Protein AF-A0A973GEZ3-F1 (afdb_monomer_lite)

Sequence (560 aa):
EHDITGLADAHRLAALSAQDWARTVSPTSGGREAATQARGALLAERMAARFPTTAFAARLADDANAPLPHAAEVAAALARHPEFDLARGRTAELLAADDVDLAPEAASTLVAAQRVFRVAPSYAKSRALMTQDVWSSQAVLGRGRQRFVREAVDSGAFDSAQALQAFDAASRIHTAALILAGQIQGAASATMLPALAETPADLSPVVADFPNMKSLFSTIDMCECPDCRSVHGAAAYLVDVLQFLGNRLVVDTTTTPATTLKAARDVLLARRPDLTVTDLDCANTNTPLPYLDVVCELLEEAVAPDPGVAFAGPVADGVVAPALLTALQGLGLAFTADTVVHGPDLDGGFVARDAGAVVGITPDGGGWRLRVLRQTFGSDAELAAAPAYVNAAAYAALAADPACFTLPLDLGHLETRAYFTQLGSDRAGLMSALGTASPAELAAERLGLSDGQHTLVVTPDPGGQQAIWTTPGSPASATLSNVDSFVTRSGRTYADLLELVDLAWVDGGQNLFVQHLDASADLGAKRVANLDDAALDRLHRFLRLRDAIRLPSATLDRAL

Secondary structure (DSSP, 8-state):
-----SHHHHHHHHH--HHHHHHHH--SS---HHHHHHHHHHHHHHHHHHSHHHHHHHHHHH-TT-SSTTHHHHHHHHHH-TTS-TTTS-HHHHHTSTT----HHHHHHHHHHHHHHHHS-SHHHHHHHHHTT--SHHHHHHH-HHHHHHHHHHTTS--HHHHHHHHHHHHHHHHHHHHHHHHHHHHHHHTTSTTT----TTSHHHHHHS--HHHHHS--------GGGSTTSHHHHHHHHHHHHHT-EEEESSSSSPEEEEEHHHHHHHH-GGGGTS--SHHHHH----HHHHHHHHHHHHHS----EEE-S---SEEPPHHHHHHHHTTTS---TT-EEE---TTS-EEEEETTEEEEEEE-SSSEEEEEE----S-HHHHHHS-S---HHHHHHHHH---TTT----HHHHHHHHHHHHTT--HHHHHHHHT-S-HHHHHHHHHT--HHHHHHHHS--TT-HHHHTT-SSSSHHHHHTBHHHHHHHHT--HHHHHHHHT-HHHHTTS--EEEESSSSS-STTEEEET--HHHHHHHHHHHHHHHHH---HHHHHHH-

Foldseek 3Di:
DQPPDDPVVLLVQLLDDLVRQLVVPPDPDDDDSVVSSVRSNVSNVVSCVVQVLSNLLSVLCVDPPQLFPPSNLLSVLSNVVSVADLQDHDLVVSCPDPPRDDDPRSSVRSVQLSQLCNLQSHNLQSSLCSVVVNRHLVLLPLLPLVRQLVSSVVSVSDDSVSSNSSNVSSVVVVVVVVVVLVVLVVVVVQCVPPVSVPPPPVCVVVNVPDCHPCNVVVDDPVDPDPLLPDCNHPLVVLVVVLSSQQSAWDWQPVDVVIDGDGRSSVVVCVLVVLVVQEDSDDQQRPFDADPVLVVQQSVLCVQPPDPFDFDQDDDDFFFDDPSRQVVVVVVVDDRDRPWTKDDDDPQGKIWIDDLGFIWIWHDDPRGTGTDTRDYGNDHNVVRHVDRPDDNPVSLVSCCPQLAPDCDNDNPVLVVVQVVCVVVVHAVLVVCVVVVVDDPLVSVCSVLSHDPSLSCLLPDFDLPCLCRHQVAPDPPNLVQCQQQVSVCVSNVHDPVVVQVQCPQCQLVVVQNWDKDAQDPDPDSRRIGTPSDGSNSVSSSRSLVNVCVSVVDDSNVSSVVD

Structure (mmCIF, N/CA/C/O backbone):
data_AF-A0A973GEZ3-F1
#
_entry.id   AF-A0A973GEZ3-F1
#
loop_
_atom_site.group_PDB
_atom_site.id
_atom_site.type_symbol
_atom_site.label_atom_id
_atom_site.label_alt_id
_atom_site.label_comp_id
_atom_site.label_asym_id
_atom_site.label_entity_id
_atom_site.label_seq_id
_atom_site.pdbx_PDB_ins_code
_atom_site.Cartn_x
_atom_site.Cartn_y
_atom_site.Cartn_z
_atom_site.occupancy
_atom_site.B_iso_or_equiv
_atom_site.auth_seq_id
_atom_site.auth_comp_id
_atom_site.auth_asym_id
_atom_site.auth_atom_id
_atom_site.pdbx_PDB_model_num
ATOM 1 N N . GLU A 1 1 ? 32.925 21.953 -58.087 1.00 43.00 1 GLU A N 1
ATOM 2 C CA . GLU A 1 1 ? 33.976 22.339 -57.121 1.00 43.00 1 GLU A CA 1
ATOM 3 C C . GLU A 1 1 ? 34.073 21.467 -55.864 1.00 43.00 1 GLU A C 1
ATOM 5 O O . GLU A 1 1 ? 35.026 21.657 -55.129 1.00 43.00 1 GLU A O 1
ATOM 10 N N . HIS A 1 2 ? 33.192 20.482 -55.613 1.00 48.94 2 HIS A N 1
ATOM 11 C CA . HIS A 1 2 ? 33.288 19.653 -54.391 1.00 48.94 2 HIS A CA 1
ATOM 12 C C . HIS A 1 2 ? 33.475 18.143 -54.611 1.00 48.94 2 HIS A C 1
ATOM 14 O O . HIS A 1 2 ? 33.249 17.384 -53.682 1.00 48.94 2 HIS A O 1
ATOM 20 N N . ASP A 1 3 ? 33.898 17.715 -55.807 1.00 51.44 3 ASP A N 1
ATOM 21 C CA . ASP A 1 3 ? 34.457 16.368 -56.047 1.00 51.44 3 ASP A CA 1
ATOM 22 C C . ASP A 1 3 ? 33.653 15.184 -55.455 1.00 51.44 3 ASP A C 1
ATOM 24 O O . ASP A 1 3 ? 34.207 14.215 -54.947 1.00 51.44 3 ASP A O 1
ATOM 28 N N . ILE A 1 4 ? 32.316 15.257 -55.522 1.00 58.25 4 ILE A N 1
ATOM 29 C CA . ILE A 1 4 ? 31.422 14.155 -55.136 1.00 58.25 4 ILE A CA 1
ATOM 30 C C . ILE A 1 4 ? 31.420 13.161 -56.297 1.00 58.25 4 ILE A C 1
ATOM 32 O O . ILE A 1 4 ? 30.783 13.407 -57.324 1.00 58.25 4 ILE A O 1
ATOM 36 N N . THR A 1 5 ? 32.155 12.064 -56.158 1.00 60.41 5 THR A N 1
ATOM 37 C CA . THR A 1 5 ? 32.389 11.090 -57.236 1.00 60.41 5 THR A CA 1
ATOM 38 C C . THR A 1 5 ? 31.901 9.680 -56.893 1.00 60.41 5 THR A C 1
ATOM 40 O O . THR A 1 5 ? 31.780 8.858 -57.802 1.00 60.41 5 THR A O 1
ATOM 43 N N . GLY A 1 6 ? 31.523 9.395 -55.635 1.00 72.25 6 GLY A N 1
ATOM 44 C CA . GLY A 1 6 ? 31.007 8.077 -55.236 1.00 72.25 6 GLY A CA 1
ATOM 45 C C . GLY A 1 6 ? 30.158 8.026 -53.955 1.00 72.25 6 GLY A C 1
ATOM 46 O O . GLY A 1 6 ? 29.908 9.028 -53.289 1.00 72.25 6 GLY A O 1
ATOM 47 N N . LEU A 1 7 ? 29.707 6.816 -53.598 1.00 74.56 7 LEU A N 1
ATOM 48 C CA . LEU A 1 7 ? 28.832 6.543 -52.444 1.00 74.56 7 LEU A CA 1
ATOM 49 C C . LEU A 1 7 ? 29.467 6.955 -51.100 1.00 74.56 7 LEU A C 1
ATOM 51 O O . LEU A 1 7 ? 28.786 7.488 -50.227 1.00 74.56 7 LEU A O 1
ATOM 55 N N . ALA A 1 8 ? 30.787 6.795 -50.961 1.00 77.00 8 ALA A N 1
ATOM 56 C CA . ALA A 1 8 ? 31.538 7.207 -49.772 1.00 77.00 8 ALA A CA 1
ATOM 57 C C . ALA A 1 8 ? 31.438 8.722 -49.492 1.00 77.00 8 ALA A C 1
ATOM 59 O O . ALA A 1 8 ? 31.415 9.146 -48.336 1.00 77.00 8 ALA A O 1
ATOM 60 N N . ASP A 1 9 ? 31.314 9.549 -50.534 1.00 80.44 9 ASP A N 1
ATOM 61 C CA . ASP A 1 9 ? 31.133 10.999 -50.397 1.00 80.44 9 ASP A CA 1
ATOM 62 C C . ASP A 1 9 ? 29.749 11.336 -49.845 1.00 80.44 9 ASP A C 1
ATOM 64 O O . ASP A 1 9 ? 29.605 12.245 -49.028 1.00 80.44 9 ASP A O 1
ATOM 68 N N . ALA A 1 10 ? 28.733 10.559 -50.226 1.00 84.19 10 ALA A N 1
ATOM 69 C CA . ALA A 1 10 ? 27.379 10.724 -49.716 1.00 84.19 10 ALA A CA 1
ATOM 70 C C . ALA A 1 10 ? 27.291 10.402 -48.213 1.00 84.19 10 ALA A C 1
ATOM 72 O O . ALA A 1 10 ? 26.637 11.138 -47.475 1.00 84.19 10 ALA A O 1
ATOM 73 N N . HIS A 1 11 ? 28.014 9.383 -47.735 1.00 85.62 11 HIS A N 1
ATOM 74 C CA . HIS A 1 11 ? 28.125 9.092 -46.300 1.00 85.62 11 HIS A CA 1
ATOM 75 C C . HIS A 1 11 ? 28.859 10.204 -45.535 1.00 85.62 11 HIS A C 1
ATOM 77 O O . HIS A 1 11 ? 28.402 10.617 -44.469 1.00 85.62 11 HIS A O 1
ATOM 83 N N . ARG A 1 12 ? 29.937 10.773 -46.095 1.00 85.31 12 ARG A N 1
ATOM 84 C CA . ARG A 1 12 ? 30.619 11.935 -45.489 1.00 85.31 12 ARG A CA 1
ATOM 85 C C . ARG A 1 12 ? 29.690 13.142 -45.354 1.00 85.31 12 ARG A C 1
ATOM 87 O O . ARG A 1 12 ? 29.663 13.780 -44.307 1.00 85.31 12 ARG A O 1
ATOM 94 N N . LEU A 1 13 ? 28.884 13.417 -46.378 1.00 87.06 13 LEU A N 1
ATOM 95 C CA . LEU A 1 13 ? 27.872 14.476 -46.346 1.00 87.06 13 LEU A CA 1
ATOM 96 C C . LEU A 1 13 ? 26.731 14.178 -45.357 1.00 87.06 13 LEU A C 1
ATOM 98 O O . LEU A 1 13 ? 26.176 15.103 -44.765 1.00 87.06 13 LEU A O 1
ATOM 102 N N . ALA A 1 14 ? 26.392 12.904 -45.145 1.00 88.31 14 ALA A N 1
ATOM 103 C CA . ALA A 1 14 ? 25.393 12.490 -44.161 1.00 88.31 14 ALA A CA 1
ATOM 104 C C . ALA A 1 14 ? 25.851 12.639 -42.707 1.00 88.31 14 ALA A C 1
ATOM 106 O O . ALA A 1 14 ? 25.011 12.785 -41.821 1.00 88.31 14 ALA A O 1
ATOM 107 N N . ALA A 1 15 ? 27.162 12.626 -42.460 1.00 90.25 15 ALA A N 1
ATOM 108 C CA . ALA A 1 15 ? 27.723 12.838 -41.130 1.00 90.25 15 ALA A CA 1
ATOM 109 C C . ALA A 1 15 ? 27.660 14.311 -40.673 1.00 90.25 15 ALA A C 1
ATOM 111 O O . ALA A 1 15 ? 27.711 14.578 -39.470 1.00 90.25 15 ALA A O 1
ATOM 112 N N . LEU A 1 16 ? 27.530 15.266 -41.604 1.00 90.25 16 LEU A N 1
ATOM 113 C CA . LEU A 1 16 ? 27.536 16.704 -41.312 1.00 90.25 16 LEU A CA 1
ATOM 114 C C . LEU A 1 16 ? 26.326 17.138 -40.471 1.00 90.25 16 LEU A C 1
ATOM 116 O O . LEU A 1 16 ? 25.181 16.774 -40.755 1.00 90.25 16 LEU A O 1
ATOM 120 N N . SER A 1 17 ? 26.569 17.975 -39.458 1.00 88.19 17 SER A N 1
ATOM 121 C CA . SER A 1 17 ? 25.506 18.566 -38.640 1.00 88.19 17 SER A CA 1
ATOM 122 C C . SER A 1 17 ? 24.729 19.651 -39.399 1.00 88.19 17 SER A C 1
ATOM 124 O O . SER A 1 17 ? 25.179 20.174 -40.419 1.00 88.19 17 SER A O 1
ATOM 126 N N . ALA A 1 18 ? 23.573 20.066 -38.869 1.00 86.62 18 ALA A N 1
ATOM 127 C CA . ALA A 1 18 ? 22.837 21.213 -39.408 1.00 86.62 18 ALA A CA 1
ATOM 128 C C . ALA A 1 18 ? 23.678 22.506 -39.409 1.00 86.62 18 ALA A C 1
ATOM 130 O O . ALA A 1 18 ? 23.543 23.326 -40.318 1.00 86.62 18 ALA A O 1
ATOM 131 N N . GLN A 1 19 ? 24.564 22.676 -38.418 1.00 86.31 19 GLN A N 1
ATOM 132 C CA . GLN A 1 19 ? 25.479 23.817 -38.348 1.00 86.31 19 GLN A CA 1
ATOM 133 C C . GLN A 1 19 ? 26.583 23.720 -39.401 1.00 86.31 19 GLN A C 1
ATOM 135 O O . GLN A 1 19 ? 26.905 24.728 -40.026 1.00 86.31 19 GLN A O 1
ATOM 140 N N . ASP A 1 20 ? 27.126 22.525 -39.641 1.00 88.19 20 ASP A N 1
ATOM 141 C CA . ASP A 1 20 ? 28.138 22.319 -40.680 1.00 88.19 20 ASP A CA 1
ATOM 142 C C . ASP A 1 20 ? 27.543 22.586 -42.060 1.00 88.19 20 ASP A C 1
ATOM 144 O O . ASP A 1 20 ? 28.095 23.380 -42.816 1.00 88.19 20 ASP A O 1
ATOM 148 N N . TRP A 1 21 ? 26.347 22.058 -42.338 1.00 88.00 21 TRP A N 1
ATOM 149 C CA . TRP A 1 21 ? 25.609 22.376 -43.560 1.00 88.00 21 TRP A CA 1
ATOM 150 C C . TRP A 1 21 ? 25.318 23.872 -43.704 1.00 88.00 21 TRP A C 1
ATOM 152 O O . TRP A 1 21 ? 25.455 24.420 -44.797 1.00 88.00 21 TRP A O 1
ATOM 162 N N . ALA A 1 22 ? 24.945 24.560 -42.621 1.00 85.25 22 ALA A N 1
ATOM 163 C CA . ALA A 1 22 ? 24.736 26.005 -42.650 1.00 85.25 22 ALA A CA 1
ATOM 164 C C . ALA A 1 22 ? 26.038 26.766 -42.970 1.00 85.25 22 ALA A C 1
ATOM 166 O O . ALA A 1 22 ? 26.009 27.714 -43.754 1.00 85.25 22 ALA A O 1
ATOM 167 N N . ARG A 1 23 ? 27.189 26.328 -42.440 1.00 84.69 23 ARG A N 1
ATOM 168 C CA . ARG A 1 23 ? 28.506 26.894 -42.786 1.00 84.69 23 ARG A CA 1
ATOM 169 C C . ARG A 1 23 ? 28.862 26.639 -44.251 1.00 84.69 23 ARG A C 1
ATOM 171 O O . ARG A 1 23 ? 29.357 27.550 -44.907 1.00 84.69 23 ARG A O 1
ATOM 178 N N . THR A 1 24 ? 28.574 25.448 -44.775 1.00 81.69 24 THR A N 1
ATOM 179 C CA . THR A 1 24 ? 28.872 25.073 -46.169 1.00 81.69 24 THR A CA 1
ATOM 180 C C . THR A 1 24 ? 27.982 25.796 -47.186 1.00 81.69 24 THR A C 1
ATOM 182 O O . THR A 1 24 ? 28.426 26.078 -48.294 1.00 81.69 24 THR A O 1
ATOM 185 N N . VAL A 1 25 ? 26.729 26.108 -46.835 1.00 77.12 25 VAL A N 1
ATOM 186 C CA . VAL A 1 25 ? 25.731 26.702 -47.752 1.00 77.12 25 VAL A CA 1
ATOM 187 C C . VAL A 1 25 ? 25.644 28.230 -47.631 1.00 77.12 25 VAL A C 1
ATOM 189 O O . VAL A 1 25 ? 24.945 28.874 -48.417 1.00 77.12 25 VAL A O 1
ATOM 192 N N . SER A 1 26 ? 26.348 28.830 -46.668 1.00 67.56 26 SER A N 1
ATOM 193 C CA . SER A 1 26 ? 26.360 30.280 -46.458 1.00 67.56 26 SER A CA 1
ATOM 194 C C . SER A 1 26 ? 26.862 31.009 -47.718 1.00 67.56 26 SER A C 1
ATOM 196 O O . SER A 1 26 ? 27.996 30.775 -48.140 1.00 67.56 26 SER A O 1
ATOM 198 N N . PRO A 1 27 ? 26.056 31.883 -48.356 1.00 56.16 27 PRO A N 1
ATOM 199 C CA . PRO A 1 27 ? 26.508 32.614 -49.530 1.00 56.16 27 PRO A CA 1
ATOM 200 C C . PRO A 1 27 ? 27.574 33.638 -49.132 1.00 56.16 27 PRO A C 1
ATOM 202 O O . PRO A 1 27 ? 27.478 34.281 -48.087 1.00 56.16 27 PRO A O 1
ATOM 205 N N . THR A 1 28 ? 28.540 33.869 -50.018 1.00 54.84 28 THR A N 1
ATOM 206 C CA . THR A 1 28 ? 29.580 34.905 -49.900 1.00 54.84 28 THR A CA 1
ATOM 207 C C . THR A 1 28 ? 29.040 36.348 -49.884 1.00 54.84 28 THR A C 1
ATOM 209 O O . THR A 1 28 ? 29.823 37.291 -49.801 1.00 54.84 28 THR A O 1
ATOM 212 N N . SER A 1 29 ? 27.718 36.562 -49.905 1.00 48.78 29 SER A N 1
ATOM 213 C CA . SER A 1 29 ? 27.098 37.884 -49.767 1.00 48.78 29 SER A CA 1
ATOM 214 C C . SER A 1 29 ? 25.665 37.838 -49.198 1.00 48.78 29 SER A C 1
ATOM 216 O O . SER A 1 29 ? 24.706 37.448 -49.859 1.00 48.78 29 SER A O 1
ATOM 218 N N . GLY A 1 30 ? 25.500 38.301 -47.953 1.00 55.22 30 GLY A N 1
ATOM 219 C CA . GLY A 1 30 ? 24.270 38.959 -47.475 1.00 55.22 30 GLY A CA 1
ATOM 220 C C . GLY A 1 30 ? 23.014 38.117 -47.191 1.00 55.22 30 GLY A C 1
ATOM 221 O O . GLY A 1 30 ? 21.939 38.696 -47.032 1.00 55.22 30 GLY A O 1
ATOM 222 N N . GLY A 1 31 ? 23.093 36.786 -47.105 1.00 57.47 31 GLY A N 1
ATOM 223 C CA . GLY A 1 31 ? 21.952 35.964 -46.675 1.00 57.47 31 GLY A CA 1
ATOM 224 C C . GLY A 1 31 ? 21.567 36.218 -45.208 1.00 57.47 31 GLY A C 1
ATOM 225 O O . GLY A 1 31 ? 22.442 36.301 -44.351 1.00 57.47 31 GLY A O 1
ATOM 226 N N . ARG A 1 32 ? 20.264 36.325 -44.891 1.00 66.44 32 ARG A N 1
ATOM 227 C CA . ARG A 1 32 ? 19.797 36.386 -43.489 1.00 66.44 32 ARG A CA 1
ATOM 228 C C . ARG A 1 32 ? 20.185 35.085 -42.780 1.00 66.44 32 ARG A C 1
ATOM 230 O O . ARG A 1 32 ? 19.777 34.018 -43.229 1.00 66.44 32 ARG A O 1
ATOM 237 N N . GLU A 1 33 ? 20.901 35.180 -41.664 1.00 73.12 33 GLU A N 1
ATOM 238 C CA . GLU A 1 33 ? 21.434 34.048 -40.888 1.00 73.12 33 GLU A CA 1
ATOM 239 C C . GLU A 1 33 ? 20.395 32.943 -40.613 1.00 73.12 33 GLU A C 1
ATOM 241 O O . GLU A 1 33 ? 20.660 31.761 -40.836 1.00 73.12 33 GLU A O 1
ATOM 246 N N . ALA A 1 34 ? 19.164 33.331 -40.263 1.00 74.31 34 ALA A N 1
ATOM 247 C CA . ALA A 1 34 ? 18.051 32.408 -40.042 1.00 74.31 34 ALA A CA 1
ATOM 248 C C . ALA A 1 34 ? 17.692 31.557 -41.281 1.00 74.31 34 ALA A C 1
ATOM 250 O O . ALA A 1 34 ? 17.328 30.390 -41.151 1.00 74.31 34 ALA A O 1
ATOM 251 N N . ALA A 1 35 ? 17.817 32.106 -42.494 1.00 78.50 35 ALA A N 1
ATOM 252 C CA . ALA A 1 35 ? 17.536 31.375 -43.730 1.00 78.50 35 ALA A CA 1
ATOM 253 C C . ALA A 1 35 ? 18.636 30.349 -44.052 1.00 78.50 35 ALA A C 1
ATOM 255 O O . ALA A 1 35 ? 18.333 29.255 -44.529 1.00 78.50 35 ALA A O 1
ATOM 256 N N . THR A 1 36 ? 19.900 30.671 -43.758 1.00 81.88 36 THR A N 1
ATOM 257 C CA . THR A 1 36 ? 21.025 29.735 -43.910 1.00 81.88 36 THR A CA 1
ATOM 258 C C . THR A 1 36 ? 20.922 28.586 -42.909 1.00 81.88 36 THR A C 1
ATOM 260 O O . THR A 1 36 ? 21.084 27.429 -43.294 1.00 81.88 36 THR A O 1
ATOM 263 N N . GLN A 1 37 ? 20.576 28.877 -41.651 1.00 82.88 37 GLN A N 1
ATOM 264 C CA . GLN A 1 37 ? 20.348 27.852 -40.627 1.00 82.88 37 GLN A CA 1
ATOM 265 C C . GLN A 1 37 ? 19.179 26.928 -40.996 1.00 82.88 37 GLN A C 1
ATOM 267 O O . GLN A 1 37 ? 19.329 25.708 -40.954 1.00 82.88 37 GLN A O 1
ATOM 272 N N . ALA A 1 38 ? 18.048 27.484 -41.448 1.00 82.06 38 ALA A N 1
ATOM 273 C CA . ALA A 1 38 ? 16.905 26.691 -41.906 1.00 82.06 38 ALA A CA 1
ATOM 274 C C . ALA A 1 38 ? 17.264 25.783 -43.097 1.00 82.06 38 ALA A C 1
ATOM 276 O O . ALA A 1 38 ? 16.849 24.625 -43.159 1.00 82.06 38 ALA A O 1
ATOM 277 N N . ARG A 1 39 ? 18.079 26.281 -44.036 1.00 85.06 39 ARG A N 1
ATOM 278 C CA . ARG A 1 39 ? 18.545 25.501 -45.190 1.00 85.06 39 ARG A CA 1
ATOM 279 C C . ARG A 1 39 ? 19.539 24.408 -44.792 1.00 85.06 39 ARG A C 1
ATOM 281 O O . ARG A 1 39 ? 19.462 23.312 -45.341 1.00 85.06 39 ARG A O 1
ATOM 288 N N . GLY A 1 40 ? 20.423 24.684 -43.833 1.00 87.25 40 GLY A N 1
ATOM 289 C CA . GLY A 1 40 ? 21.339 23.694 -43.267 1.00 87.25 40 GLY A CA 1
ATOM 290 C C . GLY A 1 40 ? 20.604 22.564 -42.545 1.00 87.25 40 GLY A C 1
ATOM 291 O O . GLY A 1 40 ? 20.884 21.392 -42.792 1.00 87.25 40 GLY A O 1
ATOM 292 N N . ALA A 1 41 ? 19.592 22.903 -41.741 1.00 85.94 41 ALA A N 1
ATOM 293 C CA . ALA A 1 41 ? 18.729 21.927 -41.076 1.00 85.94 41 ALA A CA 1
ATOM 294 C C . ALA A 1 41 ? 17.987 21.026 -42.078 1.00 85.94 41 ALA A C 1
ATOM 296 O O . ALA A 1 41 ? 18.007 19.806 -41.933 1.00 85.94 41 ALA A O 1
ATOM 297 N N . LEU A 1 42 ? 17.415 21.606 -43.141 1.00 86.50 42 LEU A N 1
ATOM 298 C CA . LEU A 1 42 ? 16.721 20.845 -44.186 1.00 86.50 42 LEU A CA 1
ATOM 299 C C . LEU A 1 42 ? 17.649 19.857 -44.915 1.00 86.50 42 LEU A C 1
ATOM 301 O O . LEU A 1 42 ? 17.233 18.749 -45.253 1.00 86.50 42 LEU A O 1
ATOM 305 N N . LEU A 1 43 ? 18.895 20.250 -45.198 1.00 89.00 43 LEU A N 1
ATOM 306 C CA . LEU A 1 43 ? 19.870 19.374 -45.857 1.00 89.00 43 LEU A CA 1
ATOM 307 C C . LEU A 1 43 ? 20.319 18.236 -44.942 1.00 89.00 43 LEU A C 1
ATOM 309 O O . LEU A 1 43 ? 20.336 17.087 -45.385 1.00 89.00 43 LEU A O 1
ATOM 313 N N . ALA A 1 44 ? 20.599 18.536 -43.672 1.00 88.69 44 ALA A N 1
ATOM 314 C CA . ALA A 1 44 ? 20.911 17.522 -42.671 1.00 88.69 44 ALA A CA 1
ATOM 315 C C . ALA A 1 44 ? 19.765 16.506 -42.527 1.00 88.69 44 ALA A C 1
ATOM 317 O O . ALA A 1 44 ? 20.008 15.302 -42.539 1.00 88.69 44 ALA A O 1
ATOM 318 N N . GLU A 1 45 ? 18.512 16.967 -42.476 1.00 86.88 45 GLU A N 1
ATOM 319 C CA . GLU A 1 45 ? 17.335 16.095 -42.384 1.00 86.88 45 GLU A CA 1
ATOM 320 C C . GLU A 1 45 ? 17.178 15.197 -43.620 1.00 86.88 45 GLU A C 1
ATOM 322 O O . GLU A 1 45 ? 16.965 13.991 -43.490 1.00 86.88 45 GLU A O 1
ATOM 327 N N . ARG A 1 46 ? 17.348 15.747 -44.830 1.00 89.69 46 ARG A N 1
ATOM 328 C CA . ARG A 1 46 ? 17.295 14.960 -46.075 1.00 89.69 46 ARG A CA 1
ATOM 329 C C . ARG A 1 46 ? 18.389 13.899 -46.137 1.00 89.69 46 ARG A C 1
ATOM 331 O O . ARG A 1 46 ? 18.119 12.777 -46.565 1.00 89.69 46 ARG A O 1
ATOM 338 N N . MET A 1 47 ? 19.605 14.243 -45.716 1.00 90.50 47 MET A N 1
ATOM 339 C CA . MET A 1 47 ? 20.707 13.287 -45.678 1.00 90.50 47 MET A CA 1
ATOM 340 C C . MET A 1 47 ? 20.487 12.214 -44.614 1.00 90.50 47 MET A C 1
ATOM 342 O O . MET A 1 47 ? 20.673 11.038 -44.914 1.00 90.50 47 MET A O 1
ATOM 346 N N . ALA A 1 48 ? 20.004 12.582 -43.425 1.00 88.94 48 ALA A N 1
ATOM 347 C CA . ALA A 1 48 ? 19.649 11.629 -42.377 1.00 88.94 48 ALA A CA 1
ATOM 348 C C . ALA A 1 48 ? 18.510 10.687 -42.801 1.00 88.94 48 ALA A C 1
ATOM 350 O O . ALA A 1 48 ? 18.527 9.511 -42.455 1.00 88.94 48 ALA A O 1
ATOM 351 N N . ALA A 1 49 ? 17.550 11.155 -43.605 1.00 86.88 49 ALA A N 1
ATOM 352 C CA . ALA A 1 49 ? 16.500 10.297 -44.151 1.00 86.88 49 ALA A CA 1
ATOM 353 C C . ALA A 1 49 ? 17.030 9.274 -45.175 1.00 86.88 49 ALA A C 1
ATOM 355 O O . ALA A 1 49 ? 16.470 8.184 -45.303 1.00 86.88 49 ALA A O 1
ATOM 356 N N . ARG A 1 50 ? 18.096 9.611 -45.918 1.00 89.06 50 ARG A N 1
ATOM 357 C CA . ARG A 1 50 ? 18.695 8.725 -46.931 1.00 89.06 50 ARG A CA 1
ATOM 358 C C . ARG A 1 50 ? 19.769 7.794 -46.363 1.00 89.06 50 ARG A C 1
ATOM 360 O O . ARG A 1 50 ? 19.862 6.663 -46.826 1.00 89.06 50 ARG A O 1
ATOM 367 N N . PHE A 1 51 ? 20.536 8.263 -45.382 1.00 90.94 51 PHE A N 1
ATOM 368 C CA . PHE A 1 51 ? 21.653 7.563 -44.740 1.00 90.94 51 PHE A CA 1
ATOM 369 C C . PHE A 1 51 ? 21.486 7.583 -43.207 1.00 90.94 51 PHE A C 1
ATOM 371 O O . PHE A 1 51 ? 22.286 8.206 -42.498 1.00 90.94 51 PHE A O 1
ATOM 378 N N . PRO A 1 52 ? 20.429 6.933 -42.679 1.00 90.88 52 PRO A N 1
ATOM 379 C CA . PRO A 1 52 ? 20.035 7.040 -41.273 1.00 90.88 52 PRO A CA 1
ATOM 380 C C . PRO A 1 52 ? 21.128 6.592 -40.309 1.00 90.88 52 PRO A C 1
ATOM 382 O O . PRO A 1 52 ? 21.360 7.251 -39.300 1.00 90.88 52 PRO A O 1
ATOM 385 N N . THR A 1 53 ? 21.838 5.518 -40.641 1.00 92.81 53 THR A N 1
ATOM 386 C CA . THR A 1 53 ? 22.889 4.936 -39.800 1.00 92.81 53 THR A CA 1
ATOM 387 C C . THR A 1 53 ? 24.098 5.839 -39.681 1.00 92.81 53 THR A C 1
ATOM 389 O O . THR A 1 53 ? 24.554 6.104 -38.575 1.00 92.81 53 THR A O 1
ATOM 392 N N . THR A 1 54 ? 24.585 6.377 -40.800 1.00 93.31 54 THR A N 1
ATOM 393 C CA . THR A 1 54 ? 25.729 7.294 -40.802 1.00 93.31 54 THR A CA 1
ATOM 394 C C . THR A 1 54 ? 25.412 8.589 -40.069 1.00 93.31 54 THR A C 1
ATOM 396 O O . THR A 1 54 ? 26.211 9.041 -39.252 1.00 93.31 54 THR A O 1
ATOM 399 N N . ALA A 1 55 ? 24.230 9.163 -40.312 1.00 92.94 55 ALA A N 1
ATOM 400 C CA . ALA A 1 55 ? 23.799 10.358 -39.601 1.00 92.94 55 ALA A CA 1
ATOM 401 C C . ALA A 1 55 ? 23.642 10.085 -38.096 1.00 92.94 55 ALA A C 1
ATOM 403 O O . ALA A 1 55 ? 24.120 10.870 -37.281 1.00 92.94 55 ALA A O 1
ATOM 404 N N . PHE A 1 56 ? 23.021 8.965 -37.713 1.00 94.31 56 PHE A N 1
ATOM 405 C CA . PHE A 1 56 ? 22.857 8.580 -36.311 1.00 94.31 56 PHE A CA 1
ATOM 406 C C . PHE A 1 56 ? 24.204 8.360 -35.615 1.00 94.31 56 PHE A C 1
ATOM 408 O O . PHE A 1 56 ? 24.424 8.933 -34.553 1.00 94.31 56 PHE A O 1
ATOM 415 N N . ALA A 1 57 ? 25.116 7.601 -36.227 1.00 94.69 57 ALA A N 1
ATOM 416 C CA . ALA A 1 57 ? 26.445 7.327 -35.686 1.00 94.69 57 ALA A CA 1
ATOM 417 C C . ALA A 1 57 ? 27.257 8.612 -35.478 1.00 94.69 57 ALA A C 1
ATOM 419 O O . ALA A 1 57 ? 27.834 8.805 -34.412 1.00 94.69 57 ALA A O 1
ATOM 420 N N . ALA A 1 58 ? 27.248 9.522 -36.459 1.00 93.94 58 ALA A N 1
ATOM 421 C CA . ALA A 1 58 ? 27.946 10.800 -36.354 1.00 93.94 58 ALA A CA 1
ATOM 422 C C . ALA A 1 58 ? 27.364 11.686 -35.242 1.00 93.94 58 ALA A C 1
ATOM 424 O O . ALA A 1 58 ? 28.107 12.259 -34.453 1.00 93.94 58 ALA A O 1
ATOM 425 N N . ARG A 1 59 ? 26.031 11.780 -35.139 1.00 93.88 59 ARG A N 1
ATOM 426 C CA . ARG A 1 59 ? 25.394 12.566 -34.072 1.00 93.88 59 ARG A CA 1
ATOM 427 C C . ARG A 1 59 ? 25.601 11.948 -32.684 1.00 93.88 59 ARG A C 1
ATOM 429 O O . ARG A 1 59 ? 25.762 12.706 -31.737 1.00 93.88 59 ARG A O 1
ATOM 436 N N . LEU A 1 60 ? 25.610 10.618 -32.573 1.00 94.62 60 LEU A N 1
ATOM 437 C CA . LEU A 1 60 ? 25.891 9.901 -31.325 1.00 94.62 60 LEU A CA 1
ATOM 438 C C . LEU A 1 60 ? 27.349 10.090 -30.884 1.00 94.62 60 LEU A C 1
ATOM 440 O O . LEU A 1 60 ? 27.595 10.309 -29.705 1.00 94.62 60 LEU A O 1
ATOM 444 N N . ALA A 1 61 ? 28.303 10.052 -31.821 1.00 94.19 61 ALA A N 1
ATOM 445 C CA . ALA A 1 61 ? 29.717 10.301 -31.535 1.00 94.19 61 ALA A CA 1
ATOM 446 C C . ALA A 1 61 ? 29.983 11.745 -31.068 1.00 94.19 61 ALA A C 1
ATOM 448 O O . ALA A 1 61 ? 30.823 11.962 -30.199 1.00 94.19 61 ALA A O 1
ATOM 449 N N . ASP A 1 62 ? 29.255 12.718 -31.626 1.00 91.62 62 ASP A N 1
ATOM 450 C CA . ASP A 1 62 ? 29.380 14.140 -31.275 1.00 91.62 62 ASP A CA 1
ATOM 451 C C . ASP A 1 62 ? 28.682 14.507 -29.945 1.00 91.62 62 ASP A C 1
ATOM 453 O O . ASP A 1 62 ? 28.897 15.600 -29.412 1.00 91.62 62 ASP A O 1
ATOM 457 N N . ASP A 1 63 ? 27.817 13.643 -29.406 1.00 92.25 63 ASP A N 1
ATOM 458 C CA . ASP A 1 63 ? 27.018 13.926 -28.212 1.00 92.25 63 ASP A CA 1
ATOM 459 C C . ASP A 1 63 ? 27.683 13.392 -26.940 1.00 92.25 63 ASP A C 1
ATOM 461 O O . ASP A 1 63 ? 27.470 12.256 -26.517 1.00 92.25 63 ASP A O 1
ATOM 465 N N . ALA A 1 64 ? 28.446 14.260 -26.275 1.00 88.81 64 ALA A N 1
ATOM 466 C CA . ALA A 1 64 ? 29.100 13.945 -25.004 1.00 88.81 64 ALA A CA 1
ATOM 467 C C . ALA A 1 64 ? 28.121 13.566 -23.872 1.00 88.81 64 ALA A C 1
ATOM 469 O O . ALA A 1 64 ? 28.538 12.959 -22.890 1.00 88.81 64 ALA A O 1
ATOM 470 N N . ASN A 1 65 ? 26.836 13.921 -24.000 1.00 90.75 65 ASN A N 1
ATOM 471 C CA . ASN A 1 65 ? 25.785 13.630 -23.025 1.00 90.75 65 ASN A CA 1
ATOM 472 C C . ASN A 1 65 ? 24.698 12.736 -23.642 1.00 90.75 65 ASN A C 1
ATOM 474 O O . ASN A 1 65 ? 23.505 12.925 -23.372 1.00 90.75 65 ASN A O 1
ATOM 478 N N . ALA A 1 66 ? 25.091 11.805 -24.514 1.00 91.19 66 ALA A N 1
ATOM 479 C CA . ALA A 1 66 ? 24.172 10.829 -25.072 1.00 91.19 66 ALA A CA 1
ATOM 480 C C . ALA A 1 66 ? 23.525 10.015 -23.932 1.00 91.19 66 ALA A C 1
ATOM 482 O O . ALA A 1 66 ? 24.242 9.449 -23.104 1.00 91.19 66 ALA A O 1
ATOM 483 N N . PRO A 1 67 ? 22.184 9.914 -23.874 1.00 90.19 67 PRO A N 1
ATOM 484 C CA . PRO A 1 67 ? 21.467 9.120 -22.878 1.00 90.19 67 PRO A CA 1
ATOM 485 C C . PRO A 1 67 ? 21.525 7.632 -23.259 1.00 90.19 67 PRO A C 1
ATOM 487 O O . PRO A 1 67 ? 20.492 6.995 -23.402 1.00 90.19 67 PRO A O 1
ATOM 490 N N . LEU A 1 68 ? 22.720 7.108 -23.533 1.00 89.25 68 LEU A N 1
ATOM 491 C CA . LEU A 1 68 ? 22.991 5.756 -24.017 1.00 89.25 68 LEU A CA 1
ATOM 492 C C . LEU A 1 68 ? 24.284 5.250 -23.358 1.00 89.25 68 LEU A C 1
ATOM 494 O O . LEU A 1 68 ? 25.343 5.842 -23.580 1.00 89.25 68 LEU A O 1
ATOM 498 N N . PRO A 1 69 ? 24.237 4.154 -22.579 1.00 89.94 69 PRO A N 1
ATOM 499 C CA . PRO A 1 69 ? 25.446 3.455 -22.148 1.00 89.94 69 PRO A CA 1
ATOM 500 C C . PRO A 1 69 ? 26.305 3.045 -23.355 1.00 89.94 69 PRO A C 1
ATOM 502 O O . PRO A 1 69 ? 25.779 2.808 -24.437 1.00 89.94 69 PRO A O 1
ATOM 505 N N . HIS A 1 70 ? 27.630 2.976 -23.206 1.00 92.69 70 HIS A N 1
ATOM 506 C CA . HIS A 1 70 ? 28.537 2.544 -24.287 1.00 92.69 70 HIS A CA 1
ATOM 507 C C . HIS A 1 70 ? 28.372 3.306 -25.625 1.00 92.69 70 HIS A C 1
ATOM 509 O O . HIS A 1 70 ? 28.689 2.780 -26.693 1.00 92.69 70 HIS A O 1
ATOM 515 N N . ALA A 1 71 ? 27.893 4.559 -25.592 1.00 92.31 71 ALA A N 1
ATOM 516 C CA . ALA A 1 71 ? 27.575 5.348 -26.786 1.00 92.31 71 ALA A CA 1
ATOM 517 C C . ALA A 1 71 ? 28.730 5.430 -27.800 1.00 92.31 71 ALA A C 1
ATOM 519 O O . ALA A 1 71 ? 28.497 5.314 -29.002 1.00 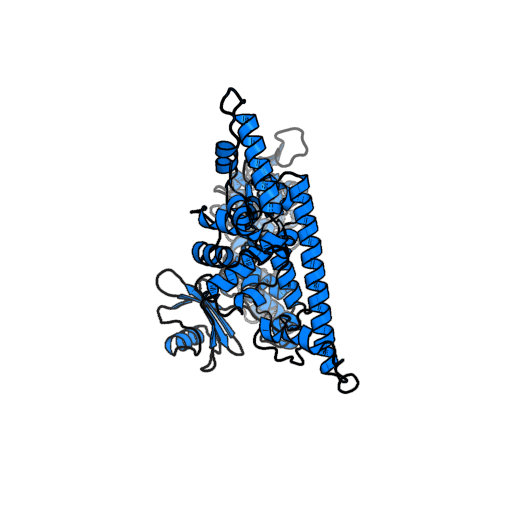92.31 71 ALA A O 1
ATOM 520 N N . ALA A 1 72 ? 29.971 5.587 -27.327 1.00 92.25 72 ALA A N 1
ATOM 521 C CA . ALA A 1 72 ? 31.152 5.672 -28.185 1.00 92.25 72 ALA A CA 1
ATOM 522 C C . ALA A 1 72 ? 31.428 4.361 -28.945 1.00 92.25 72 ALA A C 1
ATOM 524 O O . ALA A 1 72 ? 31.719 4.396 -30.140 1.00 92.25 72 ALA A O 1
ATOM 525 N N . GLU A 1 73 ? 31.289 3.212 -28.277 1.00 92.81 73 GLU A N 1
ATOM 526 C CA . GLU A 1 73 ? 31.469 1.887 -28.886 1.00 92.81 73 GLU A CA 1
ATOM 527 C C . GLU A 1 73 ? 30.388 1.627 -29.942 1.00 92.81 73 GLU A C 1
ATOM 529 O O . GLU A 1 73 ? 30.692 1.237 -31.072 1.00 92.81 73 GLU A O 1
ATOM 534 N N . VAL A 1 74 ? 29.130 1.938 -29.610 1.00 93.44 74 VAL A N 1
ATOM 535 C CA . VAL A 1 74 ? 27.989 1.810 -30.530 1.00 93.44 74 VAL A CA 1
ATOM 536 C C . VAL A 1 74 ? 28.151 2.731 -31.742 1.00 93.44 74 VAL A C 1
ATOM 538 O O . VAL A 1 74 ? 27.947 2.299 -32.878 1.00 93.44 74 VAL A O 1
ATOM 541 N N . ALA A 1 75 ? 28.552 3.988 -31.534 1.00 94.00 75 ALA A N 1
ATOM 542 C CA . ALA A 1 75 ? 28.795 4.933 -32.621 1.00 94.00 75 ALA A CA 1
ATOM 543 C C . ALA A 1 75 ? 29.923 4.456 -33.545 1.00 94.00 75 ALA A C 1
ATOM 545 O O . ALA A 1 75 ? 29.770 4.501 -34.766 1.00 94.00 75 ALA A O 1
ATOM 546 N N . ALA A 1 76 ? 31.026 3.953 -32.982 1.00 92.56 76 ALA A N 1
ATOM 547 C CA . ALA A 1 76 ? 32.154 3.430 -33.748 1.00 92.56 76 ALA A CA 1
ATOM 548 C C . ALA A 1 76 ? 31.782 2.177 -34.553 1.00 92.56 76 ALA A C 1
ATOM 550 O O . ALA A 1 76 ? 32.204 2.046 -35.703 1.00 92.56 76 ALA A O 1
ATOM 551 N N . ALA A 1 77 ? 30.978 1.272 -33.987 1.00 92.19 77 ALA A N 1
ATOM 552 C CA . ALA A 1 77 ? 30.457 0.118 -34.716 1.00 92.19 77 ALA A CA 1
ATOM 553 C C . ALA A 1 77 ? 29.580 0.568 -35.894 1.00 92.19 77 ALA A C 1
ATOM 555 O O . ALA A 1 77 ? 29.861 0.231 -37.040 1.00 92.19 77 ALA A O 1
ATOM 556 N N . LEU A 1 78 ? 28.583 1.424 -35.664 1.00 92.75 78 LEU A N 1
ATOM 557 C CA . LEU A 1 78 ? 27.715 1.910 -36.744 1.00 92.75 78 LEU A CA 1
ATOM 558 C C . LEU A 1 78 ? 28.477 2.706 -37.818 1.00 92.75 78 LEU A C 1
ATOM 560 O O . LEU A 1 78 ? 28.145 2.617 -38.999 1.00 92.75 78 LEU A O 1
ATOM 564 N N . ALA A 1 79 ? 29.515 3.456 -37.438 1.00 91.56 79 ALA A N 1
ATOM 565 C CA . ALA A 1 79 ? 30.357 4.194 -38.379 1.00 91.56 79 ALA A CA 1
ATOM 566 C C . ALA A 1 79 ? 31.201 3.276 -39.281 1.00 91.56 79 ALA A C 1
ATOM 568 O O . ALA A 1 79 ? 31.439 3.623 -40.439 1.00 91.56 79 ALA A O 1
ATOM 569 N N . ARG A 1 80 ? 31.628 2.106 -38.780 1.00 91.12 80 ARG A N 1
ATOM 570 C CA . ARG A 1 80 ? 32.335 1.078 -39.567 1.00 91.12 80 ARG A CA 1
ATOM 571 C C . ARG A 1 80 ? 31.411 0.311 -40.515 1.00 91.12 80 ARG A C 1
ATOM 573 O O . ARG A 1 80 ? 31.882 -0.192 -41.529 1.00 91.12 80 ARG A O 1
ATOM 580 N N . HIS A 1 81 ? 30.104 0.313 -40.244 1.00 90.88 81 HIS A N 1
ATOM 581 C CA . HIS A 1 81 ? 29.084 -0.377 -41.039 1.00 90.88 81 HIS A CA 1
ATOM 582 C C . HIS A 1 81 ? 28.032 0.584 -41.623 1.00 90.88 81 HIS A C 1
ATOM 584 O O . HIS A 1 81 ? 26.843 0.468 -41.318 1.00 90.88 81 HIS A O 1
ATOM 590 N N . PRO A 1 82 ? 28.425 1.531 -42.498 1.00 88.69 82 PRO A N 1
ATOM 591 C CA . PRO A 1 82 ? 27.519 2.559 -43.013 1.00 88.69 82 PRO A CA 1
ATOM 592 C C . PRO A 1 82 ? 26.382 2.015 -43.899 1.00 88.69 82 PRO A C 1
ATOM 594 O O . PRO A 1 82 ? 25.367 2.694 -44.055 1.00 88.69 82 PRO A O 1
ATOM 597 N N . GLU A 1 83 ? 26.540 0.808 -44.452 1.00 87.06 83 GLU A N 1
ATOM 598 C CA . GLU A 1 83 ? 25.544 0.111 -45.285 1.00 87.06 83 GLU A CA 1
ATOM 599 C C . GLU A 1 83 ? 24.422 -0.545 -44.467 1.00 87.06 83 GLU A C 1
ATOM 601 O O . GLU A 1 83 ? 23.349 -0.842 -44.994 1.00 87.06 83 GLU A O 1
ATOM 606 N N . PHE A 1 84 ? 24.638 -0.780 -43.170 1.00 90.44 84 PHE A N 1
ATOM 607 C CA . PHE A 1 84 ? 23.592 -1.312 -42.304 1.00 90.44 84 PHE A CA 1
ATOM 608 C C . PHE A 1 84 ? 22.457 -0.288 -42.200 1.00 90.44 84 PHE A C 1
ATOM 610 O O . PHE A 1 84 ? 22.715 0.842 -41.813 1.00 90.44 84 PHE A O 1
ATOM 617 N N . ASP A 1 85 ? 21.203 -0.638 -42.505 1.00 89.38 85 ASP A N 1
ATOM 618 C CA . ASP A 1 85 ? 20.057 0.273 -42.330 1.00 89.38 85 ASP A CA 1
ATOM 619 C C . ASP A 1 85 ? 19.527 0.182 -40.891 1.00 89.38 85 ASP A C 1
ATOM 621 O O . ASP A 1 85 ? 18.809 -0.755 -40.544 1.00 89.38 85 ASP A O 1
ATOM 625 N N . LEU A 1 86 ? 19.807 1.178 -40.048 1.00 90.94 86 LEU A N 1
ATOM 626 C CA . LEU A 1 86 ? 19.344 1.200 -38.659 1.00 90.94 86 LEU A CA 1
ATOM 627 C C . LEU A 1 86 ? 17.808 1.136 -38.552 1.00 90.94 86 LEU A C 1
ATOM 629 O O . LEU A 1 86 ? 17.282 0.558 -37.601 1.00 90.94 86 LEU A O 1
ATOM 633 N N . ALA A 1 87 ? 17.063 1.651 -39.534 1.00 88.00 87 ALA A N 1
ATOM 634 C CA . ALA A 1 87 ? 15.602 1.612 -39.517 1.00 88.00 87 ALA A CA 1
ATOM 635 C C . ALA A 1 87 ? 15.022 0.234 -39.879 1.00 88.00 87 ALA A C 1
ATOM 637 O O . ALA A 1 87 ? 13.892 -0.061 -39.485 1.00 88.00 87 ALA A O 1
ATOM 638 N N . ARG A 1 88 ? 15.747 -0.610 -40.628 1.00 87.44 88 ARG A N 1
ATOM 639 C CA . ARG A 1 88 ? 15.184 -1.848 -41.213 1.00 87.44 88 ARG A CA 1
ATOM 640 C C . ARG A 1 88 ? 16.009 -3.114 -40.994 1.00 87.44 88 ARG A C 1
ATOM 642 O O . ARG A 1 88 ? 15.426 -4.188 -40.891 1.00 87.44 88 ARG A O 1
ATOM 649 N N . GLY A 1 89 ? 17.328 -3.002 -40.916 1.00 87.81 89 GLY A N 1
ATOM 650 C CA . GLY A 1 89 ? 18.262 -4.121 -40.813 1.00 87.81 89 GLY A CA 1
ATOM 651 C C . GLY A 1 89 ? 18.139 -4.891 -39.500 1.00 87.81 89 GLY A C 1
ATOM 652 O O . GLY A 1 89 ? 17.693 -4.348 -38.485 1.00 87.81 89 GLY A O 1
ATOM 653 N N . ARG A 1 90 ? 18.532 -6.167 -39.500 1.00 87.62 90 ARG A N 1
ATOM 654 C CA . ARG A 1 90 ? 18.561 -7.014 -38.298 1.00 87.62 90 ARG A CA 1
ATOM 655 C C . ARG A 1 90 ? 19.878 -6.788 -37.553 1.00 87.62 90 ARG A C 1
ATOM 657 O O . ARG A 1 90 ? 20.933 -7.138 -38.061 1.00 87.62 90 ARG A O 1
ATOM 664 N N . THR A 1 91 ? 19.833 -6.241 -36.339 1.00 88.12 91 THR A N 1
ATOM 665 C CA . THR A 1 91 ? 21.040 -6.069 -35.504 1.00 88.12 91 THR A CA 1
ATOM 666 C C . THR A 1 91 ? 21.752 -7.383 -35.210 1.00 88.12 91 THR A C 1
ATOM 668 O O . THR A 1 91 ? 22.966 -7.376 -35.095 1.00 88.12 91 THR A O 1
ATOM 671 N N . ALA A 1 92 ? 21.027 -8.504 -35.150 1.00 83.81 92 ALA A N 1
ATOM 672 C CA . ALA A 1 92 ? 21.628 -9.828 -35.005 1.00 83.81 92 ALA A CA 1
ATOM 673 C C . ALA A 1 92 ? 22.592 -10.179 -36.155 1.00 83.81 92 ALA A C 1
ATOM 675 O O . ALA A 1 92 ? 23.637 -10.755 -35.892 1.00 83.81 92 ALA A O 1
ATOM 676 N N . GLU A 1 93 ? 22.290 -9.791 -37.403 1.00 85.88 93 GLU A N 1
ATOM 677 C CA . GLU A 1 93 ? 23.214 -10.004 -38.531 1.00 85.88 93 GLU A CA 1
ATOM 678 C C . GLU A 1 93 ? 24.471 -9.146 -38.391 1.00 85.88 93 GLU A C 1
ATOM 680 O O . GLU A 1 93 ? 25.572 -9.624 -38.631 1.00 85.88 93 GLU A O 1
ATOM 685 N N . LEU A 1 94 ? 24.305 -7.882 -37.984 1.00 87.31 94 LEU A N 1
ATOM 686 C CA . LEU A 1 94 ? 25.428 -6.973 -37.769 1.00 87.31 94 LEU A CA 1
ATOM 687 C C . LEU A 1 94 ? 26.338 -7.483 -36.645 1.00 87.31 94 LEU A C 1
ATOM 689 O O . LEU A 1 94 ? 27.548 -7.493 -36.799 1.00 87.31 94 LEU A O 1
ATOM 693 N N . LEU A 1 95 ? 25.758 -7.936 -35.533 1.00 88.38 95 LEU A N 1
ATOM 694 C CA . LEU A 1 95 ? 26.497 -8.473 -34.387 1.00 88.38 95 LEU A CA 1
ATOM 695 C C . LEU A 1 95 ? 27.159 -9.830 -34.669 1.00 88.38 95 LEU A C 1
ATOM 697 O O . LEU A 1 95 ? 28.063 -10.215 -33.941 1.00 88.38 95 LEU A O 1
ATOM 701 N N . ALA A 1 96 ? 26.703 -10.556 -35.692 1.00 85.62 96 ALA A N 1
ATOM 702 C CA . ALA A 1 96 ? 27.306 -11.811 -36.131 1.00 85.62 96 ALA A CA 1
ATOM 703 C C . ALA A 1 96 ? 28.423 -11.614 -37.173 1.00 85.62 96 ALA A C 1
ATOM 705 O O . ALA A 1 96 ? 29.038 -12.595 -37.583 1.00 85.62 96 ALA A O 1
ATOM 706 N N . ALA A 1 97 ? 28.666 -10.382 -37.634 1.00 85.31 97 ALA A N 1
ATOM 707 C CA . ALA A 1 97 ? 29.741 -10.094 -38.573 1.00 85.31 97 ALA A CA 1
ATOM 708 C C . ALA A 1 97 ? 31.108 -10.180 -37.874 1.00 85.31 97 ALA A C 1
ATOM 710 O O . ALA A 1 97 ? 31.292 -9.619 -36.795 1.00 85.31 97 ALA A O 1
ATOM 711 N N . ASP A 1 98 ? 32.075 -10.850 -38.511 1.00 78.62 98 ASP A N 1
ATOM 712 C CA . ASP A 1 98 ? 33.404 -11.132 -37.938 1.00 78.62 98 ASP A CA 1
ATOM 713 C C . ASP A 1 98 ? 34.197 -9.871 -37.539 1.00 78.62 98 ASP A C 1
ATOM 715 O O . ASP A 1 98 ? 35.130 -9.939 -36.739 1.00 78.62 98 ASP A O 1
ATOM 719 N N . ASP A 1 99 ? 33.858 -8.713 -38.106 1.00 83.00 99 ASP A N 1
ATOM 720 C CA . ASP A 1 99 ? 34.496 -7.423 -37.852 1.00 83.00 99 ASP A CA 1
ATOM 721 C C . ASP A 1 99 ? 33.774 -6.562 -36.795 1.00 83.00 99 ASP A C 1
ATOM 723 O O . ASP A 1 99 ? 34.253 -5.470 -36.457 1.00 83.00 99 ASP A O 1
ATOM 727 N N . VAL A 1 100 ? 32.677 -7.050 -36.204 1.00 84.00 100 VAL A N 1
ATOM 728 C CA . VAL A 1 100 ? 31.965 -6.402 -35.090 1.00 84.00 100 VAL A CA 1
ATOM 729 C C . VAL A 1 100 ? 32.362 -7.034 -33.757 1.00 84.00 100 VAL A C 1
ATOM 731 O O . VAL A 1 100 ? 31.751 -7.981 -33.282 1.00 84.00 100 VAL A O 1
ATOM 734 N N . ASP A 1 101 ? 33.369 -6.444 -33.115 1.00 84.25 101 ASP A N 1
ATOM 735 C CA . ASP A 1 101 ? 33.753 -6.762 -31.736 1.00 84.25 101 ASP A CA 1
ATOM 736 C C . ASP A 1 101 ? 33.099 -5.758 -30.770 1.00 84.25 101 ASP A C 1
ATOM 738 O O . ASP A 1 101 ? 33.555 -4.619 -30.630 1.00 84.25 101 ASP A O 1
ATOM 742 N N . LEU A 1 102 ? 31.963 -6.144 -30.183 1.00 87.62 102 LEU A N 1
ATOM 743 C CA . LEU A 1 102 ? 31.238 -5.378 -29.166 1.00 87.62 102 LEU A CA 1
ATOM 744 C C . LEU A 1 102 ? 31.050 -6.240 -27.918 1.00 87.62 102 LEU A C 1
ATOM 746 O O . LEU A 1 102 ? 30.597 -7.381 -28.011 1.00 87.62 102 LEU A O 1
ATOM 750 N N . ALA A 1 103 ? 31.307 -5.662 -26.743 1.00 89.50 103 ALA A N 1
ATOM 751 C CA . ALA A 1 103 ? 30.954 -6.300 -25.479 1.00 89.50 103 ALA A CA 1
ATOM 752 C C . ALA A 1 103 ? 29.431 -6.576 -25.411 1.00 89.50 103 ALA A C 1
ATOM 754 O O . ALA A 1 103 ? 28.648 -5.806 -25.986 1.00 89.50 103 ALA A O 1
ATOM 755 N N . PRO A 1 104 ? 28.975 -7.631 -24.705 1.00 87.19 104 PRO A N 1
ATOM 756 C CA . PRO A 1 104 ? 27.553 -7.986 -24.616 1.00 87.19 104 PRO A CA 1
ATOM 757 C C . PRO A 1 104 ? 26.638 -6.820 -24.199 1.00 87.19 104 PRO A C 1
ATOM 759 O O . PRO A 1 104 ? 25.538 -6.655 -24.734 1.00 87.19 104 PRO A O 1
ATOM 762 N N . GLU A 1 105 ? 27.104 -5.966 -23.290 1.00 88.31 105 GLU A N 1
ATOM 763 C CA . GLU A 1 105 ? 26.396 -4.781 -22.804 1.00 88.31 105 GLU A CA 1
ATOM 764 C C . GLU A 1 105 ? 26.248 -3.713 -23.901 1.00 88.31 105 GLU A C 1
ATOM 766 O O . GLU A 1 105 ? 25.164 -3.149 -24.095 1.00 88.31 105 GLU A O 1
ATOM 771 N N . ALA A 1 106 ? 27.307 -3.469 -24.679 1.00 90.62 106 ALA A N 1
ATOM 772 C CA . ALA A 1 106 ? 27.286 -2.543 -25.811 1.00 90.62 106 ALA A CA 1
ATOM 773 C C . ALA A 1 106 ? 26.409 -3.074 -26.960 1.00 90.62 106 ALA A C 1
ATOM 775 O O . ALA A 1 106 ? 25.648 -2.314 -27.567 1.00 90.62 106 ALA A O 1
ATOM 776 N N . ALA A 1 107 ? 26.434 -4.386 -27.211 1.00 90.50 107 ALA A N 1
ATOM 777 C CA . ALA A 1 107 ? 25.561 -5.051 -28.176 1.00 90.50 107 ALA A CA 1
ATOM 778 C C . ALA A 1 107 ? 24.075 -4.916 -27.792 1.00 90.50 107 ALA A C 1
ATOM 780 O O . ALA A 1 107 ? 23.246 -4.528 -28.622 1.00 90.50 107 ALA A O 1
ATOM 781 N N . SER A 1 108 ? 23.733 -5.150 -26.520 1.00 88.69 108 SER A N 1
ATOM 782 C CA . SER A 1 108 ? 22.383 -4.912 -25.987 1.00 88.69 108 SER A CA 1
ATOM 783 C C . SER A 1 108 ? 21.964 -3.446 -26.146 1.00 88.69 108 SER A C 1
ATOM 785 O O . SER A 1 108 ? 20.841 -3.142 -26.568 1.00 88.69 108 SER A O 1
ATOM 787 N N . THR A 1 109 ? 22.897 -2.523 -25.908 1.00 91.12 109 THR A N 1
ATOM 788 C CA . THR A 1 109 ? 22.649 -1.086 -26.049 1.00 91.12 109 THR A CA 1
ATOM 789 C C . THR A 1 109 ? 22.386 -0.676 -27.502 1.00 91.12 109 THR A C 1
ATOM 791 O O . THR A 1 109 ? 21.454 0.086 -27.765 1.00 91.12 109 THR A O 1
ATOM 794 N N . LEU A 1 110 ? 23.116 -1.234 -28.472 1.00 92.94 110 LEU A N 1
ATOM 795 C CA . LEU A 1 110 ? 22.837 -1.048 -29.901 1.00 92.94 110 LEU A CA 1
ATOM 796 C C . LEU A 1 110 ? 21.425 -1.536 -30.272 1.00 92.94 110 LEU A C 1
ATOM 798 O O . LEU A 1 110 ? 20.697 -0.853 -31.000 1.00 92.94 110 LEU A O 1
ATOM 802 N N . VAL A 1 111 ? 21.005 -2.691 -29.748 1.00 91.69 111 VAL A N 1
ATOM 803 C CA . VAL A 1 111 ? 19.645 -3.212 -29.961 1.00 91.69 111 VAL A CA 1
ATOM 804 C C . VAL A 1 111 ? 18.597 -2.259 -29.374 1.00 91.69 111 VAL A C 1
ATOM 806 O O . VAL A 1 111 ? 17.596 -1.973 -30.036 1.00 91.69 111 VAL A O 1
ATOM 809 N N . ALA A 1 112 ? 18.818 -1.729 -28.168 1.00 90.94 112 ALA A N 1
ATOM 810 C CA . ALA A 1 112 ? 17.931 -0.746 -27.544 1.00 90.94 112 ALA A CA 1
ATOM 811 C C . ALA A 1 112 ? 17.849 0.558 -28.357 1.00 90.94 112 ALA A C 1
ATOM 813 O O . ALA A 1 112 ? 16.749 1.026 -28.662 1.00 90.94 112 ALA A O 1
ATOM 814 N N . ALA A 1 113 ? 18.991 1.091 -28.800 1.00 92.50 113 ALA A N 1
ATOM 815 C CA . ALA A 1 113 ? 19.056 2.277 -29.651 1.00 92.50 113 ALA A CA 1
ATOM 816 C C . ALA A 1 113 ? 18.274 2.078 -30.960 1.00 92.50 113 ALA A C 1
ATOM 818 O O . ALA A 1 113 ? 17.483 2.939 -31.355 1.00 92.50 113 ALA A O 1
ATOM 819 N N . GLN A 1 114 ? 18.419 0.912 -31.602 1.00 93.69 114 GLN A N 1
ATOM 820 C CA . GLN A 1 114 ? 17.671 0.587 -32.813 1.00 93.69 114 GLN A CA 1
ATOM 821 C C . GLN A 1 114 ? 16.155 0.550 -32.565 1.00 93.69 114 GLN A C 1
ATOM 823 O O . GLN A 1 114 ? 15.384 1.057 -33.385 1.00 93.69 114 GLN A O 1
ATOM 828 N N . ARG A 1 115 ? 15.703 -0.034 -31.446 1.00 92.81 115 ARG A N 1
ATOM 829 C CA . ARG A 1 115 ? 14.270 -0.109 -31.101 1.00 92.81 115 ARG A CA 1
ATOM 830 C C . ARG A 1 115 ? 13.640 1.278 -31.031 1.00 92.81 115 ARG A C 1
ATOM 832 O O . ARG A 1 115 ? 12.571 1.479 -31.606 1.00 92.81 115 ARG A O 1
ATOM 839 N N . VAL A 1 116 ? 14.309 2.228 -30.380 1.00 94.56 116 VAL A N 1
ATOM 840 C CA . VAL A 1 116 ? 13.834 3.617 -30.287 1.00 94.56 116 VAL A CA 1
ATOM 841 C C . VAL A 1 116 ? 13.904 4.308 -31.651 1.00 94.56 116 VAL A C 1
ATOM 843 O O . VAL A 1 116 ? 12.938 4.955 -32.064 1.00 94.56 116 VAL A O 1
ATOM 846 N N . PHE A 1 117 ? 14.986 4.101 -32.406 1.00 94.69 117 PHE A N 1
ATOM 847 C CA . PHE A 1 117 ? 15.149 4.687 -33.738 1.00 94.69 117 PHE A CA 1
ATOM 848 C C . PHE A 1 117 ? 14.060 4.251 -34.724 1.00 94.69 117 PHE A C 1
ATOM 850 O O . PHE A 1 117 ? 13.573 5.058 -35.515 1.00 94.69 117 PHE A O 1
ATOM 857 N N . ARG A 1 118 ? 13.606 2.996 -34.651 1.00 94.00 118 ARG A N 1
ATOM 858 C CA . ARG A 1 118 ? 12.491 2.494 -35.473 1.00 94.00 118 ARG A CA 1
ATOM 859 C C . ARG A 1 118 ? 11.156 3.176 -35.166 1.00 94.00 118 ARG A C 1
ATOM 861 O O . ARG A 1 118 ? 10.304 3.248 -36.048 1.00 94.00 118 ARG A O 1
ATOM 868 N N . VAL A 1 119 ? 10.967 3.677 -33.944 1.00 94.38 119 VAL A N 1
ATOM 869 C CA . VAL A 1 119 ? 9.778 4.456 -33.565 1.00 94.38 119 VAL A CA 1
ATOM 870 C C . VAL A 1 119 ? 9.871 5.882 -34.106 1.00 94.38 119 VAL A C 1
ATOM 872 O O . VAL A 1 119 ? 8.895 6.401 -34.650 1.00 94.38 119 VAL A O 1
ATOM 875 N N . ALA A 1 120 ? 11.039 6.513 -33.975 1.00 92.88 120 ALA A N 1
ATOM 876 C CA . ALA A 1 120 ? 11.271 7.881 -34.420 1.00 92.88 120 ALA A CA 1
ATOM 877 C C . ALA A 1 120 ? 12.648 8.006 -35.109 1.00 92.88 120 ALA A C 1
ATOM 879 O O . ALA A 1 120 ? 13.645 8.244 -34.422 1.00 92.88 120 ALA A O 1
ATOM 880 N N . PRO A 1 121 ? 12.719 7.886 -36.455 1.00 91.44 121 PRO A N 1
ATOM 881 C CA . PRO A 1 121 ? 13.969 7.735 -37.210 1.00 91.44 121 PRO A CA 1
ATOM 882 C C . PRO A 1 121 ? 14.730 9.058 -37.353 1.00 91.44 121 PRO A C 1
ATOM 884 O O . PRO A 1 121 ? 14.788 9.685 -38.408 1.00 91.44 121 PRO A O 1
ATOM 887 N N . SER A 1 122 ? 15.271 9.520 -36.233 1.00 91.44 122 SER A N 1
ATOM 888 C CA . SER A 1 122 ? 16.106 10.705 -36.087 1.00 91.44 122 SER A CA 1
ATOM 889 C C . SER A 1 122 ? 16.859 10.594 -34.767 1.00 91.44 122 SER A C 1
ATOM 891 O O . SER A 1 122 ? 16.265 10.229 -33.749 1.00 91.44 122 SER A O 1
ATOM 893 N N . TYR A 1 123 ? 18.147 10.951 -34.765 1.00 92.56 123 TYR A N 1
ATOM 894 C CA . TYR A 1 123 ? 18.938 10.985 -33.535 1.00 92.56 123 TYR A CA 1
ATOM 895 C C . TYR A 1 123 ? 18.314 11.919 -32.494 1.00 92.56 123 TYR A C 1
ATOM 897 O O . TYR A 1 123 ? 18.115 11.511 -31.360 1.00 92.56 123 TYR A O 1
ATOM 905 N N . ALA A 1 124 ? 17.917 13.135 -32.886 1.00 92.56 124 ALA A N 1
ATOM 906 C CA . ALA A 1 124 ? 17.336 14.113 -31.964 1.00 92.56 124 ALA A CA 1
ATOM 907 C C . ALA A 1 124 ? 16.048 13.593 -31.303 1.00 92.56 124 ALA A C 1
ATOM 909 O O . ALA A 1 124 ? 15.866 13.730 -30.095 1.00 92.56 124 ALA A O 1
ATOM 910 N N . LYS A 1 125 ? 15.185 12.938 -32.089 1.00 94.88 125 LYS A N 1
ATOM 911 C CA . LYS A 1 125 ? 13.932 12.346 -31.603 1.00 94.88 125 LYS A CA 1
ATOM 912 C C . LYS A 1 125 ? 14.188 11.132 -30.715 1.00 94.88 125 LYS A C 1
ATOM 914 O O . LYS A 1 125 ? 13.630 11.047 -29.629 1.00 94.88 125 LYS A O 1
ATOM 919 N N . SER A 1 126 ? 15.062 10.224 -31.146 1.00 94.12 126 SER A N 1
ATOM 920 C CA . SER A 1 126 ? 15.430 9.042 -30.360 1.00 94.12 126 SER A CA 1
ATOM 921 C C . SER A 1 126 ? 16.084 9.436 -29.040 1.00 94.12 126 SER A C 1
ATOM 923 O O . SER A 1 126 ? 15.712 8.918 -27.995 1.00 94.12 126 SER A O 1
ATOM 925 N N . ARG A 1 127 ? 17.007 10.404 -29.070 1.00 94.69 127 ARG A N 1
ATOM 926 C CA . ARG A 1 127 ? 17.654 10.978 -27.889 1.00 94.69 127 ARG A CA 1
ATOM 927 C C . ARG A 1 127 ? 16.623 11.535 -26.917 1.00 94.69 127 ARG A C 1
ATOM 929 O O . ARG A 1 127 ? 16.675 11.190 -25.747 1.00 94.69 127 ARG A O 1
ATOM 936 N N . ALA A 1 128 ? 15.677 12.345 -27.396 1.00 95.06 128 ALA A N 1
ATOM 937 C CA . ALA A 1 128 ? 14.619 12.897 -26.553 1.00 95.06 128 ALA A CA 1
ATOM 938 C C . ALA A 1 128 ? 13.780 11.802 -25.874 1.00 95.06 128 ALA A C 1
ATOM 940 O O . ALA A 1 128 ? 13.491 11.909 -24.685 1.00 95.06 128 ALA A O 1
ATOM 941 N N . LEU A 1 129 ? 13.445 10.730 -26.599 1.00 94.69 129 LEU A N 1
ATOM 942 C CA . LEU A 1 129 ? 12.737 9.579 -26.036 1.00 94.69 129 LEU A CA 1
ATOM 943 C C . LEU A 1 129 ? 13.578 8.839 -24.983 1.00 94.69 129 LEU A C 1
ATOM 945 O O . LEU A 1 129 ? 13.084 8.587 -23.888 1.00 94.69 129 LEU A O 1
ATOM 949 N N . MET A 1 130 ? 14.851 8.556 -25.267 1.00 93.81 130 MET A N 1
ATOM 950 C CA . MET A 1 130 ? 15.756 7.871 -24.331 1.00 93.81 130 MET A CA 1
ATOM 951 C C . MET A 1 130 ? 16.041 8.706 -23.076 1.00 93.81 130 MET A C 1
ATOM 953 O O . MET A 1 130 ? 16.029 8.165 -21.980 1.00 93.81 130 MET A O 1
ATOM 957 N N . THR A 1 131 ? 16.206 10.030 -23.201 1.00 93.25 131 THR A N 1
ATOM 958 C CA . THR A 1 131 ? 16.337 10.950 -22.050 1.00 93.25 131 THR A CA 1
ATOM 959 C C . THR A 1 131 ? 15.109 10.923 -21.143 1.00 93.25 131 THR A C 1
ATOM 961 O O . THR A 1 131 ? 15.215 11.206 -19.956 1.00 93.25 131 THR A O 1
ATOM 964 N N . GLN A 1 132 ? 13.940 10.602 -21.692 1.00 90.38 132 GLN A N 1
ATOM 965 C CA . GLN A 1 132 ? 12.717 10.438 -20.920 1.00 90.38 132 GLN A CA 1
ATOM 966 C C . GLN A 1 132 ? 12.524 8.998 -20.421 1.00 90.38 132 GLN A C 1
ATOM 968 O O . GLN A 1 132 ? 11.439 8.713 -19.943 1.00 90.38 132 GLN A O 1
ATOM 973 N N . ASP A 1 133 ? 13.486 8.080 -20.541 1.00 89.00 133 ASP A N 1
ATOM 974 C CA . ASP A 1 133 ? 13.339 6.645 -20.234 1.00 89.00 133 ASP A CA 1
ATOM 975 C C . ASP A 1 133 ? 12.339 5.886 -21.134 1.00 89.00 133 ASP A C 1
ATOM 977 O O . ASP A 1 133 ? 11.697 4.913 -20.729 1.00 89.00 133 ASP A O 1
ATOM 981 N N . VAL A 1 134 ? 12.185 6.308 -22.395 1.00 92.00 134 VAL A N 1
ATOM 982 C CA . VAL A 1 134 ? 11.379 5.598 -23.404 1.00 92.00 134 VAL A CA 1
ATOM 983 C C . VAL A 1 134 ? 12.278 4.780 -24.328 1.00 92.00 134 VAL A C 1
ATOM 985 O O . VAL A 1 134 ? 12.823 5.288 -25.306 1.00 92.00 134 VAL A O 1
ATOM 988 N N . TRP A 1 135 ? 12.363 3.479 -24.047 1.00 92.44 135 TRP A N 1
ATOM 989 C CA . TRP A 1 135 ? 13.290 2.552 -24.714 1.00 92.44 135 TRP A CA 1
ATOM 990 C C . TRP A 1 135 ? 12.640 1.587 -25.720 1.00 92.44 135 TRP A C 1
ATOM 992 O O . TRP A 1 135 ? 13.321 0.784 -26.360 1.00 92.44 135 TRP A O 1
ATOM 1002 N N . SER A 1 136 ? 11.313 1.614 -25.869 1.00 92.44 136 SER A N 1
ATOM 1003 C CA . SER A 1 136 ? 10.595 0.672 -26.734 1.00 92.44 136 SER A CA 1
ATOM 1004 C C . SER A 1 136 ? 9.246 1.209 -27.213 1.00 92.44 136 SER A C 1
ATOM 1006 O O . SER A 1 136 ? 8.688 2.151 -26.648 1.00 92.44 136 SER A O 1
ATOM 1008 N N . SER A 1 137 ? 8.677 0.564 -28.237 1.00 94.31 137 SER A N 1
ATOM 1009 C CA . SER A 1 137 ? 7.304 0.831 -28.673 1.00 94.31 137 SER A CA 1
ATOM 1010 C C . SER A 1 137 ? 6.270 0.527 -27.582 1.00 94.31 137 SER A C 1
ATOM 1012 O O . SER A 1 137 ? 5.282 1.246 -27.469 1.00 94.31 137 SER A O 1
ATOM 1014 N N . GLN A 1 138 ? 6.513 -0.483 -26.738 1.00 91.88 138 GLN A N 1
ATOM 1015 C CA . GLN A 1 138 ? 5.654 -0.789 -25.591 1.00 91.88 138 GLN A CA 1
ATOM 1016 C C . GLN A 1 138 ? 5.686 0.344 -24.555 1.00 91.88 138 GLN A C 1
ATOM 1018 O O . GLN A 1 138 ? 4.626 0.745 -24.082 1.00 91.88 138 GLN A O 1
ATOM 1023 N N . ALA A 1 139 ? 6.857 0.930 -24.278 1.00 92.19 139 ALA A N 1
ATOM 1024 C CA . ALA A 1 139 ? 6.981 2.057 -23.352 1.00 92.19 139 ALA A CA 1
ATOM 1025 C C . ALA A 1 139 ? 6.213 3.296 -23.852 1.00 92.19 139 ALA A C 1
ATOM 1027 O O . ALA A 1 139 ? 5.552 3.981 -23.069 1.00 92.19 139 ALA A O 1
ATOM 1028 N N . VAL A 1 140 ? 6.227 3.551 -25.168 1.00 94.56 140 VAL A N 1
ATOM 1029 C CA . VAL A 1 140 ? 5.415 4.610 -25.798 1.00 94.56 140 VAL A CA 1
ATOM 1030 C C . VAL A 1 140 ? 3.919 4.367 -25.583 1.00 94.56 140 VAL A C 1
ATOM 1032 O O . VAL A 1 140 ? 3.193 5.278 -25.182 1.00 94.56 140 VAL A O 1
ATOM 1035 N N . LEU A 1 141 ? 3.447 3.140 -25.824 1.00 93.62 141 LEU A N 1
ATOM 1036 C CA . LEU A 1 141 ? 2.036 2.790 -25.645 1.00 93.62 141 LEU A CA 1
ATOM 1037 C C . LEU A 1 141 ? 1.608 2.824 -24.175 1.00 93.62 141 LEU A C 1
ATOM 1039 O O . LEU A 1 141 ? 0.525 3.330 -23.876 1.00 93.62 141 LEU A O 1
ATOM 1043 N N . GLY A 1 142 ? 2.469 2.368 -23.260 1.00 90.19 142 GLY A N 1
ATOM 1044 C CA . GLY A 1 142 ? 2.227 2.385 -21.817 1.00 90.19 142 GLY A CA 1
ATOM 1045 C C . GLY A 1 142 ? 1.895 3.786 -21.300 1.00 90.19 142 GLY A C 1
ATOM 1046 O O . GLY A 1 142 ? 0.919 3.965 -20.563 1.00 90.19 142 GLY A O 1
ATOM 1047 N N . ARG A 1 143 ? 2.608 4.816 -21.779 1.00 89.56 143 ARG A N 1
ATOM 1048 C CA . ARG A 1 143 ? 2.336 6.228 -21.434 1.00 89.56 143 ARG A CA 1
ATOM 1049 C C . ARG A 1 143 ? 0.954 6.713 -21.851 1.00 89.56 143 ARG A C 1
ATOM 1051 O O . ARG A 1 143 ? 0.388 7.582 -21.189 1.00 89.56 143 ARG A O 1
ATOM 1058 N N . GLY A 1 144 ? 0.399 6.148 -22.918 1.00 91.31 144 GLY A N 1
ATOM 1059 C CA . GLY A 1 144 ? -0.844 6.597 -23.531 1.00 91.31 144 GLY A CA 1
ATOM 1060 C C . GLY A 1 144 ? -0.652 7.804 -24.455 1.00 91.31 144 GLY A C 1
ATOM 1061 O O . GLY A 1 144 ? 0.201 8.668 -24.247 1.00 91.31 144 GLY A O 1
ATOM 1062 N N . ARG A 1 145 ? -1.493 7.876 -25.492 1.00 94.19 145 ARG A N 1
ATOM 1063 C CA . ARG A 1 145 ? -1.344 8.800 -26.630 1.00 94.19 145 ARG A CA 1
ATOM 1064 C C . ARG A 1 145 ? -1.229 10.269 -26.230 1.00 94.19 145 ARG A C 1
ATOM 1066 O O . ARG A 1 145 ? -0.335 10.963 -26.693 1.00 94.19 145 ARG A O 1
ATOM 1073 N N . GLN A 1 146 ? -2.136 10.753 -25.382 1.00 92.75 146 GLN A N 1
ATOM 1074 C CA . GLN A 1 146 ? -2.191 12.175 -25.024 1.00 92.75 146 GLN A CA 1
ATOM 1075 C C . GLN A 1 146 ? -0.963 12.629 -24.231 1.00 92.75 146 GLN A C 1
ATOM 1077 O O . GLN A 1 146 ? -0.445 13.718 -24.469 1.00 92.75 146 GLN A O 1
ATOM 1082 N N . ARG A 1 147 ? -0.508 11.795 -23.288 1.00 91.06 147 ARG A N 1
ATOM 1083 C CA . ARG A 1 147 ? 0.679 12.065 -22.477 1.00 91.06 147 ARG A CA 1
ATOM 1084 C C . ARG A 1 147 ? 1.927 12.040 -23.347 1.00 91.06 147 ARG A C 1
ATOM 1086 O O . ARG A 1 147 ? 2.660 13.019 -23.357 1.00 91.06 147 ARG A O 1
ATOM 1093 N N . PHE A 1 148 ? 2.106 10.970 -24.123 1.00 94.44 148 PHE A N 1
ATOM 1094 C CA . PHE A 1 148 ? 3.255 10.825 -25.010 1.00 94.44 148 PHE A CA 1
ATOM 1095 C C . PHE A 1 148 ? 3.389 12.003 -25.979 1.00 94.44 148 PHE A C 1
ATOM 1097 O O . PHE A 1 148 ? 4.462 12.579 -26.085 1.00 94.44 148 PHE A 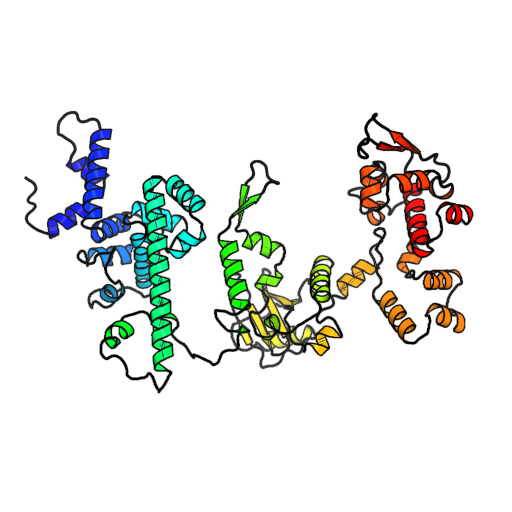O 1
ATOM 1104 N N . VAL A 1 149 ? 2.301 12.400 -26.652 1.00 96.19 149 VAL A N 1
ATOM 1105 C CA . VAL A 1 149 ? 2.340 13.519 -27.609 1.00 96.19 149 VAL A CA 1
ATOM 1106 C C . VAL A 1 149 ? 2.760 14.818 -26.930 1.00 96.19 149 VAL A C 1
ATOM 1108 O 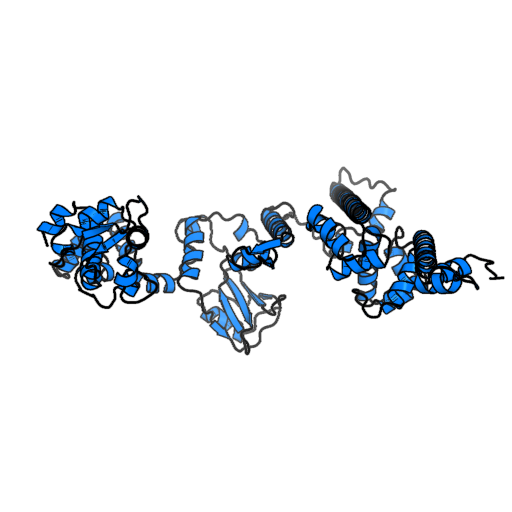O . VAL A 1 149 ? 3.563 15.556 -27.488 1.00 96.19 149 VAL A O 1
ATOM 1111 N N . ARG A 1 150 ? 2.242 15.084 -25.728 1.00 94.00 150 ARG A N 1
ATOM 1112 C CA . ARG A 1 150 ? 2.594 16.275 -24.952 1.00 94.00 150 ARG A CA 1
ATOM 1113 C C . ARG A 1 150 ? 4.071 16.268 -24.561 1.00 94.00 150 ARG A C 1
ATOM 1115 O O . ARG A 1 150 ? 4.787 17.177 -24.945 1.00 94.00 150 ARG A O 1
ATOM 1122 N N . GLU A 1 151 ? 4.539 15.206 -23.906 1.00 92.94 151 GLU A N 1
ATOM 1123 C CA . GLU A 1 151 ? 5.933 15.078 -23.450 1.00 92.94 151 GLU A CA 1
ATOM 1124 C C . GLU A 1 151 ? 6.939 15.075 -24.614 1.00 92.94 151 GLU A C 1
ATOM 1126 O O . GLU A 1 151 ? 8.036 15.625 -24.496 1.00 92.94 151 GLU A O 1
ATOM 1131 N N . ALA A 1 152 ? 6.576 14.479 -25.754 1.00 95.25 152 ALA A N 1
ATOM 1132 C CA . ALA A 1 152 ? 7.398 14.492 -26.959 1.00 95.25 152 ALA A CA 1
ATOM 1133 C C . ALA A 1 152 ? 7.503 15.906 -27.551 1.00 95.25 152 ALA A C 1
ATOM 1135 O O . ALA A 1 152 ? 8.595 16.319 -27.937 1.00 95.25 152 ALA A O 1
ATOM 1136 N N . VAL A 1 153 ? 6.408 16.670 -27.591 1.00 96.44 153 VAL A N 1
ATOM 1137 C CA . VAL A 1 153 ? 6.430 18.072 -28.043 1.00 96.44 153 VAL A CA 1
ATOM 1138 C C . VAL A 1 153 ? 7.192 18.961 -27.056 1.00 96.44 153 VAL A C 1
ATOM 1140 O O . VAL A 1 153 ? 8.030 19.754 -27.481 1.00 96.44 153 VAL A O 1
ATOM 1143 N N . ASP A 1 154 ? 6.985 18.773 -25.752 1.00 94.62 154 ASP A N 1
ATOM 1144 C CA . ASP A 1 154 ? 7.664 19.526 -24.688 1.00 94.62 154 ASP A CA 1
ATOM 1145 C C . ASP A 1 154 ? 9.186 19.299 -24.694 1.00 94.62 154 ASP A C 1
ATOM 1147 O O . ASP A 1 154 ? 9.947 20.174 -24.287 1.00 94.62 154 ASP A O 1
ATOM 1151 N N . SER A 1 155 ? 9.656 18.158 -25.219 1.00 94.12 155 SER A N 1
ATOM 1152 C CA . SER A 1 155 ? 11.091 17.905 -25.428 1.00 94.12 155 SER A CA 1
ATOM 1153 C C . SER A 1 155 ? 11.744 18.836 -26.463 1.00 94.12 155 SER A C 1
ATOM 1155 O O . SER A 1 155 ? 12.970 18.896 -26.554 1.00 94.12 155 SER A O 1
ATOM 1157 N N . GLY A 1 156 ? 10.943 19.513 -27.295 1.00 93.94 156 GLY A N 1
ATOM 1158 C CA . GLY A 1 156 ? 11.399 20.344 -28.411 1.00 93.94 156 GLY A CA 1
ATOM 1159 C C . GLY A 1 156 ? 11.889 19.565 -29.639 1.00 93.94 156 GLY A C 1
ATOM 1160 O O . GLY A 1 156 ? 12.168 20.176 -30.669 1.00 93.94 156 GLY A O 1
ATOM 1161 N N . ALA A 1 157 ? 11.983 18.230 -29.572 1.00 92.81 157 ALA A N 1
ATOM 1162 C CA . ALA A 1 157 ? 12.444 17.391 -30.684 1.00 92.81 157 ALA A CA 1
ATOM 1163 C C . ALA A 1 157 ? 11.328 16.978 -31.664 1.00 92.81 157 ALA A C 1
ATOM 1165 O O . ALA A 1 157 ? 11.620 16.476 -32.755 1.00 92.81 157 ALA A O 1
ATOM 1166 N N . PHE A 1 158 ? 10.063 17.166 -31.279 1.00 95.56 158 PHE A N 1
ATOM 1167 C CA . PHE A 1 158 ? 8.890 16.801 -32.069 1.00 95.56 158 PHE A CA 1
ATOM 1168 C C . PHE A 1 158 ? 7.949 17.993 -32.228 1.00 95.56 158 PHE A C 1
ATOM 1170 O O . PHE A 1 158 ? 7.680 18.716 -31.271 1.00 95.56 158 PHE A O 1
ATOM 1177 N N . ASP A 1 159 ? 7.362 18.138 -33.414 1.00 95.19 159 ASP A N 1
ATOM 1178 C CA . ASP A 1 159 ? 6.074 18.822 -33.543 1.00 95.19 159 ASP A CA 1
ATOM 1179 C C . ASP A 1 159 ? 4.905 17.859 -33.233 1.00 95.19 159 ASP A C 1
ATOM 1181 O O . ASP A 1 159 ? 5.079 16.644 -33.090 1.00 95.19 159 ASP A O 1
ATOM 1185 N N . SER A 1 160 ? 3.686 18.397 -33.131 1.00 94.81 160 SER A N 1
ATOM 1186 C CA . SER A 1 160 ? 2.500 17.597 -32.794 1.00 94.81 160 SER A CA 1
ATOM 1187 C C . SER A 1 160 ? 2.215 16.481 -33.811 1.00 94.81 160 SER A C 1
ATOM 1189 O O . SER A 1 160 ? 1.837 15.375 -33.419 1.00 94.81 160 SER A O 1
ATOM 1191 N N . ALA A 1 161 ? 2.432 16.725 -35.106 1.00 96.19 161 ALA A N 1
ATOM 1192 C CA . ALA A 1 161 ? 2.193 15.732 -36.150 1.00 96.19 161 ALA A CA 1
ATOM 1193 C C . ALA A 1 161 ? 3.245 14.614 -36.111 1.00 96.19 161 ALA A C 1
ATOM 1195 O O . ALA A 1 161 ? 2.905 13.438 -36.229 1.00 96.19 161 ALA A O 1
ATOM 1196 N N . GLN A 1 162 ? 4.510 14.960 -35.884 1.00 95.31 162 GLN A N 1
ATOM 1197 C CA . GLN A 1 162 ? 5.613 14.017 -35.731 1.00 95.31 162 GLN A CA 1
ATOM 1198 C C . GLN A 1 162 ? 5.451 13.153 -34.479 1.00 95.31 162 GLN A C 1
ATOM 1200 O O . GLN A 1 162 ? 5.694 11.948 -34.538 1.00 95.31 162 GLN A O 1
ATOM 1205 N N . ALA A 1 163 ? 5.019 13.740 -33.361 1.00 96.75 163 ALA A N 1
ATOM 1206 C CA . ALA A 1 163 ? 4.732 12.992 -32.142 1.00 96.75 163 ALA A CA 1
ATOM 1207 C C . ALA A 1 163 ? 3.573 12.001 -32.357 1.00 96.75 163 ALA A C 1
ATOM 1209 O O . ALA A 1 163 ? 3.656 10.843 -31.953 1.00 96.75 163 ALA A O 1
ATOM 1210 N N . LEU A 1 164 ? 2.518 12.409 -33.069 1.00 97.44 164 LEU A N 1
ATOM 1211 C CA . LEU A 1 164 ? 1.426 11.510 -33.453 1.00 97.44 164 LEU A CA 1
ATOM 1212 C C . LEU A 1 164 ? 1.900 10.363 -34.354 1.00 97.44 164 LEU A C 1
ATOM 1214 O O . LEU A 1 164 ? 1.580 9.206 -34.090 1.00 97.44 164 LEU A O 1
ATOM 1218 N N . GLN A 1 165 ? 2.716 10.660 -35.366 1.00 96.19 165 GLN A N 1
ATOM 1219 C CA . GLN A 1 165 ? 3.288 9.642 -36.252 1.00 96.19 165 GLN A CA 1
ATOM 1220 C C . GLN A 1 165 ? 4.178 8.647 -35.500 1.00 96.19 165 GLN A C 1
ATOM 1222 O O . GLN A 1 165 ? 4.118 7.451 -35.785 1.00 96.19 165 GLN A O 1
ATOM 1227 N N . ALA A 1 166 ? 4.974 9.121 -34.537 1.00 96.12 166 ALA A N 1
ATOM 1228 C CA . ALA A 1 166 ? 5.797 8.264 -33.690 1.00 96.12 166 ALA A CA 1
ATOM 1229 C C . ALA A 1 166 ? 4.934 7.343 -32.812 1.00 96.12 166 ALA A C 1
ATOM 1231 O O . ALA A 1 166 ? 5.227 6.153 -32.701 1.00 96.12 166 ALA A O 1
ATOM 1232 N N . PHE A 1 167 ? 3.826 7.847 -32.255 1.00 97.44 167 PHE A N 1
ATOM 1233 C CA . PHE A 1 167 ? 2.880 7.016 -31.503 1.00 97.44 167 PHE A CA 1
ATOM 1234 C C . PHE A 1 167 ? 2.235 5.940 -32.388 1.00 97.44 167 PHE A C 1
ATOM 1236 O O . PHE A 1 167 ? 2.182 4.768 -32.014 1.00 97.44 167 PHE A O 1
ATOM 1243 N N . ASP A 1 168 ? 1.794 6.305 -33.593 1.00 97.12 168 ASP A N 1
ATOM 1244 C CA . ASP A 1 168 ? 1.200 5.354 -34.536 1.00 97.12 168 ASP A CA 1
ATOM 1245 C C . ASP A 1 168 ? 2.230 4.318 -35.020 1.00 97.12 168 ASP A C 1
ATOM 1247 O O . ASP A 1 168 ? 1.901 3.142 -35.198 1.00 97.12 168 ASP A O 1
ATOM 1251 N N . ALA A 1 169 ? 3.490 4.725 -35.215 1.00 95.56 169 ALA A N 1
ATOM 1252 C CA . ALA A 1 169 ? 4.593 3.817 -35.524 1.00 95.56 169 ALA A CA 1
ATOM 1253 C C . ALA A 1 169 ? 4.848 2.835 -34.375 1.00 95.56 169 ALA A C 1
ATOM 1255 O O . ALA A 1 169 ? 4.925 1.631 -34.623 1.00 95.56 169 ALA A O 1
ATOM 1256 N N . ALA A 1 170 ? 4.894 3.315 -33.130 1.00 96.75 170 ALA A N 1
ATOM 1257 C CA . ALA A 1 170 ? 5.011 2.462 -31.953 1.00 96.75 170 ALA A CA 1
ATOM 1258 C C . ALA A 1 170 ? 3.855 1.453 -31.866 1.00 96.75 170 ALA A C 1
ATOM 1260 O O . ALA A 1 170 ? 4.104 0.264 -31.679 1.00 96.75 170 ALA A O 1
ATOM 1261 N N . SER A 1 171 ? 2.615 1.896 -32.094 1.00 96.19 171 SER A N 1
ATOM 1262 C CA . SER A 1 171 ? 1.434 1.024 -32.127 1.00 96.19 171 SER A CA 1
ATOM 1263 C C . SER A 1 171 ? 1.569 -0.106 -33.150 1.00 96.19 171 SER A C 1
ATOM 1265 O O . SER A 1 171 ? 1.405 -1.281 -32.808 1.00 96.19 171 SER A O 1
ATOM 1267 N N . ARG A 1 172 ? 1.965 0.217 -34.390 1.00 95.50 172 ARG A N 1
ATOM 1268 C CA . ARG A 1 172 ? 2.190 -0.790 -35.441 1.00 95.50 172 ARG A CA 1
ATOM 1269 C C . ARG A 1 172 ? 3.323 -1.752 -35.094 1.00 95.50 172 ARG A C 1
ATOM 1271 O O . ARG A 1 172 ? 3.144 -2.957 -35.240 1.00 95.50 172 ARG A O 1
ATOM 1278 N N . ILE A 1 173 ? 4.466 -1.239 -34.634 1.00 93.00 173 ILE A N 1
ATOM 1279 C CA . ILE A 1 173 ? 5.641 -2.055 -34.288 1.00 93.00 173 ILE A CA 1
ATOM 1280 C C . ILE A 1 173 ? 5.308 -3.013 -33.142 1.00 93.00 173 ILE A C 1
ATOM 1282 O O . ILE A 1 173 ? 5.627 -4.195 -33.222 1.00 93.00 173 ILE A O 1
ATOM 1286 N N . HIS A 1 174 ? 4.653 -2.521 -32.088 1.00 93.38 174 HIS A N 1
ATOM 1287 C CA . HIS A 1 174 ? 4.267 -3.347 -30.947 1.00 93.38 174 HIS A CA 1
ATOM 1288 C C . HIS A 1 174 ? 3.241 -4.417 -31.338 1.00 93.38 174 HIS A C 1
ATOM 1290 O O . HIS A 1 174 ? 3.427 -5.585 -31.015 1.00 93.38 174 HIS A O 1
ATOM 1296 N N . THR A 1 175 ? 2.210 -4.045 -32.102 1.00 91.25 175 THR A N 1
ATOM 1297 C CA . THR A 1 175 ? 1.190 -4.993 -32.577 1.00 91.25 175 THR A CA 1
ATOM 1298 C C . THR A 1 175 ? 1.806 -6.078 -33.462 1.00 91.25 175 THR A C 1
ATOM 1300 O O . THR A 1 175 ? 1.525 -7.257 -33.273 1.00 91.25 175 THR A O 1
ATOM 1303 N N . ALA A 1 176 ? 2.691 -5.705 -34.393 1.00 89.50 176 ALA A N 1
ATOM 1304 C CA . ALA A 1 176 ? 3.397 -6.666 -35.237 1.00 89.50 176 ALA A CA 1
ATOM 1305 C C . ALA A 1 176 ? 4.275 -7.620 -34.412 1.00 89.50 176 ALA A C 1
ATOM 1307 O O . ALA A 1 176 ? 4.290 -8.819 -34.680 1.00 89.50 176 ALA A O 1
ATOM 1308 N N . ALA A 1 177 ? 4.960 -7.105 -33.383 1.00 86.19 177 ALA A N 1
ATOM 1309 C CA . ALA A 1 177 ? 5.754 -7.925 -32.475 1.00 86.19 177 ALA A CA 1
ATOM 1310 C C . ALA A 1 177 ? 4.890 -8.929 -31.692 1.00 86.19 177 ALA A C 1
ATOM 1312 O O . ALA A 1 177 ? 5.273 -10.091 -31.592 1.00 86.19 177 ALA A O 1
ATOM 1313 N N . LEU A 1 178 ? 3.715 -8.519 -31.194 1.00 84.94 178 LEU A N 1
ATOM 1314 C CA . LEU A 1 178 ? 2.781 -9.416 -30.499 1.00 84.94 178 LEU A CA 1
ATOM 1315 C C . LEU A 1 178 ? 2.214 -10.502 -31.420 1.00 84.94 178 LEU A C 1
ATOM 1317 O O . LEU A 1 178 ? 2.170 -11.666 -31.029 1.00 84.94 178 LEU A O 1
ATOM 1321 N N . ILE A 1 179 ? 1.818 -10.146 -32.648 1.00 84.94 179 ILE A N 1
ATOM 1322 C CA . ILE A 1 179 ? 1.332 -11.119 -33.642 1.00 84.94 179 ILE A CA 1
ATOM 1323 C C . ILE A 1 179 ? 2.411 -12.165 -33.921 1.00 84.94 179 ILE A C 1
ATOM 1325 O O . ILE A 1 179 ? 2.132 -13.362 -33.908 1.00 84.94 179 ILE A O 1
ATOM 1329 N N . LEU A 1 180 ? 3.644 -11.717 -34.144 1.00 78.69 180 LEU A N 1
ATOM 1330 C CA . LEU A 1 180 ? 4.759 -12.601 -34.448 1.00 78.69 180 LEU A CA 1
ATOM 1331 C C . LEU A 1 180 ? 5.125 -13.500 -33.265 1.00 78.69 180 LEU A C 1
ATOM 1333 O O . LEU A 1 180 ? 5.322 -14.696 -33.452 1.00 78.69 180 LEU A O 1
ATOM 1337 N N . ALA A 1 181 ? 5.146 -12.953 -32.048 1.00 75.44 181 ALA A N 1
ATOM 1338 C CA . ALA A 1 181 ? 5.338 -13.741 -30.834 1.00 75.44 181 ALA A CA 1
ATOM 1339 C C . ALA A 1 181 ? 4.248 -14.818 -30.687 1.00 75.44 181 ALA A C 1
ATOM 1341 O O . ALA A 1 181 ? 4.565 -15.977 -30.427 1.00 75.44 181 ALA A O 1
ATOM 1342 N N . GLY A 1 182 ? 2.981 -14.466 -30.936 1.00 74.25 182 GLY A N 1
ATOM 1343 C CA . GLY A 1 182 ? 1.865 -15.413 -30.920 1.00 74.25 182 GLY A CA 1
ATOM 1344 C C . GLY A 1 182 ? 1.984 -16.508 -31.986 1.00 74.25 182 GLY A C 1
ATOM 1345 O O . GLY A 1 182 ? 1.733 -17.675 -31.695 1.00 74.25 182 GLY A O 1
ATOM 1346 N N . GLN A 1 183 ? 2.417 -16.162 -33.202 1.00 73.25 183 GLN A N 1
ATOM 1347 C CA . GLN A 1 183 ? 2.655 -17.133 -34.277 1.00 73.25 183 GLN A CA 1
ATOM 1348 C C . GLN A 1 183 ? 3.802 -18.094 -33.950 1.00 73.25 183 GLN A C 1
ATOM 1350 O O . GLN A 1 183 ? 3.655 -19.299 -34.148 1.00 73.25 183 GLN A O 1
ATOM 1355 N N . ILE A 1 184 ? 4.920 -17.581 -33.424 1.00 68.75 184 ILE A N 1
ATOM 1356 C CA . ILE A 1 184 ? 6.067 -18.400 -33.007 1.00 68.75 184 ILE A CA 1
ATOM 1357 C C . ILE A 1 184 ? 5.647 -19.356 -31.889 1.00 68.75 184 ILE A C 1
ATOM 1359 O O . ILE A 1 184 ? 5.962 -20.543 -31.962 1.00 68.75 184 ILE A O 1
ATOM 1363 N N . GLN A 1 185 ? 4.897 -18.867 -30.899 1.00 69.00 185 GLN A N 1
ATOM 1364 C CA . GLN A 1 185 ? 4.410 -19.703 -29.805 1.00 69.00 185 GLN A CA 1
ATOM 1365 C C . GLN A 1 185 ? 3.454 -20.787 -30.307 1.00 69.00 185 GLN A C 1
ATOM 1367 O O . GLN A 1 185 ? 3.632 -21.956 -29.980 1.00 69.00 185 GLN A O 1
ATOM 1372 N N . GLY A 1 186 ? 2.488 -20.432 -31.159 1.00 67.44 186 GLY A N 1
ATOM 1373 C CA . GLY A 1 186 ? 1.566 -21.399 -31.755 1.00 67.44 186 GLY A CA 1
ATOM 1374 C C . GLY A 1 186 ? 2.284 -22.478 -32.571 1.00 67.44 186 GLY A C 1
ATOM 1375 O O . GLY A 1 186 ? 1.962 -23.659 -32.446 1.00 67.44 186 GLY A O 1
ATOM 1376 N N . ALA A 1 187 ? 3.296 -22.098 -33.357 1.00 66.19 187 ALA A N 1
ATOM 1377 C CA . ALA A 1 187 ? 4.107 -23.040 -34.127 1.00 66.19 187 ALA A CA 1
ATOM 1378 C C . ALA A 1 187 ? 4.949 -23.960 -33.225 1.00 66.19 187 ALA A C 1
ATOM 1380 O O . ALA A 1 187 ? 4.999 -25.165 -33.462 1.00 66.19 187 ALA A O 1
ATOM 1381 N N . ALA A 1 188 ? 5.564 -23.418 -32.170 1.00 63.84 188 ALA A N 1
ATOM 1382 C CA . ALA A 1 188 ? 6.330 -24.195 -31.195 1.00 63.84 188 ALA A CA 1
ATOM 1383 C C . ALA A 1 188 ? 5.448 -25.158 -30.378 1.00 63.84 188 ALA A C 1
ATOM 1385 O O . ALA A 1 188 ? 5.878 -26.256 -30.042 1.00 63.84 188 ALA A O 1
ATOM 1386 N N . SER A 1 189 ? 4.203 -24.786 -30.075 1.00 64.94 189 SER A N 1
ATOM 1387 C CA . SER A 1 189 ? 3.242 -25.698 -29.444 1.00 64.94 189 SER A CA 1
ATOM 1388 C C . SER A 1 189 ? 2.757 -26.785 -30.408 1.00 64.94 189 SER A C 1
ATOM 1390 O O . SER A 1 189 ? 2.549 -27.922 -29.992 1.00 64.94 189 SER A O 1
ATOM 1392 N N . ALA A 1 190 ? 2.607 -26.477 -31.700 1.00 63.09 190 ALA A N 1
ATOM 1393 C CA . ALA A 1 190 ? 2.169 -27.448 -32.702 1.00 63.09 190 ALA A CA 1
ATOM 1394 C C . ALA A 1 190 ? 3.194 -28.572 -32.938 1.00 63.09 190 ALA A C 1
ATOM 1396 O O . ALA A 1 190 ? 2.794 -29.716 -33.144 1.00 63.09 190 ALA A O 1
ATOM 1397 N N . THR A 1 191 ? 4.499 -28.292 -32.843 1.00 61.62 191 THR A N 1
ATOM 1398 C CA . THR A 1 191 ? 5.549 -29.325 -32.958 1.00 61.62 191 THR A CA 1
ATOM 1399 C C . THR A 1 191 ? 5.553 -30.322 -31.795 1.00 61.62 191 THR A C 1
ATOM 1401 O O . THR A 1 191 ? 6.139 -31.395 -31.922 1.00 61.62 191 THR A O 1
ATOM 1404 N N . MET A 1 192 ? 4.872 -30.012 -30.685 1.00 59.19 192 MET A N 1
ATOM 1405 C CA . MET A 1 192 ? 4.684 -30.923 -29.548 1.00 59.19 192 MET A CA 1
ATOM 1406 C C . MET A 1 192 ? 3.523 -31.908 -29.758 1.00 59.19 192 MET A C 1
ATOM 1408 O O . MET A 1 192 ? 3.393 -32.861 -28.994 1.00 59.19 192 MET A O 1
ATOM 1412 N N . LEU A 1 193 ? 2.680 -31.708 -30.781 1.00 60.56 193 LEU A N 1
ATOM 1413 C CA . LEU A 1 193 ? 1.603 -32.627 -31.146 1.00 60.56 193 LEU A CA 1
ATOM 1414 C C . LEU A 1 193 ? 2.129 -33.633 -32.181 1.00 60.56 193 LEU A C 1
ATOM 1416 O O . LEU A 1 193 ? 2.309 -33.264 -33.342 1.00 60.56 193 LEU A O 1
ATOM 1420 N N . PRO A 1 194 ? 2.312 -34.922 -31.828 1.00 59.47 194 PRO A N 1
ATOM 1421 C CA . PRO A 1 194 ? 2.899 -35.909 -32.738 1.00 59.47 194 PRO A CA 1
ATOM 1422 C C . PRO A 1 194 ? 2.114 -36.075 -34.048 1.00 59.47 194 PRO A C 1
ATOM 1424 O O . PRO A 1 194 ? 2.690 -36.395 -35.079 1.00 59.47 194 PRO A O 1
ATOM 1427 N N . ALA A 1 195 ? 0.800 -35.823 -34.015 1.00 64.94 195 ALA A N 1
ATOM 1428 C CA . ALA A 1 195 ? -0.088 -35.888 -35.176 1.00 64.94 195 ALA A CA 1
ATOM 1429 C C . ALA A 1 195 ? 0.062 -34.706 -36.157 1.00 64.94 195 ALA A C 1
ATOM 1431 O O . ALA A 1 195 ? -0.426 -34.792 -37.280 1.00 64.94 195 ALA A O 1
ATOM 1432 N N . LEU A 1 196 ? 0.702 -33.609 -35.738 1.00 59.16 196 LEU A N 1
ATOM 1433 C CA . LEU A 1 196 ? 0.947 -32.401 -36.538 1.00 59.16 196 LEU A CA 1
ATOM 1434 C C . LEU A 1 196 ? 2.443 -32.175 -36.812 1.00 59.16 196 LEU A C 1
ATOM 1436 O O . LEU A 1 196 ? 2.805 -31.206 -37.473 1.00 59.16 196 LEU A O 1
ATOM 1440 N N . ALA A 1 197 ? 3.310 -33.066 -36.325 1.00 56.09 197 ALA A N 1
ATOM 1441 C CA . ALA A 1 197 ? 4.764 -32.961 -36.397 1.00 56.09 197 ALA A CA 1
ATOM 1442 C C . ALA A 1 197 ? 5.354 -33.306 -37.783 1.00 56.09 197 ALA A C 1
ATOM 1444 O O . ALA A 1 197 ? 6.491 -33.764 -37.872 1.00 56.09 197 ALA A O 1
ATOM 1445 N N . GLU A 1 198 ? 4.621 -33.074 -38.875 1.00 55.59 198 GLU A N 1
ATOM 1446 C CA . GLU A 1 198 ? 5.277 -32.857 -40.165 1.00 55.59 198 GLU A CA 1
ATOM 1447 C C . GLU A 1 198 ? 5.738 -31.403 -40.189 1.00 55.59 198 GLU A C 1
ATOM 1449 O O . GLU A 1 198 ? 4.970 -30.484 -40.471 1.00 55.59 198 GLU A O 1
ATOM 1454 N N . THR A 1 199 ? 6.997 -31.175 -39.825 1.00 51.09 199 THR A N 1
ATOM 1455 C CA . THR A 1 199 ? 7.644 -29.871 -39.957 1.00 51.09 199 THR A CA 1
ATOM 1456 C C . THR A 1 199 ? 7.493 -29.390 -41.403 1.00 51.09 199 THR A C 1
ATOM 1458 O O . THR A 1 199 ? 8.035 -30.034 -42.305 1.00 51.09 199 THR A O 1
ATOM 1461 N N . PRO A 1 200 ? 6.825 -28.251 -41.675 1.00 51.59 200 PRO A N 1
ATOM 1462 C CA . PRO A 1 200 ? 6.925 -27.632 -42.985 1.00 51.59 200 PRO A CA 1
ATOM 1463 C C . PRO A 1 200 ? 8.399 -27.272 -43.187 1.00 51.59 200 PRO A C 1
ATOM 1465 O O . PRO A 1 200 ? 8.946 -26.452 -42.445 1.00 51.59 200 PRO A O 1
ATOM 1468 N N . ALA A 1 201 ? 9.059 -27.910 -44.155 1.00 53.16 201 ALA A N 1
ATOM 1469 C CA . ALA A 1 201 ? 10.494 -27.757 -44.409 1.00 53.16 201 ALA A CA 1
ATOM 1470 C C . ALA A 1 201 ? 10.925 -26.295 -44.674 1.00 53.16 201 ALA A C 1
ATOM 1472 O O . ALA A 1 201 ? 12.104 -25.984 -44.544 1.00 53.16 201 ALA A O 1
ATOM 1473 N N . ASP A 1 202 ? 9.974 -25.400 -44.966 1.00 54.09 202 ASP A N 1
ATOM 1474 C CA . ASP A 1 202 ? 10.188 -23.978 -45.263 1.00 54.09 202 ASP A CA 1
ATOM 1475 C C . ASP A 1 202 ? 10.253 -23.043 -44.036 1.00 54.09 202 ASP A C 1
ATOM 1477 O O . ASP A 1 202 ? 10.612 -21.875 -44.185 1.00 54.09 202 ASP A O 1
ATOM 1481 N N . LEU A 1 203 ? 9.926 -23.498 -42.817 1.00 51.03 203 LEU A N 1
ATOM 1482 C CA . LEU A 1 203 ? 9.933 -22.631 -41.617 1.00 51.03 203 LEU A CA 1
ATOM 1483 C C . LEU A 1 203 ? 11.189 -22.772 -40.744 1.00 51.03 203 LEU A C 1
ATOM 1485 O O . LEU A 1 203 ? 11.423 -21.945 -39.863 1.00 51.03 203 LEU A O 1
ATOM 1489 N N . SER A 1 204 ? 12.025 -23.778 -40.991 1.00 51.59 204 SER A N 1
ATOM 1490 C CA . SER A 1 204 ? 13.242 -24.062 -40.219 1.00 51.59 204 SER A CA 1
ATOM 1491 C C . SER A 1 204 ? 14.270 -22.912 -40.177 1.00 51.59 204 SER A C 1
ATOM 1493 O O . SER A 1 204 ? 14.724 -22.612 -39.071 1.00 51.59 204 SER A O 1
ATOM 1495 N N . PRO A 1 205 ? 14.609 -22.198 -41.275 1.00 54.06 205 PRO A N 1
ATOM 1496 C CA . PRO A 1 205 ? 15.533 -21.062 -41.195 1.00 54.06 205 PRO A CA 1
ATOM 1497 C C . PRO A 1 205 ? 14.914 -19.847 -40.488 1.00 54.06 205 PRO A C 1
ATOM 1499 O O . PRO A 1 205 ? 15.609 -19.125 -39.783 1.00 54.06 205 PRO A O 1
ATOM 1502 N N . VAL A 1 206 ? 13.596 -19.646 -40.602 1.00 50.69 206 VAL A N 1
ATOM 1503 C CA . VAL A 1 206 ? 12.891 -18.534 -39.940 1.00 50.69 206 VAL A CA 1
ATOM 1504 C C . VAL A 1 206 ? 12.824 -18.748 -38.426 1.00 50.69 206 VAL A C 1
ATOM 1506 O O . VAL A 1 206 ? 12.996 -17.797 -37.674 1.00 50.69 206 VAL A O 1
ATOM 1509 N N . VAL A 1 207 ? 12.616 -19.986 -37.970 1.00 52.28 207 VAL A N 1
ATOM 1510 C CA . VAL A 1 207 ? 12.554 -20.350 -36.541 1.00 52.28 207 VAL A CA 1
ATOM 1511 C C . VAL A 1 207 ? 13.944 -20.400 -35.885 1.00 52.28 207 VAL A C 1
ATOM 1513 O O . VAL A 1 207 ? 14.053 -20.131 -34.686 1.00 52.28 207 VAL A O 1
ATOM 1516 N N . ALA A 1 208 ? 14.993 -20.720 -36.651 1.00 52.47 208 ALA A N 1
ATOM 1517 C CA . ALA A 1 208 ? 16.381 -20.714 -36.181 1.00 52.47 208 ALA A CA 1
ATOM 1518 C C . ALA A 1 208 ? 16.944 -19.291 -36.003 1.00 52.47 208 ALA A C 1
ATOM 1520 O O . ALA A 1 208 ? 17.650 -19.041 -35.028 1.00 52.47 208 ALA A O 1
ATOM 1521 N N . ASP A 1 209 ? 16.589 -18.365 -36.902 1.00 51.31 209 ASP A N 1
ATOM 1522 C CA . ASP A 1 209 ? 17.059 -16.972 -36.886 1.00 51.31 209 ASP A CA 1
ATOM 1523 C C . ASP A 1 209 ? 16.216 -16.031 -36.008 1.00 51.31 209 ASP A C 1
ATOM 1525 O O . ASP A 1 209 ? 16.670 -14.939 -35.650 1.00 51.31 209 ASP A O 1
ATOM 1529 N N . PHE A 1 210 ? 14.961 -16.386 -35.702 1.00 54.28 210 PHE A N 1
ATOM 1530 C CA . PHE A 1 210 ? 14.125 -15.563 -34.831 1.00 54.28 210 PHE A CA 1
ATOM 1531 C C . PHE A 1 210 ? 14.470 -15.789 -33.360 1.00 54.28 210 PHE A C 1
ATOM 1533 O O . PHE A 1 210 ? 14.588 -16.944 -32.945 1.00 54.28 210 PHE A O 1
ATOM 1540 N N . PRO A 1 211 ? 14.520 -14.720 -32.538 1.00 55.28 211 PRO A N 1
ATOM 1541 C CA . PRO A 1 211 ? 14.556 -14.861 -31.094 1.00 55.28 211 PRO A CA 1
ATOM 1542 C C . PRO A 1 211 ? 13.297 -15.598 -30.621 1.00 55.28 211 PRO A C 1
ATOM 1544 O O . PRO A 1 211 ? 12.230 -15.012 -30.448 1.00 55.28 211 PRO A O 1
ATOM 1547 N N . ASN A 1 212 ? 13.392 -16.914 -30.488 1.00 52.03 212 ASN A N 1
ATOM 1548 C CA . ASN A 1 212 ? 12.354 -17.761 -29.924 1.00 52.03 212 ASN A CA 1
ATOM 1549 C C . ASN A 1 212 ? 12.468 -17.741 -28.394 1.00 52.03 212 ASN A C 1
ATOM 1551 O O . ASN A 1 212 ? 13.496 -17.339 -27.842 1.00 52.03 212 ASN A O 1
ATOM 1555 N N . MET A 1 213 ? 11.427 -18.182 -27.687 1.00 54.03 213 MET A N 1
ATOM 1556 C CA . MET A 1 213 ? 11.419 -18.149 -26.220 1.00 54.03 213 MET A CA 1
ATOM 1557 C C . MET A 1 213 ? 12.633 -18.870 -25.596 1.00 54.03 213 MET A C 1
ATOM 1559 O O . MET A 1 213 ? 13.096 -18.459 -24.539 1.00 54.03 213 MET A O 1
ATOM 1563 N N . LYS A 1 214 ? 13.226 -19.864 -26.278 1.00 53.66 214 LYS A N 1
ATOM 1564 C CA . LYS A 1 214 ? 14.431 -20.561 -25.811 1.00 53.66 214 LYS A CA 1
ATOM 1565 C C . LYS A 1 214 ? 15.661 -19.660 -25.892 1.00 53.66 214 LYS A C 1
ATOM 1567 O O . LYS A 1 214 ? 16.449 -19.636 -24.960 1.00 53.66 214 LYS A O 1
ATOM 1572 N N . SER A 1 215 ? 15.810 -18.884 -26.962 1.00 57.38 215 SER A N 1
ATOM 1573 C CA . SER A 1 215 ? 16.883 -17.885 -27.075 1.00 57.38 215 SER A CA 1
ATOM 1574 C C . SER A 1 215 ? 16.672 -16.646 -26.191 1.00 57.38 215 SER A C 1
ATOM 1576 O O . SER A 1 215 ? 17.646 -16.048 -25.752 1.00 57.38 215 SER A O 1
ATOM 1578 N N . LEU A 1 216 ? 15.417 -16.264 -25.913 1.00 58.56 216 LEU A N 1
ATOM 1579 C CA . LEU A 1 216 ? 15.086 -15.081 -25.109 1.00 58.56 216 LEU A CA 1
ATOM 1580 C C . LEU A 1 216 ? 15.155 -15.342 -23.601 1.00 58.56 216 LEU A C 1
ATOM 1582 O O . LEU A 1 216 ? 15.504 -14.433 -22.854 1.00 58.56 216 LEU A O 1
ATOM 1586 N N . PHE A 1 217 ? 14.825 -16.558 -23.162 1.00 60.78 217 PHE A N 1
ATOM 1587 C CA . PHE A 1 217 ? 14.749 -16.907 -21.742 1.00 60.78 217 PHE A CA 1
ATOM 1588 C C . PHE A 1 217 ? 15.745 -17.993 -21.318 1.00 60.78 217 PHE A C 1
ATOM 1590 O O . PHE A 1 217 ? 15.819 -18.289 -20.133 1.00 60.78 217 PHE A O 1
ATOM 1597 N N . SER A 1 218 ? 16.547 -18.550 -22.242 1.00 44.09 218 SER A N 1
ATOM 1598 C CA . SER A 1 218 ? 17.571 -19.602 -22.034 1.00 44.09 218 SER A CA 1
ATOM 1599 C C . SER A 1 218 ? 17.042 -20.949 -21.500 1.00 44.09 218 SER A C 1
ATOM 1601 O O . SER A 1 218 ? 17.606 -22.005 -21.783 1.00 44.09 218 SER A O 1
ATOM 1603 N N . THR A 1 219 ? 15.901 -20.943 -20.815 1.00 47.16 219 THR A N 1
ATOM 1604 C CA . THR A 1 219 ? 15.217 -22.085 -20.218 1.00 47.16 219 THR A CA 1
ATOM 1605 C C . THR A 1 219 ? 13.716 -21.944 -20.464 1.00 47.16 219 THR A C 1
ATOM 1607 O O . THR A 1 219 ? 13.024 -21.158 -19.825 1.00 47.16 219 THR A O 1
ATOM 1610 N N . ILE A 1 220 ? 13.181 -22.722 -21.407 1.00 48.34 220 ILE A N 1
ATOM 1611 C CA . ILE A 1 220 ? 11.761 -23.076 -21.354 1.00 48.34 220 ILE A CA 1
ATOM 1612 C C . ILE A 1 220 ? 11.711 -24.556 -21.021 1.00 48.34 220 ILE A C 1
ATOM 1614 O O . ILE A 1 220 ? 11.703 -25.410 -21.907 1.00 48.34 220 ILE A O 1
ATOM 1618 N N . ASP A 1 221 ? 11.677 -24.856 -19.732 1.00 47.19 221 ASP A N 1
ATOM 1619 C CA . ASP A 1 221 ? 10.982 -26.061 -19.321 1.00 47.19 221 ASP A CA 1
ATOM 1620 C C . ASP A 1 221 ? 9.498 -25.722 -19.472 1.00 47.19 221 ASP A C 1
ATOM 1622 O O . ASP A 1 221 ? 8.893 -25.091 -18.608 1.00 47.19 221 ASP A O 1
ATOM 1626 N N . MET A 1 222 ? 8.933 -26.034 -20.643 1.00 52.84 222 MET A N 1
ATOM 1627 C CA . MET A 1 222 ? 7.485 -26.004 -20.855 1.00 52.84 222 MET A CA 1
ATOM 1628 C C . MET A 1 222 ? 6.891 -27.078 -19.931 1.00 52.84 222 MET A C 1
ATOM 1630 O O . MET A 1 222 ? 6.734 -28.227 -20.339 1.00 52.84 222 MET A O 1
ATOM 1634 N N . CYS A 1 223 ? 6.653 -26.736 -18.662 1.00 57.34 223 CYS A N 1
ATOM 1635 C CA . CYS A 1 223 ? 5.939 -27.598 -17.732 1.00 57.34 223 CYS A CA 1
ATOM 1636 C C . CYS A 1 223 ? 4.451 -27.651 -18.085 1.00 57.34 223 CYS A C 1
ATOM 1638 O O . CYS A 1 223 ? 3.889 -26.706 -18.638 1.00 57.34 223 CYS A O 1
ATOM 1640 N N . GLU A 1 224 ? 3.783 -28.732 -17.685 1.00 61.56 224 GLU A N 1
ATOM 1641 C CA . GLU A 1 224 ? 2.360 -28.676 -17.348 1.00 61.56 224 GLU A CA 1
ATOM 1642 C C . GLU A 1 224 ? 2.241 -27.800 -16.090 1.00 61.56 224 GLU A C 1
ATOM 1644 O O . GLU A 1 224 ? 2.245 -28.275 -14.956 1.00 61.56 224 GLU A O 1
ATOM 1649 N N . CYS A 1 225 ? 2.327 -26.485 -16.283 1.00 69.06 225 CYS A N 1
ATOM 1650 C CA . CYS A 1 225 ? 2.333 -25.535 -15.187 1.00 69.06 225 CYS A CA 1
ATOM 1651 C C . CYS A 1 225 ? 0.873 -25.282 -14.767 1.00 69.06 225 CYS A C 1
ATOM 1653 O O . CYS A 1 225 ? 0.046 -24.993 -15.634 1.00 69.06 225 CYS A O 1
ATOM 1655 N N . PRO A 1 226 ? 0.535 -25.355 -13.469 1.00 79.12 226 PRO A N 1
ATOM 1656 C CA . PRO A 1 226 ? -0.800 -25.002 -12.991 1.00 79.12 226 PRO A CA 1
ATOM 1657 C C . PRO A 1 226 ? -1.176 -23.556 -13.355 1.00 79.12 226 PRO A C 1
ATOM 1659 O O . PRO A 1 226 ? -0.291 -22.706 -13.474 1.00 79.12 226 PRO A O 1
ATOM 1662 N N . ASP A 1 227 ? -2.474 -23.244 -13.450 1.00 83.06 227 ASP A N 1
ATOM 1663 C CA . ASP A 1 227 ? -2.974 -21.923 -13.879 1.00 83.06 227 ASP A CA 1
ATOM 1664 C C . ASP A 1 227 ? -2.389 -20.744 -13.078 1.00 83.06 227 ASP A C 1
ATOM 1666 O O . ASP A 1 227 ? -2.096 -19.692 -13.643 1.00 83.06 227 ASP A O 1
ATOM 1670 N N . CYS A 1 228 ? -2.122 -20.926 -11.781 1.00 85.81 228 CYS A N 1
ATOM 1671 C CA . CYS A 1 228 ? -1.452 -19.941 -10.914 1.00 85.81 228 CYS A CA 1
ATOM 1672 C C . CYS A 1 228 ? -0.044 -19.538 -11.385 1.00 85.81 228 CYS A C 1
ATOM 1674 O O . CYS A 1 228 ? 0.415 -18.447 -11.063 1.00 85.81 228 CYS A O 1
ATOM 1676 N N . ARG A 1 229 ? 0.640 -20.391 -12.155 1.00 82.81 229 ARG A N 1
ATOM 1677 C CA . ARG A 1 229 ? 1.972 -20.135 -12.734 1.00 82.81 229 ARG A CA 1
ATOM 1678 C C . ARG A 1 229 ? 1.914 -19.812 -14.228 1.00 82.81 229 ARG A C 1
ATOM 1680 O O . ARG A 1 229 ? 2.954 -19.675 -14.870 1.00 82.81 229 ARG A O 1
ATOM 1687 N N . SER A 1 230 ? 0.711 -19.711 -14.789 1.00 83.62 230 SER A N 1
ATOM 1688 C CA . SER A 1 230 ? 0.496 -19.362 -16.187 1.00 83.62 230 SER A CA 1
ATOM 1689 C C . SER A 1 230 ? 0.683 -17.864 -16.417 1.00 83.62 230 SER A C 1
ATOM 1691 O O . SER A 1 230 ? 0.284 -17.034 -15.601 1.00 83.62 230 SER A O 1
ATOM 1693 N N . VAL A 1 231 ? 1.178 -17.503 -17.603 1.00 82.38 231 VAL A N 1
ATOM 1694 C CA . VAL A 1 231 ? 1.183 -16.113 -18.099 1.00 82.38 231 VAL A CA 1
ATOM 1695 C C . VAL A 1 231 ? -0.230 -15.546 -18.309 1.00 82.38 231 VAL A C 1
ATOM 1697 O O . VAL A 1 231 ? -0.389 -14.350 -18.531 1.00 82.38 231 VAL A O 1
ATOM 1700 N N . HIS A 1 232 ? -1.257 -16.396 -18.236 1.00 84.69 232 HIS A N 1
ATOM 1701 C CA . HIS A 1 232 ? -2.672 -16.024 -18.274 1.00 84.69 232 HIS A CA 1
ATOM 1702 C C . HIS A 1 232 ? -3.364 -16.138 -16.904 1.00 84.69 232 HIS A C 1
ATOM 1704 O O . HIS A 1 232 ? -4.573 -15.936 -16.815 1.00 84.69 232 HIS A O 1
ATOM 1710 N N . GLY A 1 233 ? -2.619 -16.484 -15.849 1.00 88.06 233 GLY A N 1
ATOM 1711 C CA . GLY A 1 233 ? -3.140 -16.659 -14.496 1.00 88.06 233 GLY A CA 1
ATOM 1712 C C . GLY A 1 233 ? -3.386 -15.343 -13.754 1.00 88.06 233 GLY A C 1
ATOM 1713 O O . GLY A 1 233 ? -2.967 -14.264 -14.181 1.00 88.06 233 GLY A O 1
ATOM 1714 N N . ALA A 1 234 ? -4.028 -15.437 -12.587 1.00 92.44 234 ALA A N 1
ATOM 1715 C CA . ALA A 1 234 ? -4.347 -14.276 -11.753 1.00 92.44 234 ALA A CA 1
ATOM 1716 C C . ALA A 1 234 ? -3.094 -13.516 -11.276 1.00 92.44 234 ALA A C 1
ATOM 1718 O O . ALA A 1 234 ? -3.093 -12.286 -11.269 1.00 92.44 234 ALA A O 1
ATOM 1719 N N . ALA A 1 235 ? -2.006 -14.226 -10.960 1.00 91.75 235 ALA A N 1
ATOM 1720 C CA . ALA A 1 235 ? -0.727 -13.613 -10.608 1.00 91.75 235 ALA A CA 1
ATOM 1721 C C . ALA A 1 235 ? -0.151 -12.761 -11.757 1.00 91.75 235 ALA A C 1
ATOM 1723 O O . ALA A 1 235 ? 0.268 -11.624 -11.541 1.00 91.75 235 ALA A O 1
ATOM 1724 N N . ALA A 1 236 ? -0.196 -13.267 -12.996 1.00 91.19 236 ALA A N 1
ATOM 1725 C CA . ALA A 1 236 ? 0.236 -12.515 -14.174 1.00 91.19 236 ALA A CA 1
ATOM 1726 C C . ALA A 1 236 ? -0.645 -11.278 -14.414 1.00 91.19 236 ALA A C 1
ATOM 1728 O O . ALA A 1 236 ? -0.129 -10.205 -14.728 1.00 91.19 236 ALA A O 1
ATOM 1729 N N . TYR A 1 237 ? -1.959 -11.399 -14.197 1.00 94.06 237 TYR A N 1
ATOM 1730 C CA . TYR A 1 237 ? -2.879 -10.264 -14.272 1.00 94.06 237 TYR A CA 1
ATOM 1731 C C . TYR A 1 237 ? -2.579 -9.192 -13.214 1.00 94.06 237 TYR A C 1
ATOM 1733 O O . TYR A 1 237 ? -2.570 -8.006 -13.540 1.00 94.06 237 TYR A O 1
ATOM 1741 N N . LEU A 1 238 ? -2.270 -9.574 -11.969 1.00 94.12 238 LEU A N 1
ATOM 1742 C CA . LEU A 1 238 ? -1.863 -8.623 -10.929 1.00 94.12 238 LEU A CA 1
ATOM 1743 C C . LEU A 1 238 ? -0.608 -7.841 -11.345 1.00 94.12 238 LEU A C 1
ATOM 1745 O O . LEU A 1 238 ? -0.582 -6.614 -11.225 1.00 94.12 238 LEU A O 1
ATOM 1749 N N . VAL A 1 239 ? 0.408 -8.525 -11.880 1.00 93.69 239 VAL A N 1
ATOM 1750 C CA . VAL A 1 239 ? 1.636 -7.879 -12.373 1.00 93.69 239 VAL A CA 1
ATOM 1751 C C . VAL A 1 239 ? 1.338 -6.921 -13.530 1.00 93.69 239 VAL A C 1
ATOM 1753 O O . VAL A 1 239 ? 1.844 -5.797 -13.524 1.00 93.69 239 VAL A O 1
ATOM 1756 N N . ASP A 1 240 ? 0.484 -7.313 -14.480 1.00 92.88 240 ASP A N 1
ATOM 1757 C CA . ASP A 1 240 ? 0.065 -6.446 -15.590 1.00 92.88 240 ASP A CA 1
ATOM 1758 C C . ASP A 1 240 ? -0.673 -5.195 -15.087 1.00 92.88 240 ASP A C 1
ATOM 1760 O O . ASP A 1 240 ? -0.369 -4.075 -15.504 1.00 92.88 240 ASP A O 1
ATOM 1764 N N . VAL A 1 241 ? -1.566 -5.339 -14.103 1.00 94.75 241 VAL A N 1
ATOM 1765 C CA . VAL A 1 241 ? -2.254 -4.205 -13.466 1.00 94.75 241 VAL A CA 1
ATOM 1766 C C . VAL A 1 241 ? -1.262 -3.285 -12.748 1.00 94.75 241 VAL A C 1
ATOM 1768 O O . VAL A 1 241 ? -1.337 -2.062 -12.903 1.00 94.75 241 VAL A O 1
ATOM 1771 N N . LEU A 1 242 ? -0.298 -3.826 -11.998 1.00 94.00 242 LEU A N 1
ATOM 1772 C CA . LEU A 1 242 ? 0.736 -3.025 -11.334 1.00 94.00 242 LEU A CA 1
ATOM 1773 C C . LEU A 1 242 ? 1.630 -2.300 -12.348 1.00 94.00 242 LEU A C 1
ATOM 1775 O O . LEU A 1 242 ? 1.971 -1.130 -12.140 1.00 94.00 242 LEU A O 1
ATOM 1779 N N . GLN A 1 243 ? 1.965 -2.939 -13.471 1.00 90.75 243 GLN A N 1
ATOM 1780 C CA . GLN A 1 243 ? 2.691 -2.305 -14.570 1.00 90.75 243 GLN A CA 1
ATOM 1781 C C . GLN A 1 243 ? 1.851 -1.207 -15.237 1.00 90.75 243 GLN A C 1
ATOM 1783 O O . GLN A 1 243 ? 2.362 -0.116 -15.515 1.00 90.75 243 GLN A O 1
ATOM 1788 N N . PHE A 1 244 ? 0.560 -1.448 -15.467 1.00 91.06 244 PHE A N 1
ATOM 1789 C CA . PHE A 1 244 ? -0.371 -0.451 -15.987 1.00 91.06 244 PHE A CA 1
ATOM 1790 C C . PHE A 1 244 ? -0.416 0.776 -15.072 1.00 91.06 244 PHE A C 1
ATOM 1792 O O . PHE A 1 244 ? -0.230 1.896 -15.552 1.00 91.06 244 PHE A O 1
ATOM 1799 N N . LEU A 1 245 ? -0.581 0.580 -13.761 1.00 92.69 245 LEU A N 1
ATOM 1800 C CA . LEU A 1 245 ? -0.571 1.653 -12.762 1.00 92.69 245 LEU A CA 1
ATOM 1801 C C . LEU A 1 245 ? 0.791 2.358 -12.677 1.00 92.69 245 LEU A C 1
ATOM 1803 O O . LEU A 1 245 ? 0.837 3.569 -12.460 1.00 92.69 245 LEU A O 1
ATOM 1807 N N . GLY A 1 246 ? 1.891 1.637 -12.913 1.00 89.94 246 GLY A N 1
ATOM 1808 C CA . GLY A 1 246 ? 3.246 2.188 -13.020 1.00 89.94 246 GLY A CA 1
ATOM 1809 C C . GLY A 1 246 ? 3.392 3.216 -14.149 1.00 89.94 246 GLY A C 1
ATOM 1810 O O . GLY A 1 246 ? 4.205 4.132 -14.070 1.00 89.94 246 GLY A O 1
ATOM 1811 N N . ASN A 1 247 ? 2.553 3.120 -15.181 1.00 87.44 247 ASN A N 1
ATOM 1812 C CA . ASN A 1 247 ? 2.561 4.025 -16.329 1.00 87.44 247 ASN A CA 1
ATOM 1813 C C . ASN A 1 247 ? 1.541 5.178 -16.228 1.00 87.44 247 ASN A C 1
ATOM 1815 O O . ASN A 1 247 ? 1.421 5.989 -17.159 1.00 87.44 247 ASN A O 1
ATOM 1819 N N . ARG A 1 248 ? 0.799 5.283 -15.118 1.00 88.31 248 ARG A N 1
ATOM 1820 C CA . ARG A 1 248 ? -0.198 6.340 -14.879 1.00 88.31 248 ARG A CA 1
ATOM 1821 C C . ARG A 1 248 ? 0.325 7.330 -13.853 1.00 88.31 248 ARG A C 1
ATOM 1823 O O . ARG A 1 248 ? 0.678 6.931 -12.758 1.00 88.31 248 ARG A O 1
ATOM 1830 N N . LEU A 1 249 ? 0.362 8.613 -14.201 1.00 86.94 249 LEU A N 1
ATOM 1831 C CA . LEU A 1 249 ? 0.705 9.673 -13.252 1.00 86.94 249 LEU A CA 1
ATOM 1832 C C . LEU A 1 249 ? -0.537 10.108 -12.479 1.00 86.94 249 LEU A C 1
ATOM 1834 O O . LEU A 1 249 ? -1.643 10.085 -13.027 1.00 86.94 249 LEU A O 1
ATOM 1838 N N . VAL A 1 250 ? -0.342 10.543 -11.238 1.00 86.56 250 VAL A N 1
ATOM 1839 C CA . VAL A 1 250 ? -1.3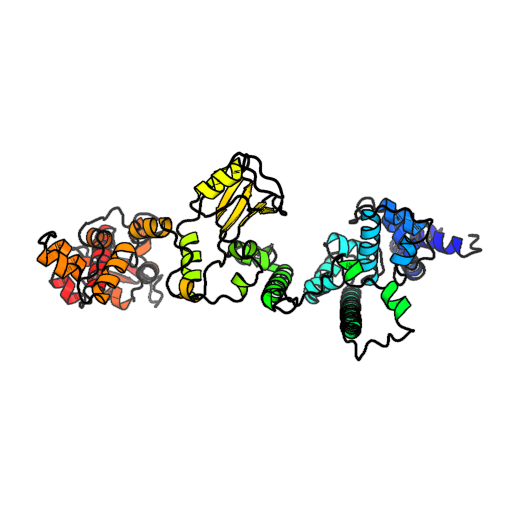93 11.150 -10.412 1.00 86.56 250 VAL A CA 1
ATOM 1840 C C . VAL A 1 250 ? -1.053 12.604 -10.099 1.00 86.56 250 VAL A C 1
ATOM 1842 O O . VAL A 1 250 ? 0.112 12.996 -10.071 1.00 86.56 250 VAL A O 1
ATOM 1845 N N . VAL A 1 251 ? -2.080 13.418 -9.877 1.00 84.38 251 VAL A N 1
ATOM 1846 C CA . VAL A 1 251 ? -1.924 14.820 -9.477 1.00 84.38 251 VAL A CA 1
ATOM 1847 C C . VAL A 1 251 ? -2.251 14.928 -8.000 1.00 84.38 251 VAL A C 1
ATOM 1849 O O . VAL A 1 251 ? -3.332 14.518 -7.579 1.00 84.38 251 VAL A O 1
ATOM 1852 N N . ASP A 1 252 ? -1.327 15.486 -7.228 1.00 78.62 252 ASP A N 1
ATOM 1853 C CA . ASP A 1 252 ? -1.583 15.832 -5.840 1.00 78.62 252 ASP A CA 1
ATOM 1854 C C . ASP A 1 252 ? -2.285 17.182 -5.771 1.00 78.62 252 ASP A C 1
ATOM 1856 O O . ASP A 1 252 ? -1.708 18.230 -6.059 1.00 78.62 252 ASP A O 1
ATOM 1860 N N . THR A 1 253 ? -3.564 17.141 -5.411 1.00 83.50 253 THR A N 1
ATOM 1861 C CA . THR A 1 253 ? -4.408 18.328 -5.254 1.00 83.50 253 THR A CA 1
ATOM 1862 C C . THR A 1 253 ? -4.297 18.955 -3.866 1.00 83.50 253 THR A C 1
ATOM 1864 O O . THR A 1 253 ? -4.959 19.957 -3.610 1.00 83.50 253 THR A O 1
ATOM 1867 N N . THR A 1 254 ? -3.513 18.368 -2.956 1.00 80.25 254 THR A N 1
ATOM 1868 C CA . THR A 1 254 ? -3.290 18.896 -1.600 1.00 80.25 254 THR A CA 1
ATOM 1869 C C . THR A 1 254 ? -2.148 19.914 -1.549 1.00 80.25 254 THR A C 1
ATOM 1871 O O . THR A 1 254 ? -2.061 20.696 -0.603 1.00 80.25 254 THR A O 1
ATOM 1874 N N . THR A 1 255 ? -1.307 19.967 -2.588 1.00 79.44 255 THR A N 1
ATOM 1875 C CA . THR A 1 255 ? -0.245 20.967 -2.755 1.00 79.44 255 THR A CA 1
ATOM 1876 C C . THR A 1 255 ? -0.684 22.097 -3.692 1.00 79.44 255 THR A C 1
ATOM 1878 O O . THR A 1 255 ? -1.515 21.914 -4.580 1.00 79.44 255 THR A O 1
ATOM 1881 N N . THR A 1 256 ? -0.164 23.313 -3.481 1.00 79.88 256 THR A N 1
ATOM 1882 C CA . THR A 1 256 ? -0.436 24.476 -4.346 1.00 79.88 256 THR A CA 1
ATOM 1883 C C . THR A 1 256 ? 0.886 25.110 -4.804 1.00 79.88 256 THR A C 1
ATOM 1885 O O . THR A 1 256 ? 1.615 25.629 -3.957 1.00 79.88 256 THR A O 1
ATOM 1888 N N . PRO A 1 257 ? 1.209 25.105 -6.115 1.00 82.19 257 PRO A N 1
ATOM 1889 C CA . PRO A 1 257 ? 0.424 24.531 -7.213 1.00 82.19 257 PRO A CA 1
ATOM 1890 C C . PRO A 1 257 ? 0.376 23.001 -7.137 1.00 82.19 257 PRO A C 1
ATOM 1892 O O . PRO A 1 257 ? 1.309 22.385 -6.630 1.00 82.19 257 PRO A O 1
ATOM 1895 N N . ALA A 1 258 ? -0.699 22.409 -7.663 1.00 78.50 258 ALA A N 1
ATOM 1896 C CA . ALA A 1 258 ? -0.849 20.960 -7.712 1.00 78.50 258 ALA A CA 1
ATOM 1897 C C . ALA A 1 258 ? 0.345 20.335 -8.444 1.00 78.50 258 ALA A C 1
ATOM 1899 O O . ALA A 1 258 ? 0.627 20.674 -9.600 1.00 78.50 258 ALA A O 1
ATOM 1900 N N . THR A 1 259 ? 1.063 19.442 -7.773 1.00 74.56 259 THR A N 1
ATOM 1901 C CA . THR A 1 259 ? 2.223 18.764 -8.348 1.00 74.56 259 THR A CA 1
ATOM 1902 C C . THR A 1 259 ? 1.787 17.449 -8.984 1.00 74.56 259 THR A C 1
ATOM 1904 O O . THR A 1 259 ? 0.999 16.685 -8.429 1.00 74.56 259 THR A O 1
ATOM 1907 N N . THR A 1 260 ? 2.283 17.162 -10.190 1.00 72.38 260 THR A N 1
ATOM 1908 C CA . THR A 1 260 ? 2.161 15.805 -10.740 1.00 72.38 260 THR A CA 1
ATOM 1909 C C . THR A 1 260 ? 3.144 14.930 -9.974 1.00 72.38 260 THR A C 1
ATOM 1911 O O . THR A 1 260 ? 4.355 15.097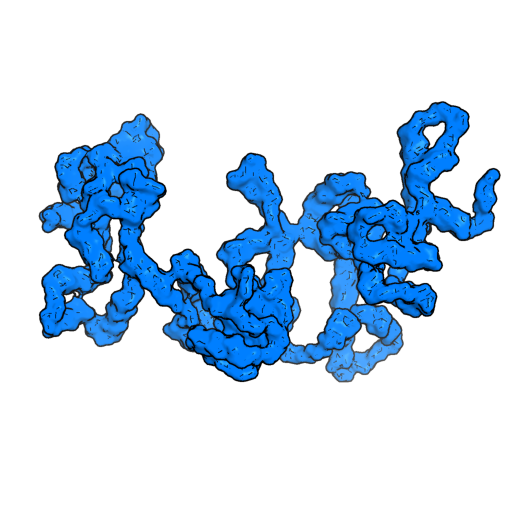 -10.111 1.00 72.38 260 THR A O 1
ATOM 1914 N N . LEU A 1 261 ? 2.616 14.072 -9.105 1.00 63.69 261 LEU A N 1
ATOM 1915 C CA . LEU A 1 261 ? 3.402 13.141 -8.308 1.00 63.69 261 LEU A CA 1
ATOM 1916 C C . LEU A 1 261 ? 3.591 11.816 -9.063 1.00 63.69 261 LEU A C 1
ATOM 1918 O O . LEU A 1 261 ? 3.147 11.660 -10.200 1.00 63.69 261 LEU A O 1
ATOM 1922 N N . LYS A 1 262 ? 4.315 10.910 -8.395 1.00 62.88 262 LYS A N 1
ATOM 1923 C CA . LYS A 1 262 ? 4.734 9.548 -8.765 1.00 62.88 262 LYS A CA 1
ATOM 1924 C C . LYS A 1 262 ? 3.718 8.736 -9.591 1.00 62.88 262 LYS A C 1
ATOM 1926 O O . LYS A 1 262 ? 2.553 9.096 -9.755 1.00 62.88 262 LYS A O 1
ATOM 1931 N N . ALA A 1 263 ? 4.145 7.572 -10.074 1.00 83.19 263 ALA A N 1
ATOM 1932 C CA . ALA A 1 263 ? 3.218 6.634 -10.690 1.00 83.19 263 ALA A CA 1
ATOM 1933 C C . ALA A 1 263 ? 2.101 6.229 -9.704 1.00 83.19 263 ALA A C 1
ATOM 1935 O O . ALA A 1 263 ? 2.343 6.089 -8.506 1.00 83.19 263 ALA A O 1
ATOM 1936 N N . ALA A 1 264 ? 0.883 5.991 -10.197 1.00 90.69 264 ALA A N 1
ATOM 1937 C CA . ALA A 1 264 ? -0.271 5.564 -9.403 1.00 90.69 264 ALA A CA 1
ATOM 1938 C C . ALA A 1 264 ? 0.032 4.291 -8.600 1.00 90.69 264 ALA A C 1
ATOM 1940 O O . ALA A 1 264 ? -0.436 4.138 -7.473 1.00 90.69 264 ALA A O 1
ATOM 1941 N N . ARG A 1 265 ? 0.876 3.414 -9.161 1.00 92.81 265 ARG A N 1
ATOM 1942 C CA . ARG A 1 265 ? 1.434 2.249 -8.468 1.00 92.81 265 ARG A CA 1
ATOM 1943 C C . ARG A 1 265 ? 2.149 2.646 -7.179 1.00 92.81 265 ARG A C 1
ATOM 1945 O O . ARG A 1 265 ? 1.906 2.032 -6.156 1.00 92.81 265 ARG A O 1
ATOM 1952 N N . ASP A 1 266 ? 2.993 3.669 -7.195 1.00 89.81 266 ASP A N 1
ATOM 1953 C CA . ASP A 1 266 ? 3.795 4.028 -6.023 1.00 89.81 266 ASP A CA 1
ATOM 1954 C C . ASP A 1 266 ? 2.913 4.591 -4.894 1.00 89.81 266 ASP A C 1
ATOM 1956 O O . ASP A 1 266 ? 3.187 4.362 -3.720 1.00 89.81 266 ASP A O 1
ATOM 1960 N N . VAL A 1 267 ? 1.811 5.274 -5.234 1.00 90.44 267 VAL A N 1
ATOM 1961 C CA . VAL A 1 267 ? 0.793 5.693 -4.251 1.00 90.44 267 VAL A CA 1
ATOM 1962 C C . VAL A 1 267 ? 0.034 4.492 -3.690 1.00 90.44 267 VAL A C 1
ATOM 1964 O O . VAL A 1 267 ? -0.231 4.445 -2.489 1.00 90.44 267 VAL A O 1
ATOM 1967 N N . LEU A 1 268 ? -0.304 3.514 -4.535 1.00 92.88 268 LEU A N 1
ATOM 1968 C CA . LEU A 1 268 ? -0.915 2.263 -4.087 1.00 92.88 268 LEU A CA 1
ATOM 1969 C C . LEU A 1 268 ? 0.015 1.516 -3.124 1.00 92.88 268 LEU A C 1
ATOM 1971 O O . LEU A 1 268 ? -0.416 1.183 -2.026 1.00 92.88 268 LEU A O 1
ATOM 1975 N N . LEU A 1 269 ? 1.280 1.313 -3.494 1.00 92.19 269 LEU A N 1
ATOM 1976 C CA . LEU A 1 269 ? 2.260 0.577 -2.690 1.00 92.19 269 LEU A CA 1
ATOM 1977 C C . LEU A 1 269 ? 2.636 1.314 -1.397 1.00 92.19 269 LEU A C 1
ATOM 1979 O O . LEU A 1 269 ? 2.917 0.671 -0.397 1.00 92.19 269 LEU A O 1
ATOM 1983 N N . ALA A 1 270 ? 2.558 2.649 -1.362 1.00 89.56 270 ALA A N 1
ATOM 1984 C CA . ALA A 1 270 ? 2.698 3.400 -0.112 1.00 89.56 270 ALA A CA 1
ATOM 1985 C C . ALA A 1 270 ? 1.549 3.128 0.878 1.00 89.56 270 ALA A C 1
ATOM 1987 O O . ALA A 1 270 ? 1.747 3.201 2.087 1.00 89.56 270 ALA A O 1
ATOM 1988 N N . ARG A 1 271 ? 0.343 2.828 0.377 1.00 89.50 271 ARG A N 1
ATOM 1989 C CA . ARG A 1 271 ? -0.824 2.468 1.203 1.00 89.50 271 ARG A CA 1
ATOM 1990 C C . ARG A 1 271 ? -0.911 0.971 1.489 1.00 89.50 271 ARG A C 1
ATOM 1992 O O . ARG A 1 271 ? -1.530 0.582 2.472 1.00 89.50 271 ARG A O 1
ATOM 1999 N N . ARG A 1 272 ? -0.367 0.155 0.588 1.00 92.62 272 ARG A N 1
ATOM 2000 C CA . ARG A 1 272 ? -0.398 -1.309 0.600 1.00 92.62 272 ARG A CA 1
ATOM 2001 C C . ARG A 1 272 ? 1.000 -1.866 0.313 1.00 92.62 272 ARG A C 1
ATOM 2003 O O . ARG A 1 272 ? 1.224 -2.418 -0.769 1.00 92.62 272 ARG A O 1
ATOM 2010 N N . PRO A 1 273 ? 1.956 -1.673 1.242 1.00 90.50 273 PRO A N 1
ATOM 2011 C CA . PRO A 1 273 ? 3.320 -2.179 1.081 1.00 90.50 273 PRO A CA 1
ATOM 2012 C C . PRO A 1 273 ? 3.366 -3.712 1.054 1.00 90.50 273 PRO A C 1
ATOM 2014 O O . PRO A 1 273 ? 4.262 -4.293 0.460 1.00 90.50 273 PRO A O 1
ATOM 2017 N N . ASP A 1 274 ? 2.361 -4.379 1.616 1.00 91.44 274 ASP A N 1
ATOM 2018 C CA . ASP A 1 274 ? 2.188 -5.832 1.570 1.00 91.44 274 ASP A CA 1
ATOM 2019 C C . ASP A 1 274 ? 2.127 -6.400 0.135 1.00 91.44 274 ASP A C 1
ATOM 2021 O O . ASP A 1 274 ? 2.600 -7.509 -0.120 1.00 91.44 274 ASP A O 1
ATOM 2025 N N . LEU A 1 275 ? 1.640 -5.622 -0.841 1.00 93.38 275 LEU A N 1
ATOM 2026 C CA . LEU A 1 275 ? 1.564 -6.059 -2.240 1.00 93.38 275 LEU A CA 1
ATOM 2027 C C . LEU A 1 275 ? 2.937 -6.239 -2.902 1.00 93.38 275 LEU A C 1
ATOM 2029 O O . LEU A 1 275 ? 3.019 -6.919 -3.922 1.00 93.38 275 LEU A O 1
ATOM 2033 N N . THR A 1 276 ? 4.009 -5.637 -2.374 1.00 89.44 276 THR A N 1
ATOM 2034 C CA . THR A 1 276 ? 5.361 -5.814 -2.940 1.00 89.44 276 THR A CA 1
ATOM 2035 C C . THR A 1 276 ? 6.037 -7.092 -2.470 1.00 89.44 276 THR A C 1
ATOM 2037 O O . THR A 1 276 ? 7.015 -7.516 -3.077 1.00 89.44 276 THR A O 1
ATOM 2040 N N . VAL A 1 277 ? 5.544 -7.676 -1.379 1.00 90.94 277 VAL A N 1
ATOM 2041 C CA . VAL A 1 277 ? 6.153 -8.827 -0.703 1.00 90.94 277 VAL A CA 1
ATOM 2042 C C . VAL A 1 277 ? 5.285 -10.081 -0.768 1.00 90.94 277 VAL A C 1
ATOM 2044 O O . VAL A 1 277 ? 5.737 -11.139 -0.348 1.00 90.94 277 VAL A O 1
ATOM 2047 N N . THR A 1 278 ? 4.057 -9.984 -1.286 1.00 92.88 278 THR A N 1
ATOM 2048 C CA . THR A 1 278 ? 3.170 -11.137 -1.498 1.00 92.88 278 THR A CA 1
ATOM 2049 C C . THR A 1 278 ? 3.734 -12.041 -2.590 1.00 92.88 278 THR A C 1
ATOM 2051 O O . THR A 1 278 ? 4.037 -11.581 -3.695 1.00 92.88 278 THR A O 1
ATOM 2054 N N . ASP A 1 279 ? 3.837 -13.335 -2.308 1.00 92.62 279 ASP A N 1
ATOM 2055 C CA . ASP A 1 279 ? 4.353 -14.297 -3.271 1.00 92.62 279 ASP A CA 1
ATOM 2056 C C . ASP A 1 279 ? 3.341 -14.589 -4.375 1.00 92.62 279 ASP A C 1
ATOM 2058 O O . ASP A 1 279 ? 2.163 -14.852 -4.131 1.00 92.62 279 ASP A O 1
ATOM 2062 N N . LEU A 1 280 ? 3.825 -14.579 -5.614 1.00 92.50 280 LEU A N 1
ATOM 2063 C CA . LEU A 1 280 ? 3.043 -14.900 -6.805 1.00 92.50 280 LEU A CA 1
ATOM 2064 C C . LEU A 1 280 ? 3.026 -16.416 -7.044 1.00 92.50 280 LEU A C 1
ATOM 2066 O O . LEU A 1 280 ? 3.518 -16.906 -8.063 1.00 92.50 280 LEU A O 1
ATOM 2070 N N . ASP A 1 281 ? 2.498 -17.156 -6.071 1.00 90.12 281 ASP A N 1
ATOM 2071 C CA . ASP A 1 281 ? 2.434 -18.614 -6.077 1.00 90.12 281 ASP A CA 1
ATOM 2072 C C . ASP A 1 281 ? 0.997 -19.155 -6.047 1.00 90.12 281 ASP A C 1
ATOM 2074 O O . ASP A 1 281 ? 0.007 -18.422 -6.051 1.00 90.12 281 ASP A O 1
ATOM 2078 N N . CYS A 1 282 ? 0.877 -20.480 -6.072 1.00 91.81 282 CYS A N 1
ATOM 2079 C CA . CYS A 1 282 ? -0.415 -21.147 -6.111 1.00 91.81 282 CYS A CA 1
ATOM 2080 C C . CYS A 1 282 ? -1.184 -21.082 -4.793 1.00 91.81 282 CYS A C 1
ATOM 2082 O O . CYS A 1 282 ? -2.411 -21.097 -4.849 1.00 91.81 282 CYS A O 1
ATOM 2084 N N . ALA A 1 283 ? -0.500 -21.006 -3.650 1.00 92.81 283 ALA A N 1
ATOM 2085 C CA . ALA A 1 283 ? -1.160 -20.950 -2.353 1.00 92.81 283 ALA A CA 1
ATOM 2086 C C . ALA A 1 283 ? -1.832 -19.584 -2.175 1.00 92.81 283 ALA A C 1
ATOM 2088 O O . ALA A 1 283 ? -3.044 -19.514 -1.994 1.00 92.81 283 ALA A O 1
ATOM 2089 N N . ASN A 1 284 ? -1.094 -18.494 -2.391 1.00 93.88 284 ASN A N 1
ATOM 2090 C CA . ASN A 1 284 ? -1.647 -17.139 -2.342 1.00 93.88 284 ASN A CA 1
ATOM 2091 C C . ASN A 1 284 ? -2.686 -16.860 -3.437 1.00 93.88 284 ASN A C 1
ATOM 2093 O O . ASN A 1 284 ? -3.533 -15.984 -3.276 1.00 93.88 284 ASN A O 1
ATOM 2097 N N . THR A 1 285 ? -2.621 -17.570 -4.568 1.00 93.06 285 THR A N 1
ATOM 2098 C CA . THR A 1 285 ? -3.570 -17.367 -5.672 1.00 93.06 285 THR A CA 1
ATOM 2099 C C . THR A 1 285 ? -4.884 -18.123 -5.475 1.00 93.06 285 THR A C 1
ATOM 2101 O O . THR A 1 285 ? -5.940 -17.594 -5.822 1.00 93.06 285 THR A O 1
ATOM 2104 N N . ASN A 1 286 ? -4.831 -19.368 -4.991 1.00 93.31 286 ASN A N 1
ATOM 2105 C CA . ASN A 1 286 ? -5.967 -20.290 -5.082 1.00 93.31 286 ASN A CA 1
ATOM 2106 C C . ASN A 1 286 ? -6.577 -20.681 -3.740 1.00 93.31 286 ASN A C 1
ATOM 2108 O O . ASN A 1 286 ? -7.719 -21.132 -3.750 1.00 93.31 286 ASN A O 1
ATOM 2112 N N . THR A 1 287 ? -5.852 -20.556 -2.627 1.00 94.81 287 THR A N 1
ATOM 2113 C CA . THR A 1 287 ? -6.360 -20.951 -1.310 1.00 94.81 287 THR A CA 1
ATOM 2114 C C . THR A 1 287 ? -7.394 -19.920 -0.840 1.00 94.81 287 THR A C 1
ATOM 2116 O O . THR A 1 287 ? -7.033 -18.770 -0.584 1.00 94.81 287 THR A O 1
ATOM 2119 N N . PRO A 1 288 ? -8.691 -20.262 -0.745 1.00 94.69 288 PRO A N 1
ATOM 2120 C CA . PRO A 1 288 ? -9.690 -19.372 -0.180 1.00 94.69 288 PRO A CA 1
ATOM 2121 C C . PRO A 1 288 ? -9.446 -19.145 1.313 1.00 94.69 288 PRO A C 1
ATOM 2123 O O . PRO A 1 288 ? -9.165 -20.071 2.071 1.00 94.69 288 PRO A O 1
ATOM 2126 N N . LEU A 1 289 ? -9.656 -17.905 1.741 1.00 94.69 289 LEU A N 1
ATOM 2127 C CA . LEU A 1 289 ? -9.678 -17.512 3.145 1.00 94.69 289 LEU A CA 1
ATOM 2128 C C . LEU A 1 289 ? -10.722 -16.406 3.379 1.00 94.69 289 LEU A C 1
ATOM 2130 O O . LEU A 1 289 ? -11.137 -15.737 2.420 1.00 94.69 289 LEU A O 1
ATOM 2134 N N . PRO A 1 290 ? -11.195 -16.205 4.621 1.00 95.75 290 PRO A N 1
ATOM 2135 C CA . PRO A 1 290 ? -12.155 -15.154 4.921 1.00 95.75 290 PRO A CA 1
ATOM 2136 C C . PRO A 1 290 ? -11.579 -13.766 4.621 1.00 95.75 290 PRO A C 1
ATOM 2138 O O . PRO A 1 290 ? -10.548 -13.360 5.145 1.00 95.75 290 PRO A O 1
ATOM 2141 N N . TYR A 1 291 ? -12.285 -12.984 3.802 1.00 94.31 291 TYR A N 1
ATOM 2142 C CA . TYR A 1 291 ? -11.845 -11.630 3.444 1.00 94.31 291 TYR A CA 1
ATOM 2143 C C . TYR A 1 291 ? -11.681 -10.709 4.665 1.00 94.31 291 TYR A C 1
ATOM 2145 O O . TYR A 1 291 ? -10.826 -9.826 4.667 1.00 94.31 291 TYR A O 1
ATOM 2153 N N . LEU A 1 292 ? -12.510 -10.907 5.697 1.00 95.50 292 LEU A N 1
ATOM 2154 C CA . LEU A 1 292 ? -12.441 -10.122 6.927 1.00 95.50 292 LEU A CA 1
ATOM 2155 C C . LEU A 1 292 ? -11.103 -10.314 7.649 1.00 95.50 292 LEU A C 1
ATOM 2157 O O . LEU A 1 292 ? -10.591 -9.339 8.187 1.00 95.50 292 LEU A O 1
ATOM 2161 N N . ASP A 1 293 ? -10.515 -11.509 7.587 1.00 95.06 293 ASP A N 1
ATOM 2162 C CA . ASP A 1 293 ? -9.248 -11.807 8.254 1.00 95.06 293 ASP A CA 1
ATOM 2163 C C . ASP A 1 293 ? -8.124 -10.980 7.632 1.00 95.06 293 ASP A C 1
ATOM 2165 O O . ASP A 1 293 ? -7.430 -10.268 8.346 1.00 95.06 293 ASP A O 1
ATOM 2169 N N . VAL A 1 294 ? -8.050 -10.905 6.298 1.00 93.88 294 VAL A N 1
ATOM 2170 C CA . VAL A 1 294 ? -7.087 -10.029 5.597 1.00 93.88 294 VAL A CA 1
ATOM 2171 C C . VAL A 1 294 ? -7.269 -8.562 5.983 1.00 93.88 294 VAL A C 1
ATOM 2173 O O . VAL A 1 294 ? -6.300 -7.817 6.128 1.00 93.88 294 VAL A O 1
ATOM 2176 N N . VAL A 1 295 ? -8.516 -8.109 6.130 1.00 95.56 295 VAL A N 1
ATOM 2177 C CA . VAL A 1 295 ? -8.790 -6.728 6.548 1.00 95.56 295 VAL A CA 1
ATOM 2178 C C . VAL A 1 295 ? -8.297 -6.496 7.974 1.00 95.56 295 VAL A C 1
ATOM 2180 O O . VAL A 1 295 ? -7.625 -5.492 8.211 1.00 95.56 295 VAL A O 1
ATOM 2183 N N . CYS A 1 296 ? -8.597 -7.407 8.900 1.00 95.31 296 CYS A N 1
ATOM 2184 C CA . CYS A 1 296 ? -8.117 -7.336 10.276 1.00 95.31 296 CYS A CA 1
ATOM 2185 C C . CYS A 1 296 ? -6.591 -7.363 10.329 1.00 95.31 296 CYS A C 1
ATOM 2187 O O . CYS A 1 296 ? -6.020 -6.465 10.932 1.00 95.31 296 CYS A O 1
ATOM 2189 N N . GLU A 1 297 ? -5.928 -8.265 9.607 1.00 94.56 297 GLU A N 1
ATOM 2190 C CA . GLU A 1 297 ? -4.468 -8.333 9.517 1.00 94.56 297 GLU A CA 1
ATOM 2191 C C . GLU A 1 297 ? -3.851 -6.985 9.105 1.00 94.56 297 GLU A C 1
ATOM 2193 O O . GLU A 1 297 ? -2.879 -6.513 9.705 1.00 94.56 297 GLU A O 1
ATOM 2198 N N . LEU A 1 298 ? -4.405 -6.330 8.079 1.00 94.25 298 LEU A N 1
ATOM 2199 C CA . LEU A 1 298 ? -3.910 -5.031 7.611 1.00 94.25 298 LEU A CA 1
ATOM 2200 C C . LEU A 1 298 ? -4.175 -3.904 8.620 1.00 94.25 298 LEU A C 1
ATOM 2202 O O . LEU A 1 298 ? -3.328 -3.028 8.798 1.00 94.25 298 LEU A O 1
ATOM 2206 N N . LEU A 1 299 ? -5.340 -3.903 9.272 1.00 95.50 299 LEU A N 1
ATOM 2207 C CA . LEU A 1 299 ? -5.686 -2.898 10.281 1.00 95.50 299 LEU A CA 1
ATOM 2208 C C . LEU A 1 299 ? -4.876 -3.079 11.566 1.00 95.50 299 LEU A C 1
ATOM 2210 O O . LEU A 1 299 ? -4.441 -2.097 12.159 1.00 95.50 299 LEU A O 1
ATOM 2214 N N . GLU A 1 300 ? -4.626 -4.317 11.964 1.00 96.19 300 GLU A N 1
ATOM 2215 C CA . GLU A 1 300 ? -3.769 -4.681 13.084 1.00 96.19 300 GLU A CA 1
ATOM 2216 C C . GLU A 1 300 ? -2.338 -4.176 12.881 1.00 96.19 300 GLU A C 1
ATOM 2218 O O . GLU A 1 300 ? -1.763 -3.579 13.790 1.00 96.19 300 GLU A O 1
ATOM 2223 N N . GLU A 1 301 ? -1.787 -4.332 11.674 1.00 93.81 301 GLU A N 1
ATOM 2224 C CA . GLU A 1 301 ? -0.482 -3.763 11.314 1.00 93.81 301 GLU A CA 1
ATOM 2225 C C . GLU A 1 301 ? -0.486 -2.229 11.353 1.00 93.81 301 GLU A C 1
ATOM 2227 O O . GLU A 1 301 ? 0.496 -1.614 11.756 1.00 93.81 301 GLU A O 1
ATOM 2232 N N . ALA A 1 302 ? -1.594 -1.590 10.967 1.00 94.12 302 ALA A N 1
ATOM 2233 C CA . ALA A 1 302 ? -1.720 -0.136 11.042 1.00 94.12 302 ALA A CA 1
ATOM 2234 C C . ALA A 1 302 ? -1.807 0.378 12.491 1.00 94.12 302 ALA A C 1
ATOM 2236 O O . ALA A 1 302 ? -1.331 1.478 12.776 1.00 94.12 302 ALA A O 1
ATOM 2237 N N . VAL A 1 303 ? -2.408 -0.399 13.398 1.00 95.12 303 VAL A N 1
ATOM 2238 C CA . VAL A 1 303 ? -2.514 -0.072 14.830 1.00 95.12 303 VAL A CA 1
ATOM 2239 C C . VAL A 1 303 ? -1.184 -0.295 15.548 1.00 95.12 303 VAL A C 1
ATOM 2241 O O . VAL A 1 303 ? -0.757 0.560 16.323 1.00 95.12 303 VAL A O 1
ATOM 2244 N N . ALA A 1 304 ? -0.521 -1.424 15.297 1.00 96.56 304 ALA A N 1
ATOM 2245 C CA . ALA A 1 304 ? 0.747 -1.779 15.925 1.00 96.56 304 ALA A CA 1
ATOM 2246 C C . ALA A 1 304 ? 1.724 -2.368 14.891 1.00 96.56 304 ALA A C 1
ATOM 2248 O O . ALA A 1 304 ? 1.816 -3.592 14.778 1.00 96.56 304 ALA A O 1
ATOM 2249 N N . PRO A 1 305 ? 2.471 -1.519 14.159 1.00 93.56 305 PRO A N 1
ATOM 2250 C CA . PRO A 1 305 ? 3.407 -1.981 13.136 1.00 93.56 305 PRO A CA 1
ATOM 2251 C C . PRO A 1 305 ? 4.494 -2.904 13.696 1.00 93.56 305 PRO A C 1
ATOM 2253 O O . PRO A 1 305 ? 5.030 -2.627 14.775 1.00 93.56 305 PRO A O 1
ATOM 2256 N N . ASP A 1 306 ? 4.879 -3.941 12.949 1.00 91.12 306 ASP A N 1
ATOM 2257 C CA . ASP A 1 306 ? 5.964 -4.852 13.317 1.00 91.12 306 ASP A CA 1
ATOM 2258 C C . ASP A 1 306 ? 7.315 -4.105 13.310 1.00 91.12 306 ASP A C 1
ATOM 2260 O O . ASP A 1 306 ? 7.852 -3.745 12.244 1.00 91.12 306 ASP A O 1
ATOM 2264 N N . PRO A 1 307 ? 7.932 -3.875 14.488 1.00 91.06 307 PRO A N 1
ATOM 2265 C CA . PRO A 1 307 ? 9.226 -3.207 14.554 1.00 91.06 307 PRO A CA 1
ATOM 2266 C C . PRO A 1 307 ? 10.335 -4.025 13.873 1.00 91.06 307 PRO A C 1
ATOM 2268 O O . PRO A 1 307 ? 11.367 -3.459 13.485 1.00 91.06 307 PRO A O 1
ATOM 2271 N N . GLY A 1 308 ? 10.130 -5.333 13.702 1.00 92.56 308 GLY A N 1
ATOM 2272 C CA . GLY A 1 308 ? 11.108 -6.288 13.216 1.00 92.56 308 GLY A CA 1
ATOM 2273 C C . GLY A 1 308 ? 12.233 -6.547 14.217 1.00 92.56 308 GLY A C 1
ATOM 2274 O O . GLY A 1 308 ? 12.557 -5.729 15.087 1.00 92.56 308 GLY A O 1
ATOM 2275 N N . VAL A 1 309 ? 12.900 -7.685 14.061 1.00 94.56 309 VAL A N 1
ATOM 2276 C CA . VAL A 1 309 ? 14.022 -8.087 14.917 1.00 94.56 309 VAL A CA 1
ATOM 2277 C C . VAL A 1 309 ? 15.341 -7.647 14.294 1.00 94.56 309 VAL A C 1
ATOM 2279 O O . VAL A 1 309 ? 15.591 -7.872 13.113 1.00 94.56 309 VAL A O 1
ATOM 2282 N N . ALA A 1 310 ? 16.189 -6.991 15.088 1.00 95.62 310 ALA A N 1
ATOM 2283 C CA . ALA A 1 310 ? 17.514 -6.576 14.646 1.00 95.62 310 ALA A CA 1
ATOM 2284 C C . ALA A 1 310 ? 18.462 -7.782 14.549 1.00 95.62 310 ALA A C 1
ATOM 2286 O O . ALA A 1 310 ? 18.556 -8.588 15.477 1.00 95.62 310 ALA A O 1
ATOM 2287 N N . PHE A 1 311 ? 19.204 -7.871 13.451 1.00 96.25 311 PHE A N 1
ATOM 2288 C CA . PHE A 1 311 ? 20.202 -8.902 13.196 1.00 96.25 311 PHE A CA 1
ATOM 2289 C C . PHE A 1 311 ? 21.477 -8.270 12.633 1.00 96.25 311 PHE A C 1
ATOM 2291 O O . PHE A 1 311 ? 21.446 -7.575 11.626 1.00 96.25 311 PHE A O 1
ATOM 2298 N N . ALA A 1 312 ? 22.619 -8.522 13.272 1.00 94.44 312 ALA A N 1
ATOM 2299 C CA . ALA A 1 312 ? 23.909 -7.933 12.890 1.00 94.44 312 ALA A CA 1
ATOM 2300 C C . ALA A 1 312 ? 24.853 -8.923 12.177 1.00 94.44 312 ALA A C 1
ATOM 2302 O O . ALA A 1 312 ? 26.032 -8.631 11.988 1.00 94.44 312 ALA A O 1
ATOM 2303 N N . GLY A 1 313 ? 24.372 -10.124 11.840 1.00 92.81 313 GLY A N 1
ATOM 2304 C CA . GLY A 1 313 ? 25.184 -11.151 11.191 1.00 92.81 313 GLY A CA 1
ATOM 2305 C C . GLY A 1 313 ? 25.235 -11.022 9.663 1.00 92.81 313 GLY A C 1
ATOM 2306 O O . GLY A 1 313 ? 24.568 -10.168 9.076 1.00 92.81 313 GLY A O 1
ATOM 2307 N N . PRO A 1 314 ? 26.029 -11.880 8.999 1.00 91.62 314 PRO A N 1
ATOM 2308 C CA . PRO A 1 314 ? 26.109 -11.904 7.545 1.00 91.62 314 PRO A CA 1
ATOM 2309 C C . PRO A 1 314 ? 24.809 -12.433 6.926 1.00 91.62 314 PRO A C 1
ATOM 2311 O O . PRO A 1 314 ? 24.215 -13.388 7.430 1.00 91.62 314 PRO A O 1
ATOM 2314 N N . VAL A 1 315 ? 24.418 -11.837 5.800 1.00 95.38 315 VAL A N 1
ATOM 2315 C CA . VAL A 1 315 ? 23.316 -12.282 4.937 1.00 95.38 315 VAL A CA 1
ATOM 2316 C C . VAL A 1 315 ? 23.863 -12.363 3.516 1.00 95.38 315 VAL A C 1
ATOM 2318 O O . VAL A 1 315 ? 24.556 -11.451 3.067 1.00 95.38 315 VAL A O 1
ATOM 2321 N N . ALA A 1 316 ? 23.611 -13.481 2.843 1.00 94.75 316 ALA A N 1
ATOM 2322 C CA . ALA A 1 316 ? 24.046 -13.738 1.478 1.00 94.75 316 ALA A CA 1
ATOM 2323 C C . ALA A 1 316 ? 23.023 -14.637 0.777 1.00 94.75 316 ALA A C 1
ATOM 2325 O O . ALA A 1 316 ? 22.308 -15.384 1.443 1.00 94.75 316 ALA A O 1
ATOM 2326 N N . ASP A 1 317 ? 22.982 -14.557 -0.550 1.00 96.00 317 ASP A N 1
ATOM 2327 C CA . ASP A 1 317 ? 22.157 -15.420 -1.395 1.00 96.00 317 ASP A CA 1
ATOM 2328 C C . ASP A 1 317 ? 22.584 -16.895 -1.286 1.00 96.00 317 ASP A C 1
ATOM 2330 O O . ASP A 1 317 ? 23.776 -17.204 -1.166 1.00 96.00 317 ASP A O 1
ATOM 2334 N N . GLY A 1 318 ? 21.612 -17.805 -1.331 1.00 94.69 318 GLY A N 1
ATOM 2335 C CA . GLY A 1 318 ? 21.817 -19.249 -1.249 1.00 94.69 318 GLY A CA 1
ATOM 2336 C C . GLY A 1 318 ? 21.410 -19.853 0.098 1.00 94.69 318 GLY A C 1
ATOM 2337 O O . GLY A 1 318 ? 20.382 -19.507 0.671 1.00 94.69 318 GLY A O 1
ATOM 2338 N N . VAL A 1 319 ? 22.184 -20.828 0.583 1.00 94.06 319 VAL A N 1
ATOM 2339 C CA . VAL A 1 319 ? 21.855 -21.585 1.806 1.00 94.06 319 VAL A CA 1
ATOM 2340 C C . VAL A 1 319 ? 21.954 -20.692 3.044 1.00 94.06 319 VAL A C 1
ATOM 2342 O O . VAL A 1 319 ? 22.923 -19.945 3.203 1.00 94.06 319 VAL A O 1
ATOM 2345 N N . VAL A 1 320 ? 20.979 -20.806 3.951 1.00 95.81 320 VAL A N 1
ATOM 2346 C CA . VAL A 1 320 ? 20.934 -20.011 5.184 1.00 95.81 320 VAL A CA 1
ATOM 2347 C C . VAL A 1 320 ? 22.199 -20.180 6.043 1.00 95.81 320 VAL A C 1
ATOM 2349 O O . VAL A 1 320 ? 22.655 -21.285 6.343 1.00 95.81 320 VAL A O 1
ATOM 2352 N N . ALA A 1 321 ? 22.771 -19.061 6.493 1.00 95.44 321 ALA A N 1
ATOM 2353 C CA . ALA A 1 321 ? 23.883 -19.083 7.439 1.00 95.44 321 ALA A CA 1
ATOM 2354 C C . ALA A 1 321 ? 23.400 -19.525 8.841 1.00 95.44 321 ALA A C 1
ATOM 2356 O O . ALA A 1 321 ? 22.347 -19.062 9.281 1.00 95.44 321 ALA A O 1
ATOM 2357 N N . PRO A 1 322 ? 24.173 -20.314 9.620 1.00 95.31 322 PRO A N 1
ATOM 2358 C CA . PRO A 1 322 ? 23.723 -20.821 10.926 1.00 95.31 322 PRO A CA 1
ATOM 2359 C C . PRO A 1 322 ? 23.279 -19.738 11.924 1.00 95.31 322 PRO A C 1
ATOM 2361 O O . PRO A 1 322 ? 22.321 -19.925 12.676 1.00 95.31 322 PRO A O 1
ATOM 2364 N N . ALA A 1 323 ? 23.954 -18.582 11.917 1.00 95.19 323 ALA A N 1
ATOM 2365 C CA . ALA A 1 323 ? 23.594 -17.447 12.766 1.00 95.19 323 ALA A CA 1
ATOM 2366 C C . ALA A 1 323 ? 22.249 -16.821 12.360 1.00 95.19 323 ALA A C 1
ATOM 2368 O O . ALA A 1 323 ? 21.456 -16.468 13.231 1.00 95.19 323 ALA A O 1
ATOM 2369 N N . LEU A 1 324 ? 21.985 -16.720 11.052 1.00 96.06 324 LEU A N 1
ATOM 2370 C CA . LEU A 1 324 ? 20.710 -16.232 10.532 1.00 96.06 324 LEU A CA 1
ATOM 2371 C C . LEU A 1 324 ? 19.592 -17.236 10.825 1.00 96.06 324 LEU A C 1
ATOM 2373 O O . LEU A 1 324 ? 18.550 -16.832 11.321 1.00 96.06 324 LEU A O 1
ATOM 2377 N N . LEU A 1 325 ? 19.827 -18.537 10.625 1.00 95.62 325 LEU A N 1
ATOM 2378 C CA . LEU A 1 325 ? 18.853 -19.580 10.956 1.00 95.62 325 LEU A CA 1
ATOM 2379 C C . LEU A 1 325 ? 18.440 -19.528 12.433 1.00 95.62 325 LEU A C 1
ATOM 2381 O O . LEU A 1 325 ? 17.255 -19.570 12.743 1.00 95.62 325 LEU A O 1
ATOM 2385 N N . THR A 1 326 ? 19.404 -19.355 13.341 1.00 95.00 326 THR A N 1
ATOM 2386 C CA . THR A 1 326 ? 19.116 -19.207 14.778 1.00 95.00 326 THR A CA 1
ATOM 2387 C C . THR A 1 326 ? 18.253 -17.970 15.054 1.00 95.00 326 THR A C 1
ATOM 2389 O O . THR A 1 326 ? 17.323 -18.034 15.855 1.00 95.00 326 THR A O 1
ATOM 2392 N N . ALA A 1 327 ? 18.532 -16.846 14.383 1.00 95.19 327 ALA A N 1
ATOM 2393 C CA . ALA A 1 327 ? 17.734 -15.628 14.518 1.00 95.19 327 ALA A CA 1
ATOM 2394 C C . ALA A 1 327 ? 16.305 -15.810 13.979 1.00 95.19 327 ALA A C 1
ATOM 2396 O O . ALA A 1 327 ? 15.355 -15.389 14.633 1.00 95.19 327 ALA A O 1
ATOM 2397 N N . LEU A 1 328 ? 16.151 -16.486 12.835 1.00 95.12 328 LEU A N 1
ATOM 2398 C CA . LEU A 1 328 ? 14.858 -16.810 12.228 1.00 95.12 328 LEU A CA 1
ATOM 2399 C C . LEU A 1 328 ? 14.026 -17.752 13.113 1.00 95.12 328 LEU A C 1
ATOM 2401 O O . LEU A 1 328 ? 12.848 -17.497 13.343 1.00 95.12 328 LEU A O 1
ATOM 2405 N N . GLN A 1 329 ? 14.640 -18.796 13.676 1.00 93.75 329 GLN A N 1
ATOM 2406 C CA . GLN A 1 329 ? 13.990 -19.698 14.638 1.00 93.75 329 GLN A CA 1
ATOM 2407 C C . GLN A 1 329 ? 13.599 -18.973 15.934 1.00 93.75 329 GLN A C 1
ATOM 2409 O O . GLN A 1 329 ? 12.575 -19.284 16.542 1.00 93.75 329 GLN A O 1
ATOM 2414 N N . GLY A 1 330 ? 14.374 -17.960 16.333 1.00 91.69 330 GLY A N 1
ATOM 2415 C CA . GLY A 1 330 ? 14.058 -17.075 17.455 1.00 91.69 330 GLY A CA 1
ATOM 2416 C C . GLY A 1 330 ? 12.776 -16.252 17.275 1.00 91.69 330 GLY A C 1
ATOM 2417 O O . GLY A 1 330 ? 12.239 -15.771 18.270 1.00 91.69 330 GLY A O 1
ATOM 2418 N N . LEU A 1 331 ? 12.251 -16.131 16.048 1.00 89.31 331 LEU A N 1
ATOM 2419 C CA . LEU A 1 331 ? 10.947 -15.510 15.764 1.00 89.31 331 LEU A CA 1
ATOM 2420 C C . LEU A 1 331 ? 9.759 -16.422 16.114 1.00 89.31 331 LEU A C 1
ATOM 2422 O O . LEU A 1 331 ? 8.613 -16.009 15.965 1.00 89.31 331 LEU A O 1
ATOM 2426 N N . GLY A 1 332 ? 10.009 -17.663 16.549 1.00 85.88 332 GLY A N 1
ATOM 2427 C CA . GLY A 1 332 ? 8.959 -18.644 16.837 1.00 85.88 332 GLY A CA 1
ATOM 2428 C C . GLY A 1 332 ? 8.390 -19.329 15.591 1.00 85.88 332 GLY A C 1
ATOM 2429 O O . GLY A 1 332 ? 7.362 -19.994 15.680 1.00 85.88 332 GLY A O 1
ATOM 2430 N N . LEU A 1 333 ? 9.054 -19.185 14.440 1.00 83.81 333 LEU A N 1
ATOM 2431 C CA . LEU A 1 333 ? 8.678 -19.809 13.172 1.00 83.81 333 LEU A CA 1
ATOM 2432 C C . LEU A 1 333 ? 9.534 -21.051 12.894 1.00 83.81 333 LEU A C 1
ATOM 2434 O O . LEU A 1 333 ? 10.702 -21.124 13.281 1.00 83.81 333 LEU A O 1
ATOM 2438 N N . ALA A 1 334 ? 8.960 -22.025 12.188 1.00 85.38 334 ALA A N 1
ATOM 2439 C CA . ALA A 1 334 ? 9.583 -23.318 11.909 1.00 85.38 334 ALA A CA 1
ATOM 2440 C C . ALA A 1 334 ? 10.589 -23.270 10.737 1.00 85.38 334 ALA A C 1
ATOM 2442 O O . ALA A 1 334 ? 10.474 -24.038 9.787 1.00 85.38 334 ALA A O 1
ATOM 2443 N N . PHE A 1 335 ? 11.577 -22.372 10.799 1.00 93.06 335 PHE A N 1
ATOM 2444 C CA . PHE A 1 335 ? 12.692 -22.357 9.846 1.00 93.06 335 PHE A CA 1
ATOM 2445 C C . PHE A 1 335 ? 13.644 -23.537 10.089 1.00 93.06 335 PHE A C 1
ATOM 2447 O O . PHE A 1 335 ? 13.975 -23.880 11.231 1.00 93.06 335 PHE A O 1
ATOM 2454 N N . THR A 1 336 ? 14.115 -24.144 9.008 1.00 94.06 336 THR A N 1
ATOM 2455 C CA . THR A 1 336 ? 14.941 -25.353 8.988 1.00 94.06 336 THR A CA 1
ATOM 2456 C C . THR A 1 336 ? 16.271 -25.113 8.268 1.00 94.06 336 THR A C 1
ATOM 2458 O O . THR A 1 336 ? 16.558 -24.027 7.774 1.00 94.06 336 THR A O 1
ATOM 2461 N N . ALA A 1 337 ? 17.125 -26.135 8.201 1.00 93.25 337 ALA A N 1
ATOM 2462 C CA . ALA A 1 337 ? 18.359 -26.051 7.420 1.00 93.25 337 ALA A CA 1
ATOM 2463 C C . ALA A 1 337 ? 18.112 -25.962 5.898 1.00 93.25 337 ALA A C 1
ATOM 2465 O O . ALA A 1 337 ? 19.039 -25.613 5.169 1.00 93.25 337 ALA A O 1
ATOM 2466 N N . ASP A 1 338 ? 16.884 -26.236 5.438 1.00 93.81 338 ASP A N 1
ATOM 2467 C CA . ASP A 1 338 ? 16.484 -26.150 4.030 1.00 93.81 338 ASP A CA 1
ATOM 2468 C C . ASP A 1 338 ? 16.086 -24.722 3.615 1.00 93.81 338 ASP A C 1
ATOM 2470 O O . ASP A 1 338 ? 15.767 -24.482 2.450 1.00 93.81 338 ASP A O 1
ATOM 2474 N N . THR A 1 339 ? 16.129 -23.754 4.541 1.00 96.12 339 THR A N 1
ATOM 2475 C CA . THR A 1 339 ? 15.859 -22.347 4.234 1.00 96.12 339 THR A CA 1
ATOM 2476 C C . THR A 1 339 ? 16.819 -21.817 3.166 1.00 96.12 339 THR A C 1
ATOM 2478 O O . THR A 1 339 ? 18.047 -21.898 3.300 1.00 96.12 339 THR A O 1
ATOM 2481 N N . VAL A 1 340 ? 16.250 -21.180 2.142 1.00 96.44 340 VAL A N 1
ATOM 2482 C CA . VAL A 1 340 ? 16.991 -20.506 1.071 1.00 96.44 340 VAL A CA 1
ATOM 2483 C C . VAL A 1 340 ? 16.806 -18.999 1.191 1.00 96.44 340 VAL A C 1
ATOM 2485 O O . VAL A 1 340 ? 15.693 -18.498 1.358 1.00 96.44 340 VAL A O 1
ATOM 2488 N N . VAL A 1 341 ? 17.911 -18.269 1.118 1.00 97.19 341 VAL A N 1
ATOM 2489 C CA . VAL A 1 341 ? 17.950 -16.810 1.109 1.00 97.19 341 VAL A CA 1
ATOM 2490 C C . VAL A 1 341 ? 18.086 -16.340 -0.334 1.00 97.19 341 VAL A C 1
ATOM 2492 O O . VAL A 1 341 ? 18.978 -16.787 -1.047 1.00 97.19 341 VAL A O 1
ATOM 2495 N N . HIS A 1 342 ? 17.213 -15.426 -0.746 1.00 95.50 342 HIS A N 1
ATOM 2496 C CA . HIS A 1 342 ? 17.215 -14.818 -2.072 1.00 95.50 342 HIS A CA 1
ATOM 2497 C C . HIS A 1 342 ? 17.550 -13.332 -1.985 1.00 95.50 342 HIS A C 1
ATOM 2499 O O . HIS A 1 342 ? 16.964 -12.624 -1.162 1.00 95.50 342 HIS A O 1
ATOM 2505 N N . GLY A 1 343 ? 18.444 -12.849 -2.846 1.00 93.31 343 GLY A N 1
ATOM 2506 C CA . GLY A 1 343 ? 18.726 -11.420 -2.995 1.00 93.31 343 GLY A CA 1
ATOM 2507 C C . GLY A 1 343 ? 20.162 -11.114 -3.443 1.00 93.31 343 GLY A C 1
ATOM 2508 O O . GLY A 1 343 ? 20.885 -12.010 -3.868 1.00 93.31 343 GLY A O 1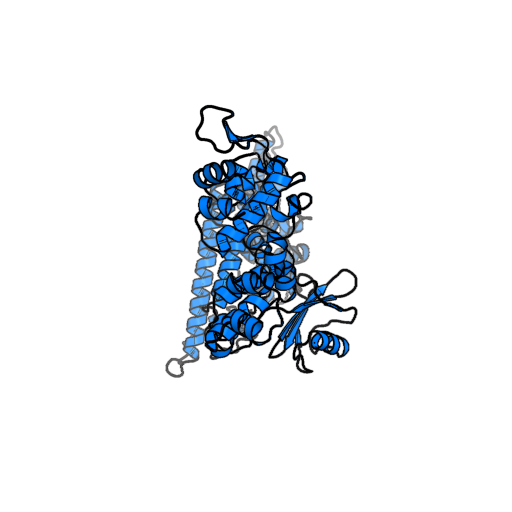
ATOM 2509 N N . PRO A 1 344 ? 20.613 -9.855 -3.339 1.00 93.25 344 PRO A N 1
ATOM 2510 C CA . PRO A 1 344 ? 19.829 -8.706 -2.904 1.00 93.25 344 PRO A CA 1
ATOM 2511 C C . PRO A 1 344 ? 18.770 -8.294 -3.940 1.00 93.25 344 PRO A C 1
ATOM 2513 O O . PRO A 1 344 ? 18.964 -8.466 -5.145 1.00 93.25 344 PRO A O 1
ATOM 2516 N N . ASP A 1 345 ? 17.658 -7.734 -3.473 1.00 90.25 345 ASP A N 1
ATOM 2517 C CA . ASP A 1 345 ? 16.709 -7.001 -4.312 1.00 90.25 345 ASP A CA 1
ATOM 2518 C C . ASP A 1 345 ? 17.240 -5.596 -4.682 1.00 90.25 345 ASP A C 1
ATOM 2520 O O . ASP A 1 345 ? 18.378 -5.228 -4.374 1.00 90.25 345 ASP A O 1
ATOM 2524 N N . LEU A 1 346 ? 16.422 -4.798 -5.377 1.00 86.62 346 LEU A N 1
ATOM 2525 C CA . LEU A 1 346 ? 16.797 -3.444 -5.807 1.00 86.62 346 LEU A CA 1
ATOM 2526 C C . LEU A 1 346 ? 17.020 -2.466 -4.640 1.00 86.62 346 LEU A C 1
ATOM 2528 O O . LEU A 1 346 ? 17.727 -1.475 -4.822 1.00 86.62 346 LEU A O 1
ATOM 2532 N N . ASP A 1 347 ? 16.453 -2.751 -3.468 1.00 88.25 347 ASP A N 1
ATOM 2533 C CA . ASP A 1 347 ? 16.606 -1.960 -2.244 1.00 88.25 347 ASP A CA 1
ATOM 2534 C C . ASP A 1 347 ? 17.735 -2.509 -1.345 1.00 88.25 347 ASP A C 1
ATOM 2536 O O . ASP A 1 347 ? 17.989 -1.995 -0.252 1.00 88.25 347 ASP A O 1
ATOM 2540 N N . GLY A 1 348 ? 18.457 -3.537 -1.810 1.00 92.44 348 GLY A N 1
ATOM 2541 C CA . GLY A 1 348 ? 19.542 -4.186 -1.077 1.00 92.44 348 GLY A CA 1
ATOM 2542 C C . GLY A 1 348 ? 19.069 -5.167 -0.000 1.00 92.44 348 GLY A C 1
ATOM 2543 O O . GLY A 1 348 ? 19.887 -5.606 0.811 1.00 92.44 348 GLY A O 1
ATOM 2544 N N . GLY A 1 349 ? 17.773 -5.484 0.039 1.00 94.88 349 GLY A N 1
ATOM 2545 C CA . GLY A 1 349 ? 17.168 -6.445 0.955 1.00 94.88 349 GLY A CA 1
ATOM 2546 C C . GLY A 1 349 ? 17.275 -7.887 0.471 1.00 94.88 349 GLY A C 1
ATOM 2547 O O . GLY A 1 349 ? 17.591 -8.162 -0.682 1.00 94.88 349 GLY A O 1
ATOM 2548 N N . PHE A 1 350 ? 17.013 -8.824 1.376 1.00 96.62 350 PHE A N 1
ATOM 2549 C CA . PHE A 1 350 ? 16.957 -10.258 1.095 1.00 96.62 350 PHE A CA 1
ATOM 2550 C C . PHE A 1 350 ? 15.629 -10.840 1.579 1.00 96.62 350 PHE A C 1
ATOM 2552 O O . PHE A 1 350 ? 14.947 -10.261 2.424 1.00 96.62 350 PHE A O 1
ATOM 2559 N N . VAL A 1 351 ? 15.282 -12.026 1.090 1.00 96.25 351 VAL A N 1
ATOM 2560 C CA . VAL A 1 351 ? 14.126 -12.792 1.564 1.00 96.25 351 VAL A CA 1
ATOM 2561 C C . VAL A 1 351 ? 14.574 -14.205 1.913 1.00 96.25 351 VAL A C 1
ATOM 2563 O O . VAL A 1 351 ? 15.100 -14.912 1.058 1.00 96.25 351 VAL A O 1
ATOM 2566 N N . ALA A 1 352 ? 14.361 -14.624 3.158 1.00 96.62 352 ALA A N 1
ATOM 2567 C CA . ALA A 1 352 ? 14.562 -16.002 3.596 1.00 96.62 352 ALA A CA 1
ATOM 2568 C C . ALA A 1 352 ? 13.253 -16.785 3.462 1.00 96.62 352 ALA A C 1
ATOM 2570 O O . ALA A 1 352 ? 12.212 -16.344 3.956 1.00 96.62 352 ALA A O 1
ATOM 2571 N N . ARG A 1 353 ? 13.307 -17.941 2.799 1.00 95.06 353 ARG A N 1
ATOM 2572 C CA . ARG A 1 353 ? 12.146 -18.776 2.477 1.00 95.06 353 ARG A CA 1
ATOM 2573 C C . ARG A 1 353 ? 12.346 -20.196 2.981 1.00 95.06 353 ARG A C 1
ATOM 2575 O O . ARG A 1 353 ? 13.383 -20.800 2.719 1.00 95.06 353 ARG A O 1
ATOM 2582 N N . ASP A 1 354 ? 11.330 -20.721 3.644 1.00 94.56 354 ASP A N 1
ATOM 2583 C CA . ASP A 1 354 ? 11.192 -22.128 4.016 1.00 94.56 354 ASP A CA 1
ATOM 2584 C C . ASP A 1 354 ? 9.750 -22.583 3.714 1.00 94.56 354 ASP A C 1
ATOM 2586 O O . ASP A 1 354 ? 8.896 -21.771 3.356 1.00 94.56 354 ASP A O 1
ATOM 2590 N N . ALA A 1 355 ? 9.454 -23.872 3.851 1.00 90.25 355 ALA A N 1
ATOM 2591 C CA . ALA A 1 355 ? 8.174 -24.467 3.478 1.00 90.25 355 ALA A CA 1
ATOM 2592 C C . ALA A 1 355 ? 6.963 -23.891 4.236 1.00 90.25 355 ALA A C 1
ATOM 2594 O O . ALA A 1 355 ? 5.851 -23.944 3.718 1.00 90.25 355 ALA A O 1
ATOM 2595 N N . GLY A 1 356 ? 7.162 -23.365 5.450 1.00 88.31 356 GLY A N 1
ATOM 2596 C CA . GLY A 1 356 ? 6.085 -22.841 6.301 1.00 88.31 356 GLY A CA 1
ATOM 2597 C C . GLY A 1 356 ? 6.256 -21.390 6.745 1.00 88.31 356 GLY A C 1
ATOM 2598 O O . GLY A 1 356 ? 5.501 -20.934 7.602 1.00 88.31 356 GLY A O 1
ATOM 2599 N N . ALA A 1 357 ? 7.276 -20.683 6.251 1.00 92.94 357 ALA A N 1
ATOM 2600 C CA . ALA A 1 357 ? 7.551 -19.316 6.673 1.00 92.94 357 ALA A CA 1
ATOM 2601 C C . ALA A 1 357 ? 8.397 -18.550 5.654 1.00 92.94 357 ALA A C 1
ATOM 2603 O O . ALA A 1 357 ? 9.314 -19.091 5.034 1.00 92.94 357 ALA A O 1
ATOM 2604 N N . VAL A 1 358 ? 8.127 -17.250 5.546 1.00 95.50 358 VAL A N 1
ATOM 2605 C CA . VAL A 1 358 ? 8.914 -16.316 4.740 1.00 95.50 358 VAL A CA 1
ATOM 2606 C C . VAL A 1 358 ? 9.224 -15.078 5.580 1.00 95.50 358 VAL A C 1
ATOM 2608 O O . VAL A 1 358 ? 8.350 -14.528 6.250 1.00 95.50 358 VAL A O 1
ATOM 2611 N N . VAL A 1 359 ? 10.484 -14.643 5.565 1.00 96.50 359 VAL A N 1
ATOM 2612 C CA . VAL A 1 359 ? 10.961 -13.463 6.299 1.00 96.50 359 VAL A CA 1
ATOM 2613 C C . VAL A 1 359 ? 11.692 -12.521 5.353 1.00 96.50 359 VAL A C 1
ATOM 2615 O O . VAL A 1 359 ? 12.610 -12.921 4.637 1.00 96.50 359 VAL A O 1
ATOM 2618 N N . GLY A 1 360 ? 11.299 -11.252 5.385 1.00 96.12 360 GLY A N 1
ATOM 2619 C CA . GLY A 1 360 ? 11.980 -10.156 4.717 1.00 96.12 360 GLY A CA 1
ATOM 2620 C C . GLY A 1 360 ? 13.123 -9.641 5.583 1.00 96.12 360 GLY A C 1
ATOM 2621 O O . GLY A 1 360 ? 12.987 -9.501 6.800 1.00 96.12 360 GLY A O 1
ATOM 2622 N N . ILE A 1 361 ? 14.255 -9.365 4.949 1.00 96.69 361 ILE A N 1
ATOM 2623 C CA . ILE A 1 361 ? 15.506 -8.955 5.578 1.00 96.69 361 ILE A CA 1
ATOM 2624 C C . ILE A 1 361 ? 15.910 -7.619 4.958 1.00 96.69 361 ILE A C 1
ATOM 2626 O O . ILE A 1 361 ? 16.504 -7.571 3.884 1.00 96.69 361 ILE A O 1
ATOM 2630 N N . THR A 1 362 ? 15.576 -6.516 5.622 1.00 95.88 362 THR A N 1
ATOM 2631 C CA . THR A 1 362 ? 15.820 -5.162 5.094 1.00 95.88 362 THR A CA 1
ATOM 2632 C C . THR A 1 362 ? 17.037 -4.516 5.761 1.00 95.88 362 THR A C 1
ATOM 2634 O O . THR A 1 362 ? 17.151 -4.637 6.985 1.00 95.88 362 THR A O 1
ATOM 2637 N N . PRO A 1 363 ? 17.914 -3.796 5.035 1.00 95.00 363 PRO A N 1
ATOM 2638 C CA . PRO A 1 363 ? 19.019 -3.046 5.638 1.00 95.00 363 PRO A CA 1
ATOM 2639 C C . PRO A 1 363 ? 18.527 -1.993 6.644 1.00 95.00 363 PRO A C 1
ATOM 2641 O O . PRO A 1 363 ? 17.505 -1.348 6.409 1.00 95.00 363 PRO A O 1
ATOM 2644 N N . ASP A 1 364 ? 19.258 -1.771 7.743 1.00 92.88 364 ASP A N 1
ATOM 2645 C CA . ASP A 1 364 ? 18.867 -0.802 8.790 1.00 92.88 364 ASP A CA 1
ATOM 2646 C C . ASP A 1 364 ? 19.943 0.235 9.167 1.00 92.88 364 ASP A C 1
ATOM 2648 O O . ASP A 1 364 ? 19.848 0.906 10.194 1.00 92.88 364 ASP A O 1
ATOM 2652 N N . GLY A 1 365 ? 20.957 0.404 8.313 1.00 83.94 365 GLY A N 1
ATOM 2653 C CA . GLY A 1 365 ? 22.039 1.378 8.511 1.00 83.94 365 GLY A CA 1
ATOM 2654 C C . GLY A 1 365 ? 23.241 0.854 9.306 1.00 83.94 365 GLY A C 1
ATOM 2655 O O . GLY A 1 365 ? 24.162 1.620 9.586 1.00 83.94 365 GLY A O 1
ATOM 2656 N N . GLY A 1 366 ? 23.266 -0.439 9.640 1.00 83.75 366 GLY A N 1
ATOM 2657 C CA . GLY A 1 366 ? 24.413 -1.102 10.277 1.00 83.75 366 GLY A CA 1
ATOM 2658 C C . GLY A 1 366 ? 24.300 -2.628 10.384 1.00 83.75 366 GLY A C 1
ATOM 2659 O O . GLY A 1 366 ? 25.303 -3.293 10.636 1.00 83.75 366 GLY A O 1
ATOM 2660 N N . GLY A 1 367 ? 23.109 -3.180 10.157 1.00 93.25 367 GLY A N 1
ATOM 2661 C CA . GLY A 1 367 ? 22.821 -4.602 10.031 1.00 93.25 367 GLY A CA 1
ATOM 2662 C C . GLY A 1 367 ? 21.521 -4.804 9.252 1.00 93.25 367 GLY A C 1
ATOM 2663 O O . GLY A 1 367 ? 21.330 -4.227 8.177 1.00 93.25 367 GLY A O 1
ATOM 2664 N N . TRP A 1 368 ? 20.635 -5.629 9.800 1.00 96.81 368 TRP A N 1
ATOM 2665 C CA . TRP A 1 368 ? 19.413 -6.085 9.152 1.00 96.81 368 TRP A CA 1
ATOM 2666 C C . TRP A 1 368 ? 18.220 -6.035 10.099 1.00 96.81 368 TRP A C 1
ATOM 2668 O O . TRP A 1 368 ? 18.337 -6.292 11.299 1.00 96.81 368 TRP A O 1
ATOM 2678 N N . ARG A 1 369 ? 17.040 -5.798 9.532 1.00 96.69 369 ARG A N 1
ATOM 2679 C CA . ARG A 1 369 ? 15.748 -5.967 10.196 1.00 96.69 369 ARG A CA 1
ATOM 2680 C C . ARG A 1 369 ? 15.001 -7.129 9.575 1.00 96.69 369 ARG A C 1
ATOM 2682 O O . ARG A 1 369 ? 14.699 -7.101 8.385 1.00 96.69 369 ARG A O 1
ATOM 2689 N N . LEU A 1 370 ? 14.714 -8.122 10.406 1.00 96.44 370 LEU A N 1
ATOM 2690 C CA . LEU A 1 370 ? 13.941 -9.306 10.062 1.00 96.44 370 LEU A CA 1
ATOM 2691 C C . LEU A 1 370 ? 12.462 -9.030 10.342 1.00 96.44 370 LEU A C 1
ATOM 2693 O O . LEU A 1 370 ? 12.125 -8.672 11.473 1.00 96.44 370 LEU A O 1
ATOM 2697 N N . ARG A 1 371 ? 11.597 -9.196 9.341 1.00 94.62 371 ARG A N 1
ATOM 2698 C CA . ARG A 1 371 ? 10.134 -9.098 9.480 1.00 94.62 371 ARG A CA 1
ATOM 2699 C C . ARG A 1 371 ? 9.454 -10.284 8.831 1.00 94.62 371 ARG A C 1
ATOM 2701 O O . ARG A 1 371 ? 9.835 -10.690 7.733 1.00 94.62 371 ARG A O 1
ATOM 2708 N N . VAL A 1 372 ? 8.447 -10.829 9.498 1.00 92.62 372 VAL A N 1
ATOM 2709 C CA . VAL A 1 372 ? 7.657 -11.932 8.946 1.00 92.62 372 VAL A CA 1
ATOM 2710 C C . VAL A 1 372 ? 6.822 -11.396 7.790 1.00 92.62 372 VAL A C 1
ATOM 2712 O O . VAL A 1 372 ? 6.111 -10.404 7.940 1.00 92.62 372 VAL A O 1
ATOM 2715 N N . LEU A 1 373 ? 6.919 -12.038 6.630 1.00 93.62 373 LEU A N 1
ATOM 2716 C CA . LEU A 1 373 ? 6.081 -11.718 5.481 1.00 93.62 373 LEU A CA 1
ATOM 2717 C C . LEU A 1 373 ? 4.865 -12.638 5.508 1.00 93.62 373 LEU A C 1
ATOM 2719 O O . LEU A 1 373 ? 4.999 -13.853 5.656 1.00 93.62 373 LEU A O 1
ATOM 2723 N N . ARG A 1 374 ? 3.677 -12.047 5.389 1.00 92.62 374 ARG A N 1
ATOM 2724 C CA . ARG A 1 374 ? 2.411 -12.778 5.451 1.00 92.62 374 ARG A CA 1
ATOM 2725 C C . ARG A 1 374 ? 2.169 -13.479 4.120 1.00 92.62 374 ARG A C 1
ATOM 2727 O O . ARG A 1 374 ? 2.020 -12.809 3.104 1.00 92.62 374 ARG A O 1
ATOM 2734 N N . GLN A 1 375 ? 2.175 -14.809 4.140 1.00 94.06 375 GLN A N 1
ATOM 2735 C CA . GLN A 1 375 ? 1.923 -15.675 2.987 1.00 94.06 375 GLN A CA 1
ATOM 2736 C C . GLN A 1 375 ? 0.957 -16.788 3.390 1.00 94.06 375 GLN A C 1
ATOM 2738 O O . GLN A 1 375 ? 0.746 -17.068 4.570 1.00 94.06 375 GLN A O 1
ATOM 2743 N N . THR A 1 376 ? 0.393 -17.466 2.404 1.00 93.81 376 THR A N 1
ATOM 2744 C CA . THR A 1 376 ? -0.572 -18.532 2.647 1.00 93.81 376 THR A CA 1
ATOM 2745 C C . THR A 1 376 ? 0.131 -19.881 2.756 1.00 93.81 376 THR A C 1
ATOM 2747 O O . THR A 1 376 ? 0.620 -20.408 1.762 1.00 93.81 376 THR A O 1
ATOM 2750 N N . PHE A 1 377 ? 0.158 -20.462 3.959 1.00 91.06 377 PHE A N 1
ATOM 2751 C CA . PHE A 1 377 ? 0.710 -21.808 4.201 1.00 91.06 377 PHE A CA 1
ATOM 2752 C C . PHE A 1 377 ? -0.339 -22.833 4.659 1.00 91.06 377 PHE A C 1
ATOM 2754 O O . PHE A 1 377 ? -0.134 -24.033 4.487 1.00 91.06 377 PHE A O 1
ATOM 2761 N N . GLY A 1 378 ? -1.443 -22.372 5.258 1.00 89.44 378 GLY A N 1
ATOM 2762 C CA . GLY A 1 378 ? -2.521 -23.226 5.762 1.00 89.44 378 GLY A CA 1
ATOM 2763 C C . GLY A 1 378 ? -3.467 -23.708 4.663 1.00 89.44 378 GLY A C 1
ATOM 2764 O O . GLY A 1 378 ? -3.548 -23.124 3.582 1.00 89.44 378 GLY A O 1
ATOM 2765 N N . SER A 1 379 ? -4.205 -24.774 4.956 1.00 93.38 379 SER A N 1
ATOM 2766 C CA . SER A 1 379 ? -5.306 -25.232 4.108 1.00 93.38 379 SER A CA 1
ATOM 2767 C C . SER A 1 379 ? -6.541 -24.339 4.244 1.00 93.38 379 SER A C 1
ATOM 2769 O O . SER A 1 379 ? -6.758 -23.710 5.279 1.00 93.38 379 SER A O 1
ATOM 2771 N N . ASP A 1 380 ? -7.417 -24.373 3.241 1.00 94.56 380 ASP A N 1
ATOM 2772 C CA . ASP A 1 380 ? -8.712 -23.682 3.230 1.00 94.56 380 ASP A CA 1
ATOM 2773 C C . ASP A 1 380 ? -9.510 -23.898 4.528 1.00 94.56 380 ASP A C 1
ATOM 2775 O O . ASP A 1 380 ? -10.136 -22.982 5.054 1.00 94.56 380 ASP A O 1
ATOM 2779 N N . ALA A 1 381 ? -9.495 -25.129 5.055 1.00 95.25 381 ALA A N 1
ATOM 2780 C CA . ALA A 1 381 ? -10.244 -25.498 6.252 1.00 95.25 381 ALA A CA 1
ATOM 2781 C C . ALA A 1 381 ? -9.639 -24.904 7.532 1.00 95.25 381 ALA A C 1
ATOM 2783 O O . ALA A 1 381 ? -10.383 -24.536 8.439 1.00 95.25 381 ALA A O 1
ATOM 2784 N N . GLU A 1 382 ? -8.311 -24.807 7.608 1.00 94.38 382 GLU A N 1
ATOM 2785 C CA . GLU A 1 382 ? -7.616 -24.188 8.740 1.00 94.38 382 GLU A CA 1
ATOM 2786 C C . GLU A 1 382 ? -7.827 -22.673 8.729 1.00 94.38 382 GLU A C 1
ATOM 2788 O O . GLU A 1 382 ? -8.217 -22.108 9.749 1.00 94.38 382 GLU A O 1
ATOM 2793 N N . LEU A 1 383 ? -7.676 -22.043 7.561 1.00 94.25 383 LEU A N 1
ATOM 2794 C CA . LEU A 1 383 ? -7.848 -20.598 7.383 1.00 94.25 383 LEU A CA 1
ATOM 2795 C C . LEU A 1 383 ? -9.302 -20.146 7.542 1.00 94.25 383 LEU A C 1
ATOM 2797 O O . LEU A 1 383 ? -9.562 -19.026 7.960 1.00 94.25 383 LEU A O 1
ATOM 2801 N N . ALA A 1 384 ? -10.274 -21.008 7.237 1.00 94.00 384 ALA A N 1
ATOM 2802 C CA . ALA A 1 384 ? -11.679 -20.730 7.526 1.00 94.00 384 ALA A CA 1
ATOM 2803 C C . ALA A 1 384 ? -12.026 -20.871 9.019 1.00 94.00 384 ALA A C 1
ATOM 2805 O O . ALA A 1 384 ? -13.042 -20.332 9.460 1.00 94.00 384 ALA A O 1
ATOM 2806 N N . ALA A 1 385 ? -11.235 -21.632 9.782 1.00 92.69 385 ALA A N 1
ATOM 2807 C CA . ALA A 1 385 ? -11.473 -21.869 11.202 1.00 92.69 385 ALA A CA 1
ATOM 2808 C C . ALA A 1 385 ? -10.815 -20.809 12.094 1.00 92.69 385 ALA A C 1
ATOM 2810 O O . ALA A 1 385 ? -11.384 -20.465 13.132 1.00 92.69 385 ALA A O 1
ATOM 2811 N N . ALA A 1 386 ? -9.637 -20.311 11.712 1.00 91.25 386 ALA A N 1
ATOM 2812 C CA . ALA A 1 386 ? -8.921 -19.271 12.437 1.00 91.25 386 ALA A CA 1
ATOM 2813 C C . ALA A 1 386 ? -8.081 -18.399 11.486 1.00 91.25 386 ALA A C 1
ATOM 2815 O O . ALA A 1 386 ? -7.509 -18.934 10.531 1.00 91.25 386 ALA A O 1
ATOM 2816 N N . PRO A 1 387 ? -7.933 -17.092 11.781 1.00 92.12 387 PRO A N 1
ATOM 2817 C CA . PRO A 1 387 ? -7.027 -16.225 11.038 1.00 92.12 387 PRO A CA 1
ATOM 2818 C C . PRO A 1 387 ? -5.589 -16.754 11.073 1.00 92.12 387 PRO A C 1
ATOM 2820 O O . PRO A 1 387 ? -5.118 -17.229 12.111 1.00 92.12 387 PRO A O 1
ATOM 2823 N N . ALA A 1 388 ? -4.874 -16.635 9.952 1.00 89.81 388 ALA A N 1
ATOM 2824 C CA . ALA A 1 388 ? -3.472 -17.050 9.864 1.00 89.81 388 ALA A CA 1
ATOM 2825 C C . ALA A 1 388 ? -2.557 -16.164 10.716 1.00 89.81 388 ALA A C 1
ATOM 2827 O O . ALA A 1 388 ? -1.613 -16.653 11.342 1.00 89.81 388 ALA A O 1
ATOM 2828 N N . TYR A 1 389 ? -2.836 -14.861 10.728 1.00 91.75 389 TYR A N 1
ATOM 2829 C CA . TYR A 1 389 ? -2.027 -13.867 11.411 1.00 91.75 389 TYR A CA 1
ATOM 2830 C C . TYR A 1 389 ? -2.896 -13.042 12.356 1.00 91.75 389 TYR A C 1
ATOM 2832 O O . TYR A 1 389 ? -3.913 -12.487 11.958 1.00 91.75 389 TYR A O 1
ATOM 2840 N N . VAL A 1 390 ? -2.465 -12.957 13.615 1.00 93.38 390 VAL A N 1
ATOM 2841 C CA . VAL A 1 390 ? -3.094 -12.122 14.643 1.00 93.38 390 VAL A CA 1
ATOM 2842 C C . VAL A 1 390 ? -2.003 -11.357 15.377 1.00 93.38 390 VAL A C 1
ATOM 2844 O O . VAL A 1 390 ? -1.081 -11.945 15.949 1.00 93.38 390 VAL A O 1
ATOM 2847 N N . ASN A 1 391 ? -2.100 -10.034 15.383 1.00 94.69 391 ASN A N 1
ATOM 2848 C CA . ASN A 1 391 ? -1.153 -9.160 16.054 1.00 94.69 391 ASN A CA 1
ATOM 2849 C C . ASN A 1 391 ? -1.593 -8.883 17.497 1.00 94.69 391 ASN A C 1
ATOM 2851 O O . ASN A 1 391 ? -2.368 -7.967 17.781 1.00 94.69 391 ASN A O 1
ATOM 2855 N N . ALA A 1 392 ? -1.041 -9.641 18.444 1.00 94.06 392 ALA A N 1
ATOM 2856 C CA . ALA A 1 392 ? -1.340 -9.459 19.865 1.00 94.06 392 ALA A CA 1
ATOM 2857 C C . ALA A 1 392 ? -1.012 -8.041 20.385 1.00 94.06 392 ALA A C 1
ATOM 2859 O O . ALA A 1 392 ? -1.692 -7.547 21.286 1.00 94.06 392 ALA A O 1
ATOM 2860 N N . ALA A 1 393 ? -0.007 -7.361 19.816 1.00 95.75 393 ALA A N 1
ATOM 2861 C CA . ALA A 1 393 ? 0.349 -6.001 20.220 1.00 95.75 393 ALA A CA 1
ATOM 2862 C C . ALA A 1 393 ? -0.725 -4.979 19.817 1.00 95.75 393 ALA A C 1
ATOM 2864 O O . ALA A 1 393 ? -0.972 -4.033 20.569 1.00 95.75 393 ALA A O 1
ATOM 2865 N N . ALA A 1 394 ? -1.411 -5.197 18.689 1.00 97.38 394 ALA A N 1
ATOM 2866 C CA . ALA A 1 394 ? -2.533 -4.361 18.273 1.00 97.38 394 ALA A CA 1
ATOM 2867 C C . ALA A 1 394 ? -3.677 -4.443 19.291 1.00 97.38 394 ALA A C 1
ATOM 2869 O O . ALA A 1 394 ? -4.142 -3.417 19.780 1.00 97.38 394 ALA A O 1
ATOM 2870 N N . TYR A 1 395 ? -4.073 -5.650 19.701 1.00 96.69 395 TYR A N 1
ATOM 2871 C CA . TYR A 1 395 ? -5.138 -5.819 20.694 1.00 96.69 395 TYR A CA 1
ATOM 2872 C C . TYR A 1 395 ? -4.745 -5.333 22.091 1.00 96.69 395 TYR A C 1
ATOM 2874 O O . TYR A 1 395 ? -5.593 -4.798 22.799 1.00 96.69 395 TYR A O 1
ATOM 2882 N N . ALA A 1 396 ? -3.469 -5.427 22.475 1.00 96.25 396 ALA A N 1
ATOM 2883 C CA . ALA A 1 396 ? -2.987 -4.807 23.709 1.00 96.25 396 ALA A CA 1
ATOM 2884 C C . ALA A 1 396 ? -3.118 -3.272 23.672 1.00 96.25 396 ALA A C 1
ATOM 2886 O O . ALA A 1 396 ? -3.527 -2.669 24.664 1.00 96.25 396 ALA A O 1
ATOM 2887 N N . ALA A 1 397 ? -2.818 -2.641 22.530 1.00 96.19 397 ALA A N 1
ATOM 2888 C CA . ALA A 1 397 ? -3.005 -1.204 22.345 1.00 96.19 397 ALA A CA 1
ATOM 2889 C C . ALA A 1 397 ? -4.494 -0.816 22.375 1.00 96.19 397 ALA A C 1
ATOM 2891 O O . ALA A 1 397 ? -4.875 0.101 23.102 1.00 96.19 397 ALA A O 1
ATOM 2892 N N . LEU A 1 398 ? -5.350 -1.554 21.662 1.00 96.50 398 LEU A N 1
ATOM 2893 C CA . LEU A 1 398 ? -6.796 -1.300 21.614 1.00 96.50 398 LEU A CA 1
ATOM 2894 C C . LEU A 1 398 ? -7.491 -1.529 22.966 1.00 96.50 398 LEU A C 1
ATOM 2896 O O . LEU A 1 398 ? -8.454 -0.830 23.285 1.00 96.50 398 LEU A O 1
ATOM 2900 N N . ALA A 1 399 ? -7.009 -2.474 23.774 1.00 96.31 399 ALA A N 1
ATOM 2901 C CA . ALA A 1 399 ? -7.513 -2.722 25.125 1.00 96.31 399 ALA A CA 1
ATOM 2902 C C . ALA A 1 399 ? -7.090 -1.637 26.134 1.00 96.31 399 ALA A C 1
ATOM 2904 O O . ALA A 1 399 ? -7.713 -1.507 27.188 1.00 96.31 399 ALA A O 1
ATOM 2905 N N . ALA A 1 400 ? -6.046 -0.860 25.830 1.00 94.88 400 ALA A N 1
ATOM 2906 C CA . ALA A 1 400 ? -5.562 0.232 26.672 1.00 94.88 400 ALA A CA 1
ATOM 2907 C C . ALA A 1 400 ? -6.093 1.616 26.249 1.00 94.88 400 ALA A C 1
ATOM 2909 O O . ALA A 1 400 ? -6.021 2.561 27.035 1.00 94.88 400 ALA A O 1
ATOM 2910 N N . ASP A 1 401 ? -6.609 1.753 25.026 1.00 96.06 401 ASP A N 1
ATOM 2911 C CA . ASP A 1 401 ? -7.042 3.034 24.466 1.00 96.06 401 ASP A CA 1
ATOM 2912 C C . ASP A 1 401 ? -8.419 3.472 25.022 1.00 96.06 401 ASP A C 1
ATOM 2914 O O . ASP A 1 401 ? -9.409 2.747 24.874 1.00 96.06 401 ASP A O 1
ATOM 2918 N N . PRO A 1 402 ? -8.528 4.656 25.660 1.00 95.12 402 PRO A N 1
ATOM 2919 C CA . PRO A 1 402 ? -9.776 5.136 26.246 1.00 95.12 402 PRO A CA 1
ATOM 2920 C C . PRO A 1 402 ? -10.711 5.840 25.247 1.00 95.12 402 PRO A C 1
ATOM 2922 O O . PRO A 1 402 ? -11.750 6.370 25.665 1.00 95.12 402 PRO A O 1
ATOM 2925 N N . ALA A 1 403 ? -10.367 5.893 23.957 1.00 94.38 403 ALA A N 1
ATOM 2926 C CA . ALA A 1 403 ? -11.123 6.637 22.959 1.00 94.38 403 ALA A CA 1
ATOM 2927 C C . ALA A 1 403 ? -12.588 6.179 22.858 1.00 94.38 403 ALA A C 1
ATOM 2929 O O . ALA A 1 403 ? -12.938 4.995 22.843 1.00 94.38 403 ALA A O 1
ATOM 2930 N N . CYS A 1 404 ? -13.488 7.148 22.795 1.00 87.12 404 CYS A N 1
ATOM 2931 C CA . CYS A 1 404 ? -14.916 6.930 22.651 1.00 87.12 404 CYS A CA 1
ATOM 2932 C C . CYS A 1 404 ? -15.297 6.516 21.222 1.00 87.12 404 CYS A C 1
ATOM 2934 O O . CYS A 1 404 ? -14.671 6.939 20.260 1.00 87.12 404 CYS A O 1
ATOM 2936 N N . PHE A 1 405 ? -16.357 5.735 20.991 1.00 80.75 405 PHE A N 1
ATOM 2937 C CA . PHE A 1 405 ? -17.143 4.904 21.927 1.00 80.75 405 PHE A CA 1
ATOM 2938 C C . PHE A 1 405 ? -16.933 3.405 21.692 1.00 80.75 405 PHE A C 1
ATOM 2940 O O . PHE A 1 405 ? -17.614 2.582 22.295 1.00 80.75 405 PHE A O 1
ATOM 2947 N N . THR A 1 406 ? -16.002 3.045 20.814 1.00 82.81 406 THR A N 1
ATOM 2948 C CA . THR A 1 406 ? -15.721 1.654 20.449 1.00 82.81 406 THR A CA 1
ATOM 2949 C C . THR A 1 406 ? -14.566 1.052 21.243 1.00 82.81 406 THR A C 1
ATOM 2951 O O . THR A 1 406 ? -14.474 -0.168 21.315 1.00 82.81 406 THR A O 1
ATOM 2954 N N . LEU A 1 407 ? -13.709 1.881 21.850 1.00 93.12 407 LEU A N 1
ATOM 2955 C CA . LEU A 1 407 ? -12.586 1.451 22.684 1.00 93.12 407 LEU A CA 1
ATOM 2956 C C . LEU A 1 407 ? -12.883 1.731 24.167 1.00 93.12 407 LEU A C 1
ATOM 2958 O O . LEU A 1 407 ? -13.715 2.597 24.467 1.00 93.12 407 LEU A O 1
ATOM 2962 N N . PRO A 1 408 ? -12.273 1.010 25.119 1.00 95.62 408 PRO A N 1
ATOM 2963 C CA . PRO A 1 408 ? -11.324 -0.087 24.932 1.00 95.62 408 PRO A CA 1
ATOM 2964 C C . PRO A 1 408 ? -11.951 -1.345 24.324 1.00 95.62 408 PRO A C 1
ATOM 2966 O O . PRO A 1 408 ? -13.074 -1.713 24.685 1.00 95.62 408 PRO A O 1
ATOM 2969 N N . LEU A 1 409 ? -11.220 -2.009 23.427 1.00 95.25 409 LEU A N 1
ATOM 2970 C CA . LEU A 1 409 ? -11.587 -3.311 22.863 1.00 95.25 409 LEU A CA 1
ATOM 2971 C C . LEU A 1 409 ? -10.722 -4.399 23.501 1.00 95.25 409 LEU A C 1
ATOM 2973 O O . LEU A 1 409 ? -9.546 -4.529 23.179 1.00 95.25 409 LEU A O 1
ATOM 2977 N N . ASP A 1 410 ? -11.319 -5.196 24.382 1.00 95.81 410 ASP A N 1
ATOM 2978 C CA . ASP A 1 410 ? -10.664 -6.353 24.992 1.00 95.81 410 ASP A CA 1
ATOM 2979 C C . ASP A 1 410 ? -11.078 -7.630 24.247 1.00 95.81 410 ASP A C 1
ATOM 2981 O O . ASP A 1 410 ? -12.175 -8.160 24.448 1.00 95.81 410 ASP A O 1
ATOM 2985 N N . LEU A 1 411 ? -10.205 -8.106 23.353 1.00 94.69 411 LEU A N 1
ATOM 2986 C CA . LEU A 1 411 ? -10.465 -9.306 22.556 1.00 94.69 411 LEU A CA 1
ATOM 2987 C C . LEU A 1 411 ? -10.648 -10.546 23.442 1.00 94.69 411 LEU A C 1
ATOM 2989 O O . LEU A 1 411 ? -11.585 -11.312 23.231 1.00 94.69 411 LEU A O 1
ATOM 2993 N N . GLY A 1 412 ? -9.816 -10.709 24.474 1.00 94.44 412 GLY A N 1
ATOM 2994 C CA . GLY A 1 412 ? -9.886 -11.861 25.372 1.00 94.44 412 GLY A CA 1
ATOM 2995 C C . GLY A 1 412 ? -11.199 -11.905 26.155 1.00 94.44 412 GLY A C 1
ATOM 2996 O O . GLY A 1 412 ? -11.781 -12.979 26.333 1.00 94.44 412 GLY A O 1
ATOM 2997 N N . HIS A 1 413 ? -11.717 -10.746 26.576 1.00 94.94 413 HIS A N 1
ATOM 2998 C CA . HIS A 1 413 ? -13.046 -10.626 27.185 1.00 94.94 413 HIS A CA 1
ATOM 2999 C C . HIS A 1 413 ? -14.156 -11.072 26.227 1.00 94.94 413 HIS A C 1
ATOM 3001 O O . HIS A 1 413 ? -15.003 -11.890 26.606 1.00 94.94 413 HIS A O 1
ATOM 3007 N N . LEU A 1 414 ? -14.127 -10.587 24.983 1.00 94.38 414 LEU A N 1
ATOM 3008 C CA . LEU A 1 414 ? -15.122 -10.918 23.961 1.00 94.38 414 LEU A CA 1
ATOM 3009 C C . LEU A 1 414 ? -15.102 -12.403 23.591 1.00 94.38 414 LEU A C 1
ATOM 3011 O O . LEU A 1 414 ? -16.156 -13.043 23.587 1.00 94.38 414 LEU A O 1
ATOM 3015 N N . GLU A 1 415 ? -13.921 -12.965 23.340 1.00 93.88 415 GLU A N 1
ATOM 3016 C CA . GLU A 1 415 ? -13.744 -14.387 23.033 1.00 93.88 415 GLU A CA 1
ATOM 3017 C C . GLU A 1 415 ? -14.224 -15.261 24.187 1.00 93.88 415 GLU A C 1
ATOM 3019 O O . GLU A 1 415 ? -15.017 -16.182 23.988 1.00 93.88 415 GLU A O 1
ATOM 3024 N N . THR A 1 416 ? -13.825 -14.932 25.419 1.00 93.56 416 THR A N 1
ATOM 3025 C CA . THR A 1 416 ? -14.252 -15.664 26.617 1.00 93.56 416 THR A CA 1
ATOM 3026 C C . THR A 1 416 ? -15.777 -15.708 26.714 1.00 93.56 416 THR A C 1
ATOM 3028 O O . THR A 1 416 ? -16.363 -16.770 26.940 1.00 93.56 416 THR A O 1
ATOM 3031 N N . ARG A 1 417 ? -16.452 -14.573 26.502 1.00 94.06 417 ARG A N 1
ATOM 3032 C CA . ARG A 1 417 ? -17.921 -14.506 26.508 1.00 94.06 417 ARG A CA 1
ATOM 3033 C C . ARG A 1 417 ? -18.548 -15.304 25.371 1.00 94.06 417 ARG A C 1
ATOM 3035 O O . ARG A 1 417 ? -19.551 -15.986 25.602 1.00 94.06 417 ARG A O 1
ATOM 3042 N N . ALA A 1 418 ? -17.979 -15.235 24.170 1.00 93.12 418 ALA A N 1
ATOM 3043 C CA . ALA A 1 418 ? -18.450 -15.998 23.019 1.00 93.12 418 ALA A CA 1
ATOM 3044 C C . ALA A 1 418 ? -18.361 -17.510 23.285 1.00 93.12 418 ALA A C 1
ATOM 3046 O O . ALA A 1 418 ? -19.354 -18.220 23.106 1.00 93.12 418 ALA A O 1
ATOM 3047 N N . TYR A 1 419 ? -17.235 -17.986 23.825 1.00 93.25 419 TYR A N 1
ATOM 3048 C CA . TYR A 1 419 ? -17.057 -19.389 24.205 1.00 93.25 419 TYR A CA 1
ATOM 3049 C C . TYR A 1 419 ? -18.036 -19.830 25.297 1.00 93.25 419 TYR A C 1
ATOM 3051 O O . TYR A 1 419 ? -18.679 -20.869 25.149 1.00 93.25 419 TYR A O 1
ATOM 3059 N N . PHE A 1 420 ? -18.223 -19.046 26.366 1.00 92.62 420 PHE A N 1
ATOM 3060 C CA . PHE A 1 420 ? -19.219 -19.380 27.393 1.00 92.62 420 PHE A CA 1
ATOM 3061 C C . PHE A 1 420 ? -20.631 -19.477 26.811 1.00 92.62 420 PHE A C 1
ATOM 3063 O O . PHE A 1 420 ? -21.344 -20.440 27.101 1.00 92.62 420 PHE A O 1
ATOM 3070 N N . THR A 1 421 ? -20.995 -18.539 25.934 1.00 91.44 421 THR A N 1
ATOM 3071 C CA . THR A 1 421 ? -22.299 -18.536 25.258 1.00 91.44 421 THR A CA 1
ATOM 3072 C C . THR A 1 421 ? -22.493 -19.810 24.436 1.00 91.44 421 THR A C 1
ATOM 3074 O O . THR A 1 421 ? -23.549 -20.437 24.513 1.00 91.44 421 THR A O 1
ATOM 3077 N N . GLN A 1 422 ? -21.467 -20.244 23.698 1.00 92.31 422 GLN A N 1
ATOM 3078 C CA . GLN A 1 422 ? -21.503 -21.494 22.934 1.00 92.31 422 GLN A CA 1
ATOM 3079 C C . GLN A 1 422 ? -21.644 -22.732 23.835 1.00 92.31 422 GLN A C 1
ATOM 3081 O O . GLN A 1 422 ? -22.318 -23.692 23.464 1.00 92.31 422 GLN A O 1
ATOM 3086 N N . LEU A 1 423 ? -21.063 -22.698 25.036 1.00 93.06 423 LEU A N 1
ATOM 3087 C CA . LEU A 1 423 ? -21.203 -23.743 26.057 1.00 93.06 423 LEU A CA 1
ATOM 3088 C C . LEU A 1 423 ? -22.551 -23.693 26.804 1.00 93.06 423 LEU A C 1
ATOM 3090 O O . LEU A 1 423 ? -22.780 -24.504 27.702 1.00 93.06 423 LEU A O 1
ATOM 3094 N N . GLY A 1 424 ? -23.447 -22.763 26.457 1.00 92.69 424 GLY A N 1
ATOM 3095 C CA . GLY A 1 424 ? -24.743 -22.594 27.118 1.00 92.69 424 GLY A CA 1
ATOM 3096 C C . GLY A 1 424 ? -24.637 -22.033 28.538 1.00 92.69 424 GLY A C 1
ATOM 3097 O O . GLY A 1 424 ? -25.536 -22.247 29.352 1.00 92.69 424 GLY A O 1
ATOM 3098 N N . SER A 1 425 ? -23.538 -21.347 28.849 1.00 90.44 425 SER A N 1
ATOM 3099 C CA . SER A 1 425 ? -23.294 -20.695 30.133 1.00 90.44 425 SER A CA 1
ATOM 3100 C C . SER A 1 425 ? -23.092 -19.194 29.940 1.00 90.44 425 SER A C 1
ATOM 3102 O O . SER A 1 425 ? -22.849 -18.713 28.835 1.00 90.44 425 SER A O 1
ATOM 3104 N N . ASP A 1 426 ? -23.182 -18.437 31.027 1.00 89.88 426 ASP A N 1
ATOM 3105 C CA . ASP A 1 426 ? -22.859 -17.019 31.032 1.00 89.88 426 ASP A CA 1
ATOM 3106 C C . ASP A 1 426 ? -21.801 -16.737 32.110 1.00 89.88 426 ASP A C 1
ATOM 3108 O O . ASP A 1 426 ? -21.862 -17.250 33.234 1.00 89.88 426 ASP A O 1
ATOM 3112 N N . ARG A 1 427 ? -20.779 -15.948 31.752 1.00 91.44 427 ARG A N 1
ATOM 3113 C CA . ARG A 1 427 ? -19.640 -15.669 32.639 1.00 91.44 427 ARG A CA 1
ATOM 3114 C C . ARG A 1 427 ? -20.082 -14.975 33.930 1.00 91.44 427 ARG A C 1
ATOM 3116 O O . ARG A 1 427 ? -19.539 -15.274 34.990 1.00 91.44 427 ARG A O 1
ATOM 3123 N N . ALA A 1 428 ? -21.095 -14.108 33.870 1.00 92.00 428 ALA A N 1
ATOM 3124 C CA . ALA A 1 428 ? -21.649 -13.447 35.050 1.00 92.00 428 ALA A CA 1
ATOM 3125 C C . ALA A 1 428 ? -22.282 -14.449 36.036 1.00 92.00 428 ALA A C 1
ATOM 3127 O O . ALA A 1 428 ? -22.126 -14.322 37.248 1.00 92.00 428 ALA A O 1
ATOM 3128 N N . GLY A 1 429 ? -22.969 -15.471 35.543 1.00 90.19 429 GLY A N 1
ATOM 3129 C CA . GLY A 1 429 ? -23.568 -16.553 36.308 1.00 90.19 429 GLY A CA 1
ATOM 3130 C C . GLY A 1 429 ? -22.497 -17.379 37.000 1.00 90.19 429 GLY A C 1
ATOM 3131 O O . GLY A 1 429 ? -22.631 -17.674 38.187 1.00 90.19 429 GLY A O 1
ATOM 3132 N N . LEU A 1 430 ? -21.386 -17.650 36.309 1.00 90.12 430 LEU A N 1
ATOM 3133 C CA . LEU A 1 430 ? -20.217 -18.289 36.911 1.00 90.12 430 LEU A CA 1
ATOM 3134 C C . LEU A 1 430 ? -19.578 -17.409 37.997 1.00 90.12 430 LEU A C 1
ATOM 3136 O O . LEU A 1 430 ? -19.354 -17.888 39.106 1.00 90.12 430 LEU A O 1
ATOM 3140 N N . MET A 1 431 ? -19.346 -16.121 37.725 1.00 92.25 431 MET A N 1
ATOM 3141 C CA . MET A 1 431 ? -18.830 -15.161 38.717 1.00 92.25 431 MET A CA 1
ATOM 3142 C C . MET A 1 431 ? -19.735 -15.085 39.953 1.00 92.25 431 MET A C 1
ATOM 3144 O O . MET A 1 431 ? -19.250 -15.084 41.085 1.00 92.25 431 MET A O 1
ATOM 3148 N N . SER A 1 432 ? -21.054 -15.079 39.745 1.00 92.12 432 SER A N 1
ATOM 3149 C CA . SER A 1 432 ? -22.051 -15.088 40.816 1.00 92.12 432 SER A CA 1
ATOM 3150 C C . SER A 1 432 ? -22.041 -16.395 41.608 1.00 92.12 432 SER A C 1
ATOM 3152 O O . SER A 1 432 ? -22.208 -16.356 42.823 1.00 92.12 432 SER A O 1
ATOM 3154 N N . ALA A 1 433 ? -21.870 -17.542 40.946 1.00 92.06 433 ALA A N 1
ATOM 3155 C CA . ALA A 1 433 ? -21.839 -18.851 41.594 1.00 92.06 433 ALA A CA 1
ATOM 3156 C C . ALA A 1 433 ? -20.557 -19.062 42.413 1.00 92.06 433 ALA A C 1
ATOM 3158 O O . ALA A 1 433 ? -20.604 -19.663 43.484 1.00 92.06 433 ALA A O 1
ATOM 3159 N N . LEU A 1 434 ? -19.425 -18.551 41.923 1.00 93.12 434 LEU A N 1
ATOM 3160 C CA . LEU A 1 434 ? -18.136 -18.620 42.612 1.00 93.12 434 LEU A CA 1
ATOM 3161 C C . LEU A 1 434 ? -17.997 -17.567 43.721 1.00 93.12 434 LEU A C 1
ATOM 3163 O O . LEU A 1 434 ? -17.133 -17.705 44.583 1.00 93.12 434 LEU A O 1
ATOM 3167 N N . GLY A 1 435 ? -18.831 -16.521 43.711 1.00 91.12 435 GLY A N 1
ATOM 3168 C CA . GLY A 1 435 ? -18.772 -15.434 44.690 1.00 91.12 435 GLY A CA 1
ATOM 3169 C C . GLY A 1 435 ? -17.478 -14.619 44.610 1.00 91.12 435 GLY A C 1
ATOM 3170 O O . GLY A 1 435 ? -17.050 -14.049 45.609 1.00 91.12 435 GLY A O 1
ATOM 3171 N N . THR A 1 436 ? -16.832 -14.593 43.442 1.00 83.12 436 THR A N 1
ATOM 3172 C CA . THR A 1 436 ? -15.502 -13.992 43.241 1.00 83.12 436 THR A CA 1
ATOM 3173 C C . THR A 1 436 ? -15.542 -12.527 42.816 1.00 83.12 436 THR A C 1
ATOM 3175 O O . THR A 1 436 ? -14.487 -11.912 42.727 1.00 83.12 436 THR A O 1
ATOM 3178 N N . ALA A 1 437 ? -16.724 -11.975 42.529 1.00 88.25 437 ALA A N 1
ATOM 3179 C CA . ALA A 1 437 ? -16.894 -10.633 41.975 1.00 88.25 437 ALA A CA 1
ATOM 3180 C C . ALA A 1 437 ? -17.775 -9.745 42.862 1.00 88.25 437 ALA A C 1
ATOM 3182 O O . ALA A 1 437 ? -18.761 -10.203 43.449 1.00 88.25 437 ALA A O 1
ATOM 3183 N N . SER A 1 438 ? -17.445 -8.458 42.923 1.00 90.94 438 SER A N 1
ATOM 3184 C CA . SER A 1 438 ? -18.281 -7.427 43.534 1.00 90.94 438 SER A CA 1
ATOM 3185 C C . SER A 1 438 ? -19.587 -7.216 42.747 1.00 90.94 438 SER A C 1
ATOM 3187 O O . SER A 1 438 ? -19.669 -7.551 41.560 1.00 90.94 438 SER A O 1
ATOM 3189 N N . PRO A 1 439 ? -20.629 -6.613 43.357 1.00 91.94 439 PRO A N 1
ATOM 3190 C CA . PRO A 1 439 ? -21.868 -6.301 42.644 1.00 91.94 439 PRO A CA 1
ATOM 3191 C C . PRO A 1 439 ? -21.669 -5.422 41.399 1.00 91.94 439 PRO A C 1
ATOM 3193 O O . PRO A 1 439 ? -22.402 -5.587 40.426 1.00 91.94 439 PRO A O 1
ATOM 3196 N N . ALA A 1 440 ? -20.684 -4.515 41.418 1.00 90.38 440 ALA A N 1
ATOM 3197 C CA . ALA A 1 440 ? -20.366 -3.639 40.292 1.00 90.38 440 ALA A CA 1
ATOM 3198 C C . ALA A 1 440 ? -19.721 -4.414 39.132 1.00 90.38 440 ALA A C 1
ATOM 3200 O O . ALA A 1 440 ? -20.187 -4.309 38.002 1.00 90.38 440 ALA A O 1
ATOM 3201 N N . GLU A 1 441 ? -18.730 -5.262 39.419 1.00 91.38 441 GLU A N 1
ATOM 3202 C CA . GLU A 1 441 ? -18.086 -6.126 38.416 1.00 91.38 441 GLU A CA 1
ATOM 3203 C C . GLU A 1 441 ? -19.086 -7.119 37.809 1.00 91.38 441 GLU A C 1
ATOM 3205 O O . GLU A 1 441 ? -19.116 -7.324 36.597 1.00 91.38 441 GLU A O 1
ATOM 3210 N N . LEU A 1 442 ? -19.975 -7.693 38.629 1.00 93.62 442 LEU A N 1
ATOM 3211 C CA . LEU A 1 442 ? -21.037 -8.573 38.144 1.00 93.62 442 LEU A CA 1
ATOM 3212 C C . LEU A 1 442 ? -22.028 -7.831 37.233 1.00 93.62 442 LEU A C 1
ATOM 3214 O O . LEU A 1 442 ? -22.487 -8.388 36.235 1.00 93.62 442 LEU A O 1
ATOM 3218 N N . ALA A 1 443 ? -22.383 -6.589 37.573 1.00 92.88 443 ALA A N 1
ATOM 3219 C CA . ALA A 1 443 ? -23.243 -5.759 36.737 1.00 92.88 443 ALA A CA 1
ATOM 3220 C C . ALA A 1 443 ? -22.556 -5.397 35.413 1.00 92.88 443 ALA A C 1
ATOM 3222 O O . ALA A 1 443 ? -23.175 -5.544 34.361 1.00 92.88 443 ALA A O 1
ATOM 3223 N N . ALA A 1 444 ? -21.282 -5.001 35.450 1.00 93.75 444 ALA A N 1
ATOM 3224 C CA . ALA A 1 444 ? -20.484 -4.715 34.261 1.00 93.75 444 ALA A CA 1
ATOM 3225 C C . ALA A 1 444 ? -20.422 -5.923 33.315 1.00 93.75 444 ALA A C 1
ATOM 3227 O O . ALA A 1 444 ? -20.768 -5.796 32.139 1.00 93.75 444 ALA A O 1
ATOM 3228 N N . GLU A 1 445 ? -20.116 -7.115 33.838 1.00 94.00 445 GLU A N 1
ATOM 3229 C CA . GLU A 1 445 ? -20.082 -8.341 33.036 1.00 94.00 445 GLU A CA 1
ATOM 3230 C C . GLU A 1 445 ? -21.462 -8.666 32.440 1.00 94.00 445 GLU A C 1
ATOM 3232 O O . GLU A 1 445 ? -21.565 -9.048 31.274 1.00 94.00 445 GLU A O 1
ATOM 3237 N N . ARG A 1 446 ? -22.562 -8.474 33.180 1.00 92.88 446 ARG A N 1
ATOM 3238 C CA . ARG A 1 446 ? -23.922 -8.666 32.630 1.00 92.88 446 ARG A CA 1
ATOM 3239 C C . ARG A 1 446 ? -24.236 -7.709 31.485 1.00 92.88 446 ARG A C 1
ATOM 3241 O O . ARG A 1 446 ? -24.919 -8.104 30.544 1.00 92.88 446 ARG A O 1
ATOM 3248 N N . LEU A 1 447 ? -23.725 -6.483 31.559 1.00 92.75 447 LEU A N 1
ATOM 3249 C CA . LEU A 1 447 ? -23.848 -5.472 30.508 1.00 92.75 447 LEU A CA 1
ATOM 3250 C C . LEU A 1 447 ? -22.862 -5.687 29.349 1.00 92.75 447 LEU A C 1
ATOM 3252 O O . LEU A 1 447 ? -22.951 -4.991 28.343 1.00 92.75 447 LEU A O 1
ATOM 3256 N N . GLY A 1 448 ? -21.952 -6.659 29.465 1.00 92.38 448 GLY A N 1
ATOM 3257 C CA . GLY A 1 448 ? -20.932 -6.940 28.458 1.00 92.38 448 GLY A CA 1
ATOM 3258 C C . GLY A 1 448 ? -19.795 -5.923 28.432 1.00 92.38 448 GLY A C 1
ATOM 3259 O O . GLY A 1 448 ? -19.102 -5.843 27.425 1.00 92.38 448 GLY A O 1
ATOM 3260 N N . LEU A 1 449 ? -19.605 -5.166 29.514 1.00 93.69 449 LEU A N 1
ATOM 3261 C CA . LEU A 1 449 ? -18.498 -4.227 29.654 1.00 93.69 449 LEU A CA 1
ATOM 3262 C C . LEU A 1 449 ? -17.235 -4.974 30.094 1.00 93.69 449 LEU A C 1
ATOM 3264 O O . LEU A 1 449 ? -17.281 -5.730 31.066 1.00 93.69 449 LEU A O 1
ATOM 3268 N N . SER A 1 450 ? -16.115 -4.739 29.409 1.00 93.56 450 SER A N 1
ATOM 3269 C CA . SER A 1 450 ? -14.797 -5.177 29.886 1.00 93.56 450 SER A CA 1
ATOM 3270 C C . SER A 1 450 ? -14.361 -4.376 31.118 1.00 93.56 450 SER A C 1
ATOM 3272 O O . SER A 1 450 ? -14.920 -3.314 31.411 1.00 93.56 450 SER A O 1
ATOM 3274 N N . ASP A 1 451 ? -13.323 -4.831 31.823 1.00 92.25 451 ASP A N 1
ATOM 3275 C CA . ASP A 1 451 ? -12.813 -4.138 33.017 1.00 92.25 451 ASP A CA 1
ATOM 3276 C C . ASP A 1 451 ? -12.360 -2.700 32.699 1.00 92.25 451 ASP A C 1
ATOM 3278 O O . ASP A 1 451 ? -12.626 -1.767 33.467 1.00 92.25 451 ASP A O 1
ATOM 3282 N N . GLY A 1 452 ? -11.746 -2.491 31.528 1.00 93.31 452 GLY A N 1
ATOM 3283 C CA . GLY A 1 452 ? -11.361 -1.164 31.039 1.00 93.31 452 GLY A CA 1
ATOM 3284 C C . GLY A 1 452 ? -12.568 -0.268 30.749 1.00 93.31 452 GLY A C 1
ATOM 3285 O O . GLY A 1 452 ? -12.606 0.888 31.176 1.00 93.31 452 GLY A O 1
ATOM 3286 N N . GLN A 1 453 ? -13.602 -0.804 30.094 1.00 94.69 453 GLN A N 1
ATOM 3287 C CA . GLN A 1 453 ? -14.836 -0.061 29.821 1.00 94.69 453 GLN A CA 1
ATOM 3288 C C . GLN A 1 453 ? -15.595 0.281 31.109 1.00 94.69 453 GLN A C 1
ATOM 3290 O O . GLN A 1 453 ? -16.051 1.414 31.273 1.00 94.69 453 GLN A O 1
ATOM 3295 N N . HIS A 1 454 ? -15.697 -0.668 32.042 1.00 94.25 454 HIS A N 1
ATOM 3296 C CA . HIS A 1 454 ? -16.279 -0.452 33.364 1.00 94.25 454 HIS A CA 1
ATOM 3297 C C . HIS A 1 454 ? -15.550 0.668 34.112 1.00 94.25 454 HIS A C 1
ATOM 3299 O O . HIS A 1 454 ? -16.198 1.596 34.600 1.00 94.25 454 HIS A O 1
ATOM 3305 N N . THR A 1 455 ? -14.214 0.631 34.135 1.00 94.25 455 THR A N 1
ATOM 3306 C CA . THR A 1 455 ? -13.382 1.647 34.796 1.00 94.25 455 THR A CA 1
ATOM 3307 C C . THR A 1 455 ? -13.659 3.043 34.246 1.00 94.25 455 THR A C 1
ATOM 3309 O O . THR A 1 455 ? -13.860 3.967 35.036 1.00 94.25 455 THR A O 1
ATOM 3312 N N . LEU A 1 456 ? -13.749 3.191 32.919 1.00 94.81 456 LEU A N 1
ATOM 3313 C CA . LEU A 1 456 ? -14.072 4.469 32.276 1.00 94.81 456 LEU A CA 1
ATOM 3314 C C . LEU A 1 456 ? -15.471 4.974 32.621 1.00 94.81 456 LEU A C 1
ATOM 3316 O O . LEU A 1 456 ? -15.656 6.177 32.733 1.00 94.81 456 LEU A O 1
ATOM 3320 N N . VAL A 1 457 ? -16.455 4.089 32.798 1.00 94.50 457 VAL A N 1
ATOM 3321 C CA . VAL A 1 457 ? -17.821 4.485 33.178 1.00 94.50 457 VAL A CA 1
ATOM 3322 C C . VAL A 1 457 ? -17.874 4.990 34.623 1.00 94.50 457 VAL A C 1
ATOM 3324 O O . VAL A 1 457 ? -18.543 5.988 34.910 1.00 94.50 457 VAL A O 1
ATOM 3327 N N . VAL A 1 458 ? -17.187 4.323 35.553 1.00 93.94 458 VAL A N 1
ATOM 3328 C CA . VAL A 1 458 ? -17.331 4.609 36.993 1.00 93.94 458 VAL A CA 1
ATOM 3329 C C . VAL A 1 458 ? -16.332 5.633 37.528 1.00 93.94 458 VAL A C 1
ATOM 3331 O O . VAL A 1 458 ? -16.613 6.262 38.548 1.00 93.94 458 VAL A O 1
ATOM 3334 N N . THR A 1 459 ? -15.209 5.848 36.842 1.00 95.31 459 THR A N 1
ATOM 3335 C CA . THR A 1 459 ? -14.123 6.726 37.304 1.00 95.31 459 THR A CA 1
ATOM 3336 C C . THR A 1 459 ? -14.185 8.081 36.593 1.00 95.31 459 THR A C 1
ATOM 3338 O O . THR A 1 459 ? -14.044 8.115 35.374 1.00 95.31 459 THR A O 1
ATOM 3341 N N . PRO A 1 460 ? -14.386 9.203 37.311 1.00 96.69 460 PRO A N 1
ATOM 3342 C CA . PRO A 1 460 ? -14.295 10.532 36.711 1.00 96.69 460 PRO A CA 1
ATOM 3343 C C . PRO A 1 460 ? -12.870 10.851 36.243 1.00 96.69 460 PRO A C 1
ATOM 3345 O O . PRO A 1 460 ? -11.933 10.738 37.035 1.00 96.69 460 PRO A O 1
ATOM 3348 N N . ASP A 1 461 ? -12.720 11.328 35.007 1.00 96.88 461 ASP A N 1
ATOM 3349 C CA . ASP A 1 461 ? -11.457 11.850 34.473 1.00 96.88 461 ASP A CA 1
ATOM 3350 C C . ASP A 1 461 ? -11.655 13.125 33.621 1.00 96.88 461 ASP A C 1
ATOM 3352 O O . ASP A 1 461 ? -11.519 13.110 32.392 1.00 96.88 461 ASP A O 1
ATOM 3356 N N . PRO A 1 462 ? -11.938 14.283 34.250 1.00 96.12 462 PRO A N 1
ATOM 3357 C CA . PRO A 1 462 ? -12.024 15.557 33.533 1.00 96.12 462 PRO A CA 1
ATOM 3358 C C . PRO A 1 462 ? -10.707 15.993 32.871 1.00 96.12 462 PRO A C 1
ATOM 3360 O O . PRO A 1 462 ? -10.726 16.865 32.013 1.00 96.12 462 PRO A O 1
ATOM 3363 N N . GLY A 1 463 ? -9.555 15.439 33.268 1.00 96.06 463 GLY A N 1
ATOM 3364 C CA . GLY A 1 463 ? -8.255 15.809 32.699 1.00 96.06 463 GLY A CA 1
ATOM 3365 C C . GLY A 1 463 ? -7.924 15.063 31.403 1.00 96.06 463 GLY A C 1
ATOM 3366 O O . GLY A 1 463 ? -7.253 15.616 30.531 1.00 96.06 463 GLY A O 1
ATOM 3367 N N . GLY A 1 464 ? -8.409 13.828 31.255 1.00 96.00 464 GLY A N 1
ATOM 3368 C CA . GLY A 1 464 ? -8.121 12.938 30.126 1.00 96.00 464 GLY A CA 1
ATOM 3369 C C . GLY A 1 464 ? -9.011 13.115 28.895 1.00 96.00 464 GLY A C 1
ATOM 3370 O O . GLY A 1 464 ? -8.910 12.333 27.946 1.00 96.00 464 GLY A O 1
ATOM 3371 N N . GLN A 1 465 ? -9.870 14.139 28.857 1.00 97.00 465 GLN A N 1
ATOM 3372 C CA . GLN A 1 465 ? -10.877 14.281 27.799 1.00 97.00 465 GLN A CA 1
ATOM 3373 C C . GLN A 1 465 ? -10.286 14.412 26.392 1.00 97.00 465 GLN A C 1
ATOM 3375 O O . GLN A 1 465 ? -10.914 13.970 25.432 1.00 97.00 465 GLN A O 1
ATOM 3380 N N . GLN A 1 466 ? -9.070 14.953 26.245 1.00 96.38 466 GLN A N 1
ATOM 3381 C CA . GLN A 1 466 ? -8.408 15.007 24.938 1.00 96.38 466 GLN A CA 1
ATOM 3382 C C . GLN A 1 466 ? -8.182 13.605 24.354 1.00 96.38 466 GLN A C 1
ATOM 3384 O O . GLN A 1 466 ? -8.424 13.399 23.166 1.00 96.38 466 GLN A O 1
ATOM 3389 N N . ALA A 1 467 ? -7.733 12.650 25.174 1.00 95.38 467 ALA A N 1
ATOM 3390 C CA . ALA A 1 467 ? -7.500 11.275 24.741 1.00 95.38 467 ALA A CA 1
ATOM 3391 C C . ALA A 1 467 ? -8.830 10.552 24.487 1.00 95.38 467 ALA A C 1
ATOM 3393 O O . ALA A 1 467 ? -9.029 9.977 23.420 1.00 95.38 467 ALA A O 1
ATOM 3394 N N . ILE A 1 468 ? -9.776 10.677 25.422 1.00 96.19 468 ILE A N 1
ATOM 3395 C CA . ILE A 1 468 ? -11.099 10.038 25.356 1.00 96.19 468 ILE A CA 1
ATOM 3396 C C . ILE A 1 468 ? -11.884 10.482 24.111 1.00 96.19 468 ILE A C 1
ATOM 3398 O O . ILE A 1 468 ? -12.479 9.659 23.424 1.00 96.19 468 ILE A O 1
ATOM 3402 N N . TRP A 1 469 ? -11.864 11.768 23.768 1.00 95.69 469 TRP A N 1
ATOM 3403 C CA . TRP A 1 469 ? -12.572 12.298 22.594 1.00 95.69 469 TRP A CA 1
ATOM 3404 C C . TRP A 1 469 ? -11.700 12.454 21.342 1.00 95.69 469 TRP A C 1
ATOM 3406 O O . TRP A 1 469 ? -12.159 12.951 20.300 1.00 95.69 469 TRP A O 1
ATOM 3416 N N . THR A 1 470 ? -10.428 12.069 21.454 1.00 94.50 470 THR A N 1
ATOM 3417 C CA . THR A 1 470 ? -9.439 12.094 20.371 1.00 94.50 470 THR A CA 1
ATOM 3418 C C . THR A 1 470 ? -9.278 13.486 19.735 1.00 94.50 470 THR A C 1
ATOM 3420 O O . THR A 1 470 ? -9.104 13.622 18.517 1.00 94.50 470 THR A O 1
ATOM 3423 N N . THR A 1 471 ? -9.408 14.560 20.526 1.00 95.56 471 THR A N 1
ATOM 3424 C CA . THR A 1 471 ? -9.378 15.942 20.016 1.00 95.56 471 THR A CA 1
ATOM 3425 C C . THR A 1 471 ? -7.954 16.392 19.662 1.00 95.56 471 THR A C 1
ATOM 3427 O O . THR A 1 471 ? -6.985 15.929 20.267 1.00 95.56 471 THR A O 1
ATOM 3430 N N . PRO A 1 472 ? -7.782 17.340 18.715 1.00 94.19 472 PRO A N 1
ATOM 3431 C CA . PRO A 1 472 ? -6.451 17.793 18.291 1.00 94.19 472 PRO A CA 1
ATOM 3432 C C . PRO A 1 472 ? -5.644 18.493 19.395 1.00 94.19 472 PRO A C 1
ATOM 3434 O O . PRO A 1 472 ? -4.426 18.596 19.296 1.00 94.19 472 PRO A O 1
ATOM 3437 N N . GLY A 1 473 ? -6.315 18.994 20.436 1.00 93.69 473 GLY A N 1
ATOM 3438 C CA . GLY A 1 473 ? -5.700 19.699 21.555 1.00 93.69 473 GLY A CA 1
ATOM 3439 C C . GLY A 1 473 ? -6.535 19.616 22.832 1.00 93.69 473 GLY A C 1
ATOM 3440 O O . GLY A 1 473 ? -7.686 19.166 22.802 1.00 93.69 473 GLY A O 1
ATOM 3441 N N . SER A 1 474 ? -5.930 20.068 23.932 1.00 94.50 474 SER A N 1
ATOM 3442 C CA . SER A 1 474 ? -6.549 20.252 25.249 1.00 94.50 474 SER A CA 1
ATOM 3443 C C . SER A 1 474 ? -6.799 21.752 25.518 1.00 94.50 474 SER A C 1
ATOM 3445 O O . SER A 1 474 ? -5.973 22.575 25.106 1.00 94.50 474 SER A O 1
ATOM 3447 N N . PRO A 1 475 ? -7.903 22.135 26.194 1.00 96.44 475 PRO A N 1
ATOM 3448 C CA . PRO A 1 475 ? -8.979 21.263 26.673 1.00 96.44 475 PRO A CA 1
ATOM 3449 C C . PRO A 1 475 ? -9.841 20.737 25.517 1.00 96.44 475 PRO A C 1
ATOM 3451 O O . PRO A 1 475 ? -9.982 21.396 24.481 1.00 96.44 475 PRO A O 1
ATOM 3454 N N . ALA A 1 476 ? -10.420 19.547 25.677 1.00 97.19 476 ALA A N 1
ATOM 3455 C CA . ALA A 1 476 ? -11.216 18.914 24.619 1.00 97.19 476 ALA A CA 1
ATOM 3456 C C . ALA A 1 476 ? -12.462 19.744 24.269 1.00 97.19 476 ALA A C 1
ATOM 3458 O O . ALA A 1 476 ? -12.837 19.871 23.096 1.00 97.19 476 ALA A O 1
ATOM 3459 N N . SER A 1 477 ? -13.047 20.391 25.276 1.00 96.94 477 SER A N 1
ATOM 3460 C CA . SER A 1 477 ? -14.162 21.333 25.160 1.00 96.94 477 SER A CA 1
ATOM 3461 C C . SER A 1 477 ? -13.890 22.480 24.189 1.00 96.94 477 SER A C 1
ATOM 3463 O O . SER A 1 477 ? -14.829 22.928 23.534 1.00 96.94 477 SER A O 1
ATOM 3465 N N . ALA A 1 478 ? -12.639 22.913 23.985 1.00 97.12 478 ALA A N 1
ATOM 3466 C CA . ALA A 1 478 ? -12.327 23.948 22.994 1.00 97.12 478 ALA A CA 1
ATOM 3467 C C . ALA A 1 478 ? -12.682 23.510 21.561 1.00 97.12 478 ALA A C 1
ATOM 3469 O O . ALA A 1 478 ? -13.114 24.328 20.751 1.00 97.12 478 ALA A O 1
ATOM 3470 N N . THR A 1 479 ? -12.538 22.215 21.260 1.00 96.94 479 THR A N 1
ATOM 3471 C CA . THR A 1 479 ? -12.939 21.631 19.971 1.00 96.94 479 THR A CA 1
ATOM 3472 C C . THR A 1 479 ? -14.416 21.239 19.985 1.00 96.94 479 THR A C 1
ATOM 3474 O O . THR A 1 479 ? -15.163 21.570 19.068 1.00 96.94 479 THR A O 1
ATOM 3477 N N . LEU A 1 480 ? -14.855 20.544 21.036 1.00 97.19 480 LEU A N 1
ATOM 3478 C CA . LEU A 1 480 ? -16.185 19.931 21.105 1.00 97.19 480 LEU A CA 1
ATOM 3479 C C . LEU A 1 480 ? -17.315 20.895 21.460 1.00 97.19 480 LEU A C 1
ATOM 3481 O O . LEU A 1 480 ? -18.480 20.535 21.327 1.00 97.19 480 LEU A O 1
ATOM 3485 N N . SER A 1 481 ? -17.002 22.131 21.852 1.00 97.31 481 SER A N 1
ATOM 3486 C CA . SER A 1 481 ? -18.021 23.178 21.939 1.00 97.31 481 SER A CA 1
ATOM 3487 C C . SER A 1 481 ? -18.640 23.459 20.573 1.00 97.31 481 SER A C 1
ATOM 3489 O O . SER A 1 481 ? -19.770 23.924 20.522 1.00 97.31 481 SER A O 1
ATOM 3491 N N . ASN A 1 482 ? -17.945 23.196 19.461 1.00 97.81 482 ASN A N 1
ATOM 3492 C CA . ASN A 1 482 ? -18.527 23.287 18.127 1.00 97.81 482 ASN A CA 1
ATOM 3493 C C . ASN A 1 482 ? -19.454 22.087 17.858 1.00 97.81 482 ASN A C 1
ATOM 3495 O O . ASN A 1 482 ? -19.034 20.935 17.976 1.00 97.81 482 ASN A O 1
ATOM 3499 N N . VAL A 1 483 ? -20.707 22.353 17.476 1.00 97.62 483 VAL A N 1
ATOM 3500 C CA . VAL A 1 483 ? -21.732 21.302 17.342 1.00 97.62 483 VAL A CA 1
ATOM 3501 C C . VAL A 1 483 ? -21.399 20.309 16.229 1.00 97.62 483 VAL A C 1
ATOM 3503 O O . VAL A 1 483 ? -21.583 19.112 16.432 1.00 97.62 483 VAL A O 1
ATOM 3506 N N . ASP A 1 484 ? -20.878 20.765 15.088 1.00 97.25 484 ASP A N 1
ATOM 3507 C CA . ASP A 1 484 ? -20.459 19.872 13.997 1.00 97.25 484 ASP A CA 1
ATOM 3508 C C . ASP A 1 484 ? -19.333 18.926 14.438 1.00 97.25 484 ASP A C 1
ATOM 3510 O O . ASP A 1 484 ? -19.407 17.708 14.252 1.00 97.25 484 ASP A O 1
ATOM 3514 N N . SER A 1 485 ? -18.334 19.475 15.134 1.00 95.94 485 SER A N 1
ATOM 3515 C CA . SER A 1 485 ? -17.240 18.693 15.717 1.00 95.94 485 SER A CA 1
ATOM 3516 C C . SER A 1 485 ? -17.742 17.673 16.740 1.00 95.94 485 SER A C 1
ATOM 3518 O O . SER A 1 485 ? -17.272 16.534 16.743 1.00 95.94 485 SER A O 1
ATOM 3520 N N . PHE A 1 486 ? -18.703 18.051 17.588 1.00 95.88 486 PHE A N 1
ATOM 3521 C CA . PHE A 1 486 ? -19.299 17.151 18.573 1.00 95.88 486 PHE A CA 1
ATOM 3522 C C . PHE A 1 486 ? -20.084 16.013 17.919 1.00 95.88 486 PHE A C 1
ATOM 3524 O O . PHE A 1 486 ? -19.843 14.847 18.225 1.00 95.88 486 PHE A O 1
ATOM 3531 N N . VAL A 1 487 ? -21.015 16.329 17.017 1.00 95.19 487 VAL A N 1
ATOM 3532 C CA . VAL A 1 487 ? -21.866 15.353 16.310 1.00 95.19 487 VAL A CA 1
ATOM 3533 C C . VAL A 1 487 ? -20.992 14.367 15.534 1.00 95.19 487 VAL A C 1
ATOM 3535 O O . VAL A 1 487 ? -21.154 13.155 15.674 1.00 95.19 487 VAL A O 1
ATOM 3538 N N . THR A 1 488 ? -19.995 14.875 14.805 1.00 93.38 488 THR A N 1
ATOM 3539 C CA . THR A 1 488 ? -19.069 14.052 14.015 1.00 93.38 488 THR A CA 1
ATOM 3540 C C . THR A 1 488 ? -18.251 13.102 14.889 1.00 93.38 488 THR A C 1
ATOM 3542 O O . THR A 1 488 ? -18.149 11.919 14.576 1.00 93.38 488 THR A O 1
ATOM 3545 N N . ARG A 1 489 ? -17.681 13.585 16.001 1.00 92.00 489 ARG A N 1
ATOM 3546 C CA . ARG A 1 489 ? -16.821 12.766 16.877 1.00 92.00 489 ARG A CA 1
ATOM 3547 C C . ARG A 1 489 ? -17.599 11.808 17.768 1.00 92.00 489 ARG A C 1
ATOM 3549 O O . ARG A 1 489 ? -17.137 10.706 18.029 1.00 92.00 489 ARG A O 1
ATOM 3556 N N . SER A 1 490 ? -18.771 12.221 18.242 1.00 91.94 490 SER A N 1
ATOM 3557 C CA . SER A 1 490 ? -19.616 11.393 19.107 1.00 91.94 490 SER A CA 1
ATOM 3558 C C . SER A 1 490 ? -20.413 10.334 18.341 1.00 91.94 490 SER A C 1
ATOM 3560 O O . SER A 1 490 ? -20.941 9.408 18.961 1.00 91.94 490 SER A O 1
ATOM 3562 N N . GLY A 1 491 ? -20.553 10.489 17.018 1.00 91.38 491 GLY A N 1
ATOM 3563 C CA . GLY A 1 491 ? -21.440 9.670 16.191 1.00 91.38 491 GLY A CA 1
ATOM 3564 C C . GLY A 1 491 ? -22.924 9.842 16.538 1.00 91.38 491 GLY A C 1
ATOM 3565 O O . GLY A 1 491 ? -23.731 8.972 16.214 1.00 91.38 491 GLY A O 1
ATOM 3566 N N . ARG A 1 492 ? -23.293 10.922 17.242 1.00 92.44 492 ARG A N 1
ATOM 3567 C CA . ARG A 1 492 ? -24.673 11.220 17.657 1.00 92.44 492 ARG A CA 1
ATOM 3568 C C . ARG A 1 492 ? -25.298 12.253 16.751 1.00 92.44 492 ARG A C 1
ATOM 3570 O O . ARG A 1 492 ? -24.606 13.101 16.202 1.00 92.44 492 ARG A O 1
ATOM 3577 N N . THR A 1 493 ? -26.616 12.207 16.616 1.00 95.50 493 THR A N 1
ATOM 3578 C CA . THR A 1 493 ? -27.342 13.201 15.828 1.00 95.50 493 THR A CA 1
ATOM 3579 C C . THR A 1 493 ? -27.441 14.532 16.574 1.00 95.50 493 THR A C 1
ATOM 3581 O O . THR A 1 493 ? -27.294 14.606 17.793 1.00 95.50 493 THR A O 1
ATOM 3584 N N . TYR A 1 494 ? -27.754 15.608 15.850 1.00 96.00 494 TYR A N 1
ATOM 3585 C CA . TYR A 1 494 ? -28.058 16.894 16.482 1.00 96.00 494 TYR A CA 1
ATOM 3586 C C . TYR A 1 494 ? -29.258 16.806 17.445 1.00 96.00 494 TYR A C 1
ATOM 3588 O O . TYR A 1 494 ? -29.255 17.453 18.488 1.00 96.00 494 TYR A O 1
ATOM 3596 N N . ALA A 1 495 ? -30.258 15.976 17.127 1.00 95.69 495 ALA A N 1
ATOM 3597 C CA . ALA A 1 495 ? -31.400 15.740 18.007 1.00 95.69 495 ALA A CA 1
ATOM 3598 C C . ALA A 1 495 ? -30.978 15.051 19.314 1.00 95.69 495 ALA A C 1
ATOM 3600 O O . ALA A 1 495 ? -31.411 15.474 20.383 1.00 95.69 495 ALA A O 1
ATOM 3601 N N . ASP A 1 496 ? -30.079 14.064 19.235 1.00 93.94 496 ASP A N 1
ATOM 3602 C CA . ASP A 1 496 ? -29.507 13.430 20.427 1.00 93.94 496 ASP A CA 1
ATOM 3603 C C . ASP A 1 496 ? -28.735 14.445 21.275 1.00 93.94 496 ASP A C 1
ATOM 3605 O O . ASP A 1 496 ? -28.838 14.419 22.494 1.00 93.94 496 ASP A O 1
ATOM 3609 N N . LEU A 1 497 ? -27.970 15.352 20.653 1.00 95.56 497 LEU A N 1
ATOM 3610 C CA . LEU A 1 497 ? -27.253 16.395 21.390 1.00 95.56 497 LEU A CA 1
ATOM 3611 C C . LEU A 1 497 ? -28.216 17.304 22.164 1.00 95.56 497 LEU A C 1
ATOM 3613 O O . LEU A 1 497 ? -27.935 17.612 23.318 1.00 95.56 497 LEU A O 1
ATOM 3617 N N . LEU A 1 498 ? -29.332 17.717 21.555 1.00 95.50 498 LEU A N 1
ATOM 3618 C CA . LEU A 1 498 ? -30.346 18.522 22.243 1.00 95.50 498 LEU A CA 1
ATOM 3619 C C . LEU A 1 498 ? -30.933 17.782 23.449 1.00 95.50 498 LEU A C 1
ATOM 3621 O O . LEU A 1 498 ? -31.060 18.376 24.511 1.00 95.50 498 LEU A O 1
ATOM 3625 N N . GLU A 1 499 ? -31.221 16.485 23.312 1.00 95.00 499 GLU A N 1
ATOM 3626 C CA . GLU A 1 499 ? -31.665 15.667 24.446 1.00 95.00 499 GLU A CA 1
ATOM 3627 C C . GLU A 1 499 ? -30.587 15.588 25.534 1.00 95.00 499 GLU A C 1
ATOM 3629 O O . GLU A 1 499 ? -30.902 15.741 26.706 1.00 95.00 499 GLU A O 1
ATOM 3634 N N . LEU A 1 500 ? -29.322 15.371 25.156 1.00 94.69 500 LEU A N 1
ATOM 3635 C CA . LEU A 1 500 ? -28.209 15.175 26.089 1.00 94.69 500 LEU A CA 1
ATOM 3636 C C . LEU A 1 500 ? -27.897 16.416 26.929 1.00 94.69 500 LEU A C 1
ATOM 3638 O O . LEU A 1 500 ? -27.581 16.262 28.105 1.00 94.69 500 LEU A O 1
ATOM 3642 N N . VAL A 1 501 ? -27.955 17.620 26.351 1.00 95.19 501 VAL A N 1
ATOM 3643 C CA . VAL A 1 501 ? -27.667 18.860 27.100 1.00 95.19 501 VAL A CA 1
ATOM 3644 C C . VAL A 1 501 ? -28.765 19.210 28.104 1.00 95.19 501 VAL A C 1
ATOM 3646 O O . VAL A 1 501 ? -28.479 19.896 29.079 1.00 95.19 501 VAL A O 1
ATOM 3649 N N . ASP A 1 502 ? -29.982 18.697 27.904 1.00 93.88 502 ASP A N 1
ATOM 3650 C CA . ASP A 1 502 ? -31.113 18.885 28.818 1.00 93.88 502 ASP A CA 1
ATOM 3651 C C . ASP A 1 502 ? -31.099 17.894 30.005 1.00 93.88 502 ASP A C 1
ATOM 3653 O O . ASP A 1 502 ? -31.896 18.030 30.937 1.00 93.88 502 ASP A O 1
ATOM 3657 N N . LEU A 1 503 ? -30.215 16.885 29.994 1.00 95.31 503 LEU A N 1
ATOM 3658 C CA . LEU A 1 503 ? -30.112 15.881 31.060 1.00 95.31 503 LEU A CA 1
ATOM 3659 C C . LEU A 1 503 ? -29.422 16.451 32.301 1.00 95.31 503 LEU A C 1
ATOM 3661 O O . LEU A 1 503 ? -28.334 17.023 32.206 1.00 95.31 503 LEU A O 1
ATOM 3665 N N . ALA A 1 504 ? -30.004 16.224 33.481 1.00 95.06 504 ALA A N 1
ATOM 3666 C CA . ALA A 1 504 ? -29.507 16.795 34.733 1.00 95.06 504 ALA A CA 1
ATOM 3667 C C . ALA A 1 504 ? -28.103 16.281 35.095 1.00 95.06 504 ALA A C 1
ATOM 3669 O O . ALA A 1 504 ? -27.262 17.052 35.570 1.00 95.06 504 ALA A O 1
ATOM 3670 N N . TRP A 1 505 ? -27.828 14.999 34.835 1.00 94.25 505 TRP A N 1
ATOM 3671 C CA . TRP A 1 505 ? -26.514 14.390 35.030 1.00 94.25 505 TRP A CA 1
ATOM 3672 C C . TRP A 1 505 ? -25.454 15.028 34.130 1.00 94.25 505 TRP A C 1
ATOM 3674 O O . TRP A 1 505 ? -24.372 15.388 34.594 1.00 94.25 505 TRP A O 1
ATOM 3684 N N . VAL A 1 506 ? -25.752 15.176 32.836 1.00 92.81 506 VAL A N 1
ATOM 3685 C CA . VAL A 1 506 ? -24.804 15.731 31.860 1.00 92.81 506 VAL A CA 1
ATOM 3686 C C . VAL A 1 506 ? -24.550 17.206 32.163 1.00 92.81 506 VAL A C 1
ATOM 3688 O O . VAL A 1 506 ? -23.391 17.613 32.300 1.00 92.81 506 VAL A O 1
ATOM 3691 N N . ASP A 1 507 ? -25.619 17.979 32.367 1.00 93.06 507 ASP A N 1
ATOM 3692 C CA . ASP A 1 507 ? -25.554 19.399 32.701 1.00 93.06 507 ASP A CA 1
ATOM 3693 C C . ASP A 1 507 ? -24.707 19.656 33.953 1.00 93.06 507 ASP A C 1
ATOM 3695 O O . ASP A 1 507 ? -23.814 20.504 33.942 1.00 93.06 507 ASP A O 1
ATOM 3699 N N . GLY A 1 508 ? -24.929 18.896 35.030 1.00 92.94 508 GLY A N 1
ATOM 3700 C CA . GLY A 1 508 ? -24.183 19.049 36.281 1.00 92.94 508 GLY A CA 1
ATOM 3701 C C . GLY A 1 508 ? -24.268 20.458 36.887 1.00 92.94 508 GLY A C 1
ATOM 3702 O O . GLY A 1 508 ? -23.367 20.857 37.626 1.00 92.94 508 GLY A O 1
ATOM 3703 N N . GLY A 1 509 ? -25.316 21.223 36.563 1.00 92.75 509 GLY A N 1
ATOM 3704 C CA . GLY A 1 509 ? -25.535 22.596 37.017 1.00 92.75 509 GLY A CA 1
ATOM 3705 C C . GLY A 1 509 ? -24.874 23.679 36.157 1.00 92.75 509 GLY A C 1
ATOM 3706 O O . GLY A 1 509 ? -24.799 24.827 36.602 1.00 92.75 509 GLY A O 1
ATOM 3707 N N . GLN A 1 510 ? -24.368 23.353 34.962 1.00 91.38 510 GLN A N 1
ATOM 3708 C CA . GLN A 1 510 ? -23.681 24.312 34.085 1.00 91.38 510 GLN A CA 1
ATOM 3709 C C . GLN A 1 510 ? -24.615 25.122 33.181 1.00 91.38 510 GLN A C 1
ATOM 3711 O O . GLN A 1 510 ? -24.175 26.109 32.584 1.00 91.38 510 GLN A O 1
ATOM 3716 N N . ASN A 1 511 ? -25.900 24.769 33.124 1.00 94.75 511 ASN A N 1
ATOM 3717 C CA . ASN A 1 511 ? -26.866 25.298 32.164 1.00 94.75 511 ASN A CA 1
ATOM 3718 C C . ASN A 1 511 ? -26.319 25.195 30.732 1.00 94.75 511 ASN A C 1
ATOM 3720 O O . ASN A 1 511 ? -26.106 26.212 30.064 1.00 94.75 511 ASN A O 1
ATOM 3724 N N . LEU A 1 512 ? -26.020 23.974 30.294 1.00 96.25 512 LEU A N 1
ATOM 3725 C CA . LEU A 1 512 ? -25.627 23.659 28.927 1.00 96.25 512 LEU A CA 1
ATOM 3726 C C . LEU A 1 512 ? -26.799 23.944 27.982 1.00 96.25 512 LEU A C 1
ATOM 3728 O O . LEU A 1 512 ? -27.942 23.592 28.251 1.00 96.25 512 LEU A O 1
ATOM 3732 N N . PHE A 1 513 ? -26.521 24.589 26.852 1.00 96.69 513 PHE A N 1
ATOM 3733 C CA . PHE A 1 513 ? -27.511 24.784 25.790 1.00 96.69 513 PHE A CA 1
ATOM 3734 C C . PHE A 1 513 ? -26.826 24.985 24.443 1.00 96.69 513 PHE A C 1
ATOM 3736 O O . PHE A 1 513 ? -25.687 25.451 24.366 1.00 96.69 513 PHE A O 1
ATOM 3743 N N . VAL A 1 514 ? -27.529 24.687 23.352 1.00 97.12 514 VAL A N 1
ATOM 3744 C CA . VAL A 1 514 ? -27.020 24.981 22.009 1.00 97.12 514 VAL A CA 1
ATOM 3745 C C . VAL A 1 514 ? -27.297 26.440 21.651 1.00 97.12 514 VAL A C 1
ATOM 3747 O O . VAL A 1 514 ? -28.438 26.856 21.462 1.00 97.12 514 VAL A O 1
ATOM 3750 N N . GLN A 1 515 ? -26.234 27.223 21.496 1.00 96.88 515 GLN A N 1
ATOM 3751 C CA . GLN A 1 515 ? -26.280 28.586 20.993 1.00 96.88 515 GLN A CA 1
ATOM 3752 C C . GLN A 1 515 ? -26.081 28.622 19.475 1.00 96.88 515 GLN A C 1
ATOM 3754 O O . GLN A 1 515 ? -25.083 28.134 18.941 1.00 96.88 515 GLN A O 1
ATOM 3759 N N . HIS A 1 516 ? -27.006 29.284 18.786 1.00 96.31 516 HIS A N 1
ATOM 3760 C CA . HIS A 1 516 ? -26.903 29.588 17.363 1.00 96.31 516 HIS A CA 1
ATOM 3761 C C . HIS A 1 516 ? -26.076 30.867 17.174 1.00 96.31 516 HIS A C 1
ATOM 3763 O O . HIS A 1 516 ? -26.404 31.898 17.765 1.00 96.31 516 HIS A O 1
ATOM 3769 N N . LEU A 1 517 ? -24.995 30.800 16.390 1.00 95.88 517 LEU A N 1
ATOM 3770 C CA . LEU A 1 517 ? -24.148 31.964 16.088 1.00 95.88 517 LEU A CA 1
ATOM 3771 C C . LEU A 1 517 ? -24.680 32.762 14.891 1.00 95.88 517 LEU A C 1
ATOM 3773 O O . LEU A 1 517 ? -24.411 33.957 14.781 1.00 95.88 517 LEU A O 1
ATOM 3777 N N . ASP A 1 518 ? -25.470 32.118 14.034 1.00 95.06 518 ASP A N 1
ATOM 3778 C CA . ASP A 1 518 ? -26.198 32.733 12.931 1.00 95.06 518 ASP A CA 1
ATOM 3779 C C . ASP A 1 518 ? -27.596 32.102 12.744 1.00 95.06 518 ASP A C 1
ATOM 3781 O O . ASP A 1 518 ? -28.046 31.264 13.532 1.00 95.06 518 ASP A O 1
ATOM 3785 N N . ALA A 1 519 ? -28.313 32.532 11.702 1.00 92.44 519 ALA A N 1
ATOM 3786 C CA . ALA A 1 519 ? -29.643 32.020 11.361 1.00 92.44 519 ALA A CA 1
ATOM 3787 C C . ALA A 1 519 ? -29.614 30.769 10.459 1.00 92.44 519 ALA A C 1
ATOM 3789 O O . ALA A 1 519 ? -30.664 30.335 9.982 1.00 92.44 519 ALA A O 1
ATOM 3790 N N . SER A 1 520 ? -28.436 30.211 10.176 1.00 94.56 520 SER A N 1
ATOM 3791 C CA . SER A 1 520 ? -28.280 29.108 9.235 1.00 94.56 520 SER A CA 1
ATOM 3792 C C . SER A 1 520 ? -28.549 27.741 9.884 1.00 94.56 520 SER A C 1
ATOM 3794 O O . SER A 1 520 ? -28.613 27.571 11.111 1.00 94.56 520 SER A O 1
ATOM 3796 N N . ALA A 1 521 ? -28.715 26.733 9.027 1.00 92.38 521 ALA A N 1
ATOM 3797 C CA . ALA A 1 521 ? -28.788 25.332 9.430 1.00 92.38 521 ALA A CA 1
ATOM 3798 C C . ALA A 1 521 ? -27.400 24.685 9.608 1.00 92.38 521 ALA A C 1
ATOM 3800 O O . ALA A 1 521 ? -27.333 23.510 9.954 1.00 92.38 521 ALA A O 1
ATOM 3801 N N . ASP A 1 522 ? -26.312 25.429 9.386 1.00 95.56 522 ASP A N 1
ATOM 3802 C CA . ASP A 1 522 ? -24.948 24.923 9.524 1.00 95.56 522 ASP A CA 1
ATOM 3803 C C . ASP A 1 522 ? -24.655 24.572 10.991 1.00 95.56 522 ASP A C 1
ATOM 3805 O O . ASP A 1 522 ? -24.843 25.392 11.896 1.00 95.56 522 ASP A O 1
ATOM 3809 N N . LEU A 1 523 ? -24.215 23.336 11.237 1.00 95.62 523 LEU A N 1
ATOM 3810 C CA . LEU A 1 523 ? -23.800 22.883 12.565 1.00 95.62 523 LEU A CA 1
ATOM 3811 C C . LEU A 1 523 ? -22.462 23.514 12.975 1.00 95.62 523 LEU A C 1
ATOM 3813 O O . LEU A 1 523 ? -22.223 23.715 14.167 1.00 95.62 523 LEU A O 1
ATOM 3817 N N . GLY A 1 524 ? -21.623 23.900 12.008 1.00 96.50 524 GLY A N 1
ATOM 3818 C CA . GLY A 1 524 ? -20.378 24.627 12.240 1.00 96.50 524 GLY A CA 1
ATOM 3819 C C . GLY A 1 524 ? -20.614 26.029 12.811 1.00 96.50 524 GLY A C 1
ATOM 3820 O O . GLY A 1 524 ? -19.786 26.534 13.569 1.00 96.50 524 GLY A O 1
ATOM 3821 N N . ALA A 1 525 ? -21.781 26.619 12.535 1.00 96.62 525 ALA A N 1
ATOM 3822 C CA . ALA A 1 525 ? -22.231 27.905 13.070 1.00 96.62 525 ALA A CA 1
ATOM 3823 C C . ALA A 1 525 ? -23.046 27.776 14.377 1.00 96.62 525 ALA A C 1
ATOM 3825 O O . ALA A 1 525 ? -23.798 28.683 14.757 1.00 96.62 525 ALA A O 1
ATOM 3826 N N . LYS A 1 526 ? -22.922 26.652 15.095 1.00 97.94 526 LYS A N 1
ATOM 3827 C CA . LYS A 1 526 ? -23.566 26.420 16.397 1.00 97.94 526 LYS A CA 1
ATOM 3828 C C . LYS A 1 526 ? -22.535 25.994 17.432 1.00 97.94 526 LYS A C 1
ATOM 3830 O O . LYS A 1 526 ? -21.565 25.302 17.118 1.00 97.94 526 LYS A O 1
ATOM 3835 N N . ARG A 1 527 ? -22.765 26.385 18.686 1.00 97.56 527 ARG A N 1
ATOM 3836 C CA . ARG A 1 527 ? -21.921 25.975 19.812 1.00 97.56 527 ARG A CA 1
ATOM 3837 C C . ARG A 1 527 ? -22.722 25.475 21.007 1.00 97.56 527 ARG A C 1
ATOM 3839 O O . ARG A 1 527 ? -23.778 26.026 21.290 1.00 97.56 527 ARG A O 1
ATOM 3846 N N . VAL A 1 528 ? -22.202 24.496 21.736 1.00 97.56 528 VAL A N 1
ATOM 3847 C CA . VAL A 1 528 ? -22.686 24.133 23.073 1.00 97.56 528 VAL A CA 1
ATOM 3848 C C . VAL A 1 528 ? -22.103 25.142 24.060 1.00 97.56 528 VAL A C 1
ATOM 3850 O O . VAL A 1 528 ? -20.895 25.186 24.286 1.00 97.56 528 VAL A O 1
ATOM 3853 N N . ALA A 1 529 ? -22.944 26.027 24.583 1.00 97.12 529 ALA A N 1
ATOM 3854 C CA . ALA A 1 529 ? -22.533 27.022 25.561 1.00 97.12 529 ALA A CA 1
ATOM 3855 C C . ALA A 1 529 ? -22.227 26.360 26.914 1.00 97.12 529 ALA A C 1
ATOM 3857 O O . ALA A 1 529 ? -22.863 25.376 27.280 1.00 97.12 529 ALA A O 1
ATOM 3858 N N . ASN A 1 530 ? -21.265 26.933 27.646 1.00 96.50 530 ASN A N 1
ATOM 3859 C CA . ASN A 1 530 ? -20.808 26.495 28.973 1.00 96.50 530 ASN A CA 1
ATOM 3860 C C . ASN A 1 530 ? -20.167 25.098 29.038 1.00 96.50 530 ASN A C 1
ATOM 3862 O O . ASN A 1 530 ? -19.833 24.657 30.129 1.00 96.50 530 ASN A O 1
ATOM 3866 N N . LEU A 1 531 ? -19.948 24.432 27.899 1.00 97.19 531 LEU A N 1
ATOM 3867 C CA . LEU A 1 531 ? -19.312 23.120 27.860 1.00 97.19 531 LEU A CA 1
ATOM 3868 C C . LEU A 1 531 ? -17.856 23.194 28.343 1.00 97.19 531 LEU A C 1
ATOM 3870 O O . LEU A 1 531 ? -17.043 23.917 27.764 1.00 97.19 531 LEU A O 1
ATOM 3874 N N . ASP A 1 532 ? -17.519 22.395 29.352 1.00 96.75 532 ASP A N 1
ATOM 3875 C CA . ASP A 1 532 ? -16.152 22.172 29.818 1.00 96.75 532 ASP A CA 1
ATOM 3876 C C . ASP A 1 532 ? -15.785 20.677 29.819 1.00 96.75 532 ASP A C 1
ATOM 3878 O O . ASP A 1 532 ? -16.593 19.804 29.490 1.00 96.75 532 ASP A O 1
ATOM 3882 N N . ASP A 1 533 ? -14.538 20.363 30.173 1.00 97.56 533 ASP A N 1
ATOM 3883 C CA . ASP A 1 533 ? -14.064 18.977 30.184 1.00 97.56 533 ASP A CA 1
ATOM 3884 C C . ASP A 1 533 ? -14.696 18.148 31.327 1.00 97.56 533 ASP A C 1
ATOM 3886 O O . ASP A 1 533 ? -14.758 16.923 31.240 1.00 97.56 533 ASP A O 1
ATOM 3890 N N . ALA A 1 534 ? -15.257 18.777 32.367 1.00 97.44 534 ALA A N 1
ATOM 3891 C CA . ALA A 1 534 ? -16.015 18.060 33.393 1.00 97.44 534 ALA A CA 1
ATOM 3892 C C . ALA A 1 534 ? -17.407 17.643 32.886 1.00 97.44 534 ALA A C 1
ATOM 3894 O O . ALA A 1 534 ? -17.884 16.557 33.225 1.00 97.44 534 ALA A O 1
ATOM 3895 N N . ALA A 1 535 ? -18.062 18.472 32.072 1.00 97.12 535 ALA A N 1
ATOM 3896 C CA . ALA A 1 535 ? -19.284 18.114 31.360 1.00 97.12 535 ALA A CA 1
ATOM 3897 C C . ALA A 1 535 ? -19.017 17.022 30.322 1.00 97.12 535 ALA A C 1
ATOM 3899 O O . ALA A 1 535 ? -19.769 16.050 30.258 1.00 97.12 535 ALA A O 1
ATOM 3900 N N . LEU A 1 536 ? -17.915 17.119 29.572 1.00 97.19 536 LEU A N 1
ATOM 3901 C CA . LEU A 1 536 ? -17.488 16.054 28.662 1.00 97.19 536 LEU A CA 1
ATOM 3902 C C . LEU A 1 536 ? -17.207 14.736 29.395 1.00 97.19 536 LEU A C 1
ATOM 3904 O O . LEU A 1 536 ? -17.615 13.691 28.882 1.00 97.19 536 LEU A O 1
ATOM 3908 N N . ASP A 1 537 ? -16.611 14.780 30.598 1.00 97.56 537 ASP A N 1
ATOM 3909 C CA . ASP A 1 537 ? -16.424 13.598 31.451 1.00 97.56 537 ASP A CA 1
ATOM 3910 C C . ASP A 1 537 ? -17.755 12.906 31.762 1.00 97.56 537 ASP A C 1
ATOM 3912 O O . ASP A 1 537 ? -17.938 11.715 31.506 1.00 97.56 537 ASP A O 1
ATOM 3916 N N . ARG A 1 538 ? -18.735 13.666 32.258 1.00 97.06 538 ARG A N 1
ATOM 3917 C CA . ARG A 1 538 ? -20.070 13.123 32.552 1.00 97.06 538 ARG A CA 1
ATOM 3918 C C . ARG A 1 538 ? -20.749 12.588 31.296 1.00 97.06 538 ARG A C 1
ATOM 3920 O O . ARG A 1 538 ? -21.396 11.541 31.359 1.00 97.06 538 ARG A O 1
ATOM 3927 N N . LEU A 1 539 ? -20.580 13.278 30.170 1.00 95.81 539 LEU A N 1
ATOM 3928 C CA . LEU A 1 539 ? -21.211 12.946 28.900 1.00 95.81 539 LEU A CA 1
ATOM 3929 C C . LEU A 1 539 ? -20.687 11.625 28.327 1.00 95.81 539 LEU A C 1
ATOM 3931 O O . LEU A 1 539 ? -21.497 10.773 27.958 1.00 95.81 539 LEU A O 1
ATOM 3935 N N . HIS A 1 540 ? -19.367 11.406 28.267 1.00 95.50 540 HIS A N 1
ATOM 3936 C CA . HIS A 1 540 ? -18.841 10.148 27.715 1.00 95.50 540 HIS A CA 1
ATOM 3937 C C . HIS A 1 540 ? -19.222 8.945 28.584 1.00 95.50 540 HIS A C 1
ATOM 3939 O O . HIS A 1 540 ? -19.635 7.914 28.052 1.00 95.50 540 HIS A O 1
ATOM 3945 N N . ARG A 1 541 ? -19.194 9.109 29.912 1.00 95.50 541 ARG A N 1
ATOM 3946 C CA . ARG A 1 541 ? -19.591 8.082 30.890 1.00 95.50 541 ARG A CA 1
ATOM 3947 C C . ARG A 1 541 ? -21.059 7.717 30.750 1.00 95.50 541 ARG A C 1
ATOM 3949 O O . ARG A 1 541 ? -21.404 6.536 30.695 1.00 95.50 541 ARG A O 1
ATOM 3956 N N . PHE A 1 542 ? -21.909 8.735 30.627 1.00 95.25 542 PHE A N 1
ATOM 3957 C CA . PHE A 1 542 ? -23.336 8.566 30.389 1.00 95.25 542 PHE A CA 1
ATOM 3958 C C . PHE A 1 542 ? -23.599 7.823 29.078 1.00 95.25 542 PHE A C 1
ATOM 3960 O O . PHE A 1 542 ? -24.360 6.858 29.060 1.00 95.25 542 PHE A O 1
ATOM 3967 N N . LEU A 1 543 ? -22.942 8.226 27.986 1.00 93.88 543 LEU A N 1
ATOM 3968 C CA . LEU A 1 543 ? -23.126 7.605 26.676 1.00 93.88 543 LEU A CA 1
ATOM 3969 C C . LEU A 1 543 ? -22.649 6.151 26.636 1.00 93.88 543 LEU A C 1
ATOM 3971 O O . LEU A 1 543 ? -23.379 5.303 26.123 1.00 93.88 543 LEU A O 1
ATOM 3975 N N . ARG A 1 544 ? -21.490 5.842 27.229 1.00 93.38 544 ARG A N 1
ATOM 3976 C CA . ARG A 1 544 ? -20.978 4.465 27.350 1.00 93.38 544 ARG A CA 1
ATOM 3977 C C . ARG A 1 544 ? -21.964 3.567 28.097 1.00 93.38 544 ARG A C 1
ATOM 3979 O O . ARG A 1 544 ? -22.275 2.468 27.642 1.00 93.38 544 ARG A O 1
ATOM 3986 N N . LEU A 1 545 ? -22.506 4.053 29.214 1.00 92.94 545 LEU A N 1
ATOM 3987 C CA . LEU A 1 545 ? -23.492 3.311 29.995 1.00 92.94 545 LEU A CA 1
ATOM 3988 C C . LEU A 1 545 ? -24.828 3.168 29.250 1.00 92.94 545 LEU A C 1
ATOM 3990 O O . LEU A 1 545 ? -25.420 2.088 29.238 1.00 92.94 545 LEU A O 1
ATOM 3994 N N . ARG A 1 546 ? -25.290 4.232 28.584 1.00 92.12 546 ARG A N 1
ATOM 3995 C CA . ARG A 1 546 ? -26.518 4.222 27.779 1.00 92.12 546 ARG A CA 1
ATOM 3996 C C . ARG A 1 546 ? -26.446 3.192 26.659 1.00 92.12 546 ARG A C 1
ATOM 3998 O O . ARG A 1 546 ? -27.402 2.440 26.479 1.00 92.12 546 ARG A O 1
ATOM 4005 N N . ASP A 1 547 ? -25.332 3.134 25.937 1.00 90.62 547 ASP A N 1
ATOM 4006 C CA . ASP A 1 547 ? -25.152 2.186 24.835 1.00 90.62 547 ASP A CA 1
ATOM 4007 C C . ASP A 1 547 ? -25.120 0.730 25.328 1.00 90.62 547 ASP A C 1
ATOM 4009 O O . ASP A 1 547 ? -25.663 -0.156 24.663 1.00 90.62 547 ASP A O 1
ATOM 4013 N N . ALA A 1 548 ? -24.555 0.488 26.516 1.00 90.44 548 ALA A N 1
ATOM 4014 C CA . ALA A 1 548 ? -24.502 -0.839 27.125 1.00 90.44 548 ALA A CA 1
ATOM 4015 C C . ALA A 1 548 ? -25.869 -1.316 27.649 1.00 90.44 548 ALA A C 1
ATOM 4017 O O . ALA A 1 548 ? -26.270 -2.451 27.393 1.00 90.44 548 ALA A O 1
ATOM 4018 N N . ILE A 1 549 ? -26.618 -0.459 28.356 1.00 89.75 549 ILE A N 1
ATOM 4019 C CA . ILE A 1 549 ? -27.914 -0.838 28.958 1.00 89.75 549 ILE A CA 1
ATOM 4020 C C . ILE A 1 549 ? -29.070 -0.737 27.941 1.00 89.75 549 ILE A C 1
ATOM 4022 O O . ILE A 1 549 ? -30.091 -1.409 28.087 1.00 89.75 549 ILE A O 1
ATOM 4026 N N . ARG A 1 550 ? -28.929 0.085 26.890 1.00 83.94 550 ARG A N 1
ATOM 4027 C CA . ARG A 1 550 ? -29.973 0.378 25.885 1.00 83.94 550 ARG A CA 1
ATOM 4028 C C . ARG A 1 550 ? -31.276 0.927 26.487 1.00 83.94 550 ARG A C 1
ATOM 4030 O O . ARG A 1 550 ? -32.366 0.668 25.976 1.00 83.94 550 ARG A O 1
ATOM 4037 N N . LEU A 1 551 ? -31.171 1.694 27.575 1.00 85.50 551 LEU A N 1
ATOM 4038 C CA . LEU A 1 551 ? -32.294 2.432 28.161 1.00 85.50 551 LEU A CA 1
ATOM 4039 C C . LEU A 1 551 ? -32.467 3.814 27.508 1.00 85.50 551 LEU A C 1
ATOM 4041 O O . LEU A 1 551 ? -31.481 4.402 27.061 1.00 85.50 551 LEU A O 1
ATOM 4045 N N . PRO A 1 552 ? -33.691 4.381 27.511 1.00 90.31 552 PRO A N 1
ATOM 4046 C CA . PRO A 1 552 ? -33.908 5.779 27.135 1.00 90.31 552 PRO A CA 1
ATOM 4047 C C . PRO A 1 552 ? -33.101 6.731 28.029 1.00 90.31 552 PRO A C 1
ATOM 4049 O O . PRO A 1 552 ? -33.048 6.514 29.246 1.00 90.31 552 PRO A O 1
ATOM 4052 N N . SER A 1 553 ? -32.536 7.808 27.468 1.00 90.81 553 SER A N 1
ATOM 4053 C CA . SER A 1 553 ? -31.632 8.703 28.211 1.00 90.81 553 SER A CA 1
ATOM 4054 C C . SER A 1 553 ? -32.307 9.309 29.444 1.00 90.81 553 SER A C 1
ATOM 4056 O O . SER A 1 553 ? -31.736 9.264 30.525 1.00 90.81 553 SER A O 1
ATOM 4058 N N . ALA A 1 554 ? -33.568 9.740 29.341 1.00 90.50 554 ALA A N 1
ATOM 4059 C CA . ALA A 1 554 ? -34.333 10.270 30.478 1.00 90.50 554 ALA A CA 1
ATOM 4060 C C . ALA A 1 554 ? -34.574 9.257 31.620 1.00 90.50 554 ALA A C 1
ATOM 4062 O O . ALA A 1 554 ? -34.863 9.632 32.757 1.00 90.50 554 ALA A O 1
ATOM 4063 N N . THR A 1 555 ? -34.524 7.953 31.343 1.00 92.75 555 THR A N 1
ATOM 4064 C CA . THR A 1 555 ? -34.621 6.926 32.392 1.00 92.75 555 THR A CA 1
ATOM 4065 C C . THR A 1 555 ? -33.274 6.709 33.060 1.00 92.75 555 THR A C 1
ATOM 4067 O O . THR A 1 555 ? -33.237 6.585 34.280 1.00 92.75 555 THR A O 1
ATOM 4070 N N . LEU A 1 556 ? -32.188 6.700 32.282 1.00 93.62 556 LEU A N 1
ATOM 4071 C CA . LEU A 1 556 ? -30.838 6.598 32.825 1.00 93.62 556 LEU A CA 1
ATOM 4072 C C . LEU A 1 556 ? -30.480 7.831 33.666 1.00 93.62 556 LEU A C 1
ATOM 4074 O O . LEU A 1 556 ? -29.973 7.678 34.767 1.00 93.62 556 LEU A O 1
ATOM 4078 N N . ASP A 1 557 ? -30.827 9.026 33.190 1.00 93.44 557 ASP A N 1
ATOM 4079 C CA . ASP A 1 557 ? -30.587 10.296 33.885 1.00 93.44 557 ASP A CA 1
ATOM 4080 C C . ASP A 1 557 ? -31.284 10.365 35.247 1.00 93.44 557 ASP A C 1
ATOM 4082 O O . ASP A 1 557 ? -30.707 10.852 36.202 1.00 93.44 557 ASP A O 1
ATOM 4086 N N . ARG A 1 558 ? -32.498 9.809 35.373 1.00 91.56 558 ARG A N 1
ATOM 4087 C CA . ARG A 1 558 ? -33.210 9.727 36.663 1.00 91.56 558 ARG A CA 1
ATOM 4088 C C . ARG A 1 558 ? -32.657 8.667 37.616 1.00 91.56 558 ARG A C 1
ATOM 4090 O O . ARG A 1 558 ? -33.028 8.668 38.788 1.00 91.56 558 ARG A O 1
ATOM 4097 N N . ALA A 1 559 ? -31.918 7.691 37.093 1.00 89.31 559 ALA A N 1
ATOM 4098 C CA . ALA A 1 559 ? -31.342 6.608 37.883 1.00 89.31 559 ALA A CA 1
ATOM 4099 C C . ALA A 1 559 ? -29.963 6.974 38.455 1.00 89.31 559 ALA A C 1
ATOM 4101 O O . ALA A 1 559 ? -29.547 6.360 39.440 1.00 89.31 559 ALA A O 1
ATOM 4102 N N . LEU A 1 560 ? -29.280 7.929 37.820 1.00 89.12 560 LEU A N 1
ATOM 4103 C CA . LEU A 1 560 ? -28.050 8.569 38.283 1.00 89.12 560 LEU A CA 1
ATOM 4104 C C . LEU A 1 560 ? -28.388 9.746 39.206 1.00 89.12 560 LEU A C 1
ATOM 4106 O O . LEU A 1 560 ? -27.585 9.984 40.137 1.00 89.12 560 LEU A O 1
#

Radius of gyration: 36.25 Å; chains: 1; bounding box: 69×75×102 Å

pLDDT: mean 88.31, std 11.62, range [43.0, 97.94]